Protein AF-A0AA88KH36-F1 (afdb_monomer)

Solvent-accessible surface area (backbone atoms only — not comparable to full-atom values): 36130 Å² total; per-residue (Å²): 135,84,87,88,78,88,85,84,84,84,81,58,85,65,64,62,62,59,65,75,70,77,81,72,86,90,80,79,92,81,91,76,92,78,86,81,77,92,78,89,92,87,78,91,90,79,93,87,91,83,91,85,85,91,73,93,83,84,84,89,78,91,89,86,86,77,93,75,94,78,84,92,80,74,70,71,68,65,66,49,73,76,61,35,62,24,38,38,37,26,37,30,64,93,43,59,95,45,47,68,59,55,52,56,49,49,50,49,47,39,65,72,58,41,61,80,63,42,94,65,64,73,76,29,52,48,76,37,35,83,89,63,59,73,55,72,69,55,50,41,63,52,45,60,82,37,38,26,32,43,36,30,36,63,15,39,78,23,45,86,74,56,60,64,54,61,80,60,65,47,33,35,42,30,46,22,46,98,49,66,45,2,40,58,30,40,52,53,43,41,55,52,35,38,58,58,66,29,49,55,51,80,41,75,52,75,86,57,47,61,64,51,50,53,54,43,26,51,47,22,80,74,50,47,50,67,62,66,67,54,34,33,33,32,38,43,50,63,40,87,83,51,64,83,56,60,83,41,58,45,89,55,74,47,83,60,96,90,30,49,32,39,34,24,74,38,48,66,54,54,23,43,44,38,53,52,65,57,51,52,53,43,29,69,74,43,51,70,67,67,10,46,54,51,42,50,54,52,48,51,63,52,46,60,60,61,78,77,73,76,87,84,78,85,75,82,88,78,92,86,82,85,89,82,90,85,83,84,81,90,85,81,90,85,89,86,80,90,86,84,92,86,87,84,89,82,91,79,90,78,93,72,95,70,89,73,79,79,80,72,90,72,77,76,57,78,58,56,71,69,38,47,37,53,21,28,19,43,32,52,23,52,51,53,48,34,61,74,71,58,45,56,30,34,16,31,20,51,68,78,44,30,75,76,71,64,28,38,59,28,45,30,39,11,45,28,35,21,33,69,66,48,75,47,95,89,66,52,75,45,60,50,29,32,52,26,64,43,32,42,61,53,63,25,48,53,37,41,48,37,39,72,78,68,71,41,60,51,32,58,25,29,69,76,47,72,42,71,39,96,82,48,44,57,14,29,38,32,35,29,20,45,29,34,37,48,38,86,92,51,53,59,48,70,22,37,27,56,94,76,65,44,24,32,14,24,25,49,59,69,65,57,33,81,84,61,90,84,50,38,23,84,61,69,43,76,66,54,34,43,74,68,75,28,60,74,14,39,22,20,40,40,35,57,69,56,68,43,40,31,40,41,30,54,34,37,30,46,46,73,60,88,53,88,92,46,39,51,25,31,40,33,32,38,26,41,60,40,58,65,54,62,75,69,55,70,76,56,70,34,32,43,31,83,44,58,50,64,63,56,49,49,56,41,50,71,62,64,36,50,76,46,76,48,113

Organism: Naegleria lovaniensis (NCBI:txid51637)

Sequence (615 aa):
MKRHTNKIISLTKQQWQQHYRSVMPSWNRKSQFISFGSMAASTLVKESTTLLSHCSEYKNFHSNVKTGVEESSSSSLQNKSFIKLGVLFAWSGMHERMQRKFEEKTEEILNSVVFPNYNIDKQTILSMTKQNKPSVEKLKQIYQDCNVLLVCPLTGGTEELLQDLVSLKKPIVLYGESYHNSIAASLELRQYFRNYMIPSVLVNKTDLIHSKLEEFATRYEQSWKHFLDLRLGLIGEISPWLINEKDFVTKESLQENGGLEVVTPSFRLPFTKISSKELYDTFKDVTVDEAKEVAILVQELQEQKVKSVCCGGRKKDTTHSEDTHCHGSTGTCGSSNSGSCKSSDGDHSCSGETVLSKVSTESLPVVPTDSLIEACKVYIAIQRLLNKYKLDGFTIGCFDLIADIKTTPCLALGLLNGIPQLKLSDGKLLTMKASACEGELNSLLAMILCQKFLNKSPFMANIVDFTPSQNGMEDELLIAHCTAPMIPGLPFELTTHFESGTGVAVRVDMPTVTGLKNVKSGHMNGKTVAALGASSAMATLIKIKNTRDVIIAPVVVYDKETSLLRCRTQLRLRMQRVNDFVDSTFGNHHLLIYDNYYNVKDMFTELGFSITEHM

Radius of gyration: 32.55 Å; Cα contacts (8 Å, |Δi|>4): 1006; chains: 1; bounding box: 125×67×73 Å

Foldseek 3Di:
DDDDDDDDDDDDPVVVVVVVPPPDDDDDDDDDDDDDDDDDDDDDDDDDDDDDDPDPDPPDDDDDDDDDDDDDDPPLVVLQVLAAEAEEEEEEPVVVVCVVVSVVVLCVLCVPFNPVRHDYDPLSYYYDYPVDQDDLVSNLVSCVPGQEYEYFHPAPPCLVSCLSCLSNLHAYEYEAEPPRCRVVSVVVNCVSSLLQLRQYDYDDDSVVPVVVSSVRSVCRVQFSVDVSPAEEEEEADFFPVLVLQVQQWDPPFDDDPHFTFIQGSQNSHTYGYHHLVLLLVLLVVDDLVLLVQVLVVVVVLQCVVPPVPPPPDDDDDDDDDDDDDDDDDDDDDDDDDDDDDDDDDDDDDDDDDDPPPPPDPDDFADADPVLSSLLSSSLVSVVVVCVVSVGQAYEYQFPVNCVSSVATPQVNQQAQLAPQWDATPVGDIDGRGQYHYSSRDQSSVVSVLCCRQVVFRWFKWFFPDFDPDPVQLFGKTKTAAQHGHSHRPWHKDWHAWQPPRTHTGIATPAAAAEDSNPPGQVRDDCVVCVVSVRLQQWKKKWDDSGSFEIEIFIWGFHDFDDDSNGHHHMTMIGHGPNVVVVVPHDDTIIIIIRDDRVSSVVSSVSSPHDYDYRD

pLDDT: mean 73.63, std 26.53, range [21.62, 98.56]

InterPro domains:
  IPR009015 L-fucose isomerase, N-terminal/central domain superfamily [SSF53743] (367-459)

Nearest PDB structures (foldseek):
  3qpz-assembly1_B  TM=3.894E-01  e=1.287E+00  Neisseria meningitidis MC58
  5l78-assembly1_A  TM=4.187E-01  e=3.796E+00  Homo sapiens
  5o1p-assembly1_A-2  TM=3.597E-01  e=3.023E+00  Homo sapiens
  6bng-assembly1_A-2  TM=2.648E-01  e=2.274E+00  Acinetobacter baumannii AB307-0294
  6bng-assembly1_B-2  TM=2.834E-01  e=6.335E+00  Acinetobacter baumannii AB307-0294

Secondary structure (DSSP, 8-state):
------------TTHHHHHTTSS------------------------------S-TT--SS----------SSSGGGTGGGS--EEEEEE--GGGGGGHHHHHHHHHHHIIIIITTT----GGGEEEE-TTTPPPHHHHHHHTTT-SEEEEEE-SSS-HHHHGGGGGG---EEEE--SSTTHHHHHHHHHHHHHHTT--EEEESSGGGHHHHHHHHHHHIIIIIHHHHT--EEEES---TT-TTTGGG----EEEETTEEEEE-TTT--EEEEE-HHHHHHHHHTS-HHHHHHHHHHHHHHHHHHHHTS-----PPP--------------------------------------------PPPPPPPHHHHHHHHHHHHHHHHHHHHHT-SEEEE-HHHHHHHHSS-SHHHHHHHHH-SEEE-TTS-EEE--EEEETT-SHHHHHHHHIIIII----EEEEEEEEE--TTSS--EEEEEES-----TTS-EEEE--TTTS-S-EEEE-------GGG--GGG-SHHHHHHTT-GGGEEEEEEE-SSSEEEEEEEEEEEE---TTS-SEEEEEE-S-HHHHHHH--SSEEEEESS-HHHHHHHHHHTT-EEEE--

Structure (mmCIF, N/CA/C/O backbone):
data_AF-A0AA88KH36-F1
#
_entry.id   AF-A0AA88KH36-F1
#
loop_
_atom_site.group_PDB
_atom_site.id
_atom_site.type_symbol
_atom_site.label_atom_id
_atom_site.label_alt_id
_atom_site.label_comp_id
_atom_site.label_asym_id
_atom_site.label_entity_id
_atom_site.label_seq_id
_atom_site.pdbx_PDB_ins_code
_atom_site.Cartn_x
_atom_site.Cartn_y
_atom_site.Cartn_z
_atom_site.occupancy
_atom_site.B_iso_or_equiv
_atom_site.auth_seq_id
_atom_site.auth_comp_id
_atom_site.auth_asym_id
_atom_site.auth_atom_id
_atom_site.pdbx_PDB_model_num
ATOM 1 N N . MET A 1 1 ? -50.677 -38.633 -7.217 1.00 36.16 1 MET A N 1
ATOM 2 C CA . MET A 1 1 ? -49.882 -39.633 -6.457 1.00 36.16 1 MET A CA 1
ATOM 3 C C . MET A 1 1 ? -48.882 -38.850 -5.609 1.00 36.16 1 MET A C 1
ATOM 5 O O . MET A 1 1 ? -48.179 -38.031 -6.168 1.00 36.16 1 MET A O 1
ATOM 9 N N . LYS A 1 2 ? -49.075 -38.742 -4.289 1.00 28.45 2 LYS A N 1
ATOM 10 C CA . LYS A 1 2 ? -48.511 -39.602 -3.221 1.00 28.45 2 LYS A CA 1
ATOM 11 C C . LYS A 1 2 ? -46.968 -39.589 -3.110 1.00 28.45 2 LYS A C 1
ATOM 13 O O . LYS A 1 2 ? -46.309 -40.326 -3.820 1.00 28.45 2 LYS A O 1
ATOM 18 N N . ARG A 1 3 ? -46.502 -38.872 -2.072 1.00 27.11 3 ARG A N 1
ATOM 19 C CA . ARG A 1 3 ? -45.404 -39.192 -1.127 1.00 27.11 3 ARG A CA 1
ATOM 20 C C . ARG A 1 3 ? -43.993 -39.482 -1.673 1.00 27.11 3 ARG A C 1
ATOM 22 O O . ARG A 1 3 ? -43.744 -40.569 -2.166 1.00 27.11 3 ARG A O 1
ATOM 29 N N . HIS A 1 4 ? -43.035 -38.660 -1.238 1.00 29.95 4 HIS A N 1
ATOM 30 C CA . HIS A 1 4 ? -41.901 -39.172 -0.456 1.00 29.95 4 HIS A CA 1
ATOM 31 C C . HIS A 1 4 ? -41.670 -38.290 0.780 1.00 29.95 4 HIS A C 1
ATOM 33 O O . HIS A 1 4 ? -41.842 -37.076 0.730 1.00 29.95 4 HIS A O 1
ATOM 39 N N . THR A 1 5 ? -41.368 -38.926 1.912 1.00 32.91 5 THR A N 1
ATOM 40 C CA . THR A 1 5 ? -41.332 -38.321 3.253 1.00 32.91 5 THR A CA 1
ATOM 41 C C . THR A 1 5 ? -39.984 -38.535 3.930 1.00 32.91 5 THR A C 1
ATOM 43 O O . THR A 1 5 ? -39.470 -39.648 3.900 1.00 32.91 5 THR A O 1
ATOM 46 N N . ASN A 1 6 ? -39.508 -37.488 4.609 1.00 29.67 6 ASN A N 1
ATOM 47 C CA . ASN A 1 6 ? -38.676 -37.459 5.820 1.00 29.67 6 ASN A CA 1
ATOM 48 C C . ASN A 1 6 ? -37.777 -38.665 6.162 1.00 29.67 6 ASN A C 1
ATOM 50 O O . ASN A 1 6 ? -38.263 -39.731 6.536 1.00 29.67 6 ASN A O 1
ATOM 54 N N . LYS A 1 7 ? -36.481 -38.376 6.342 1.00 26.09 7 LYS A N 1
ATOM 55 C CA . LYS A 1 7 ? -35.693 -38.908 7.468 1.00 26.09 7 LYS A CA 1
ATOM 56 C C . LYS A 1 7 ? -34.747 -37.831 8.012 1.00 26.09 7 LYS A C 1
ATOM 58 O O . LYS A 1 7 ? -33.628 -37.675 7.541 1.00 26.09 7 LYS A O 1
ATOM 63 N N . ILE A 1 8 ? -35.216 -37.097 9.020 1.00 29.16 8 ILE A N 1
ATOM 64 C CA . ILE A 1 8 ? -34.353 -36.303 9.904 1.00 29.16 8 ILE A CA 1
ATOM 65 C C . ILE A 1 8 ? -33.768 -37.275 10.933 1.00 29.16 8 ILE A C 1
ATOM 67 O O . ILE A 1 8 ? -34.522 -37.988 11.594 1.00 29.16 8 ILE A O 1
ATOM 71 N N . ILE A 1 9 ? -32.441 -37.322 11.062 1.00 31.27 9 ILE A N 1
ATOM 72 C CA . ILE A 1 9 ? -31.764 -38.118 12.092 1.00 31.27 9 ILE A CA 1
ATOM 73 C C . ILE A 1 9 ? -31.541 -37.227 13.314 1.00 31.27 9 ILE A C 1
ATOM 75 O O . ILE A 1 9 ? -30.730 -36.305 13.285 1.00 31.27 9 ILE A O 1
ATOM 79 N N . SER A 1 10 ? -32.254 -37.511 14.402 1.00 30.28 10 SER A N 1
ATOM 80 C CA . SER A 1 10 ? -32.019 -36.890 15.706 1.00 30.28 10 SER A CA 1
ATOM 81 C C . SER A 1 10 ? -30.854 -37.583 16.421 1.00 30.28 10 SER A C 1
ATOM 83 O O . SER A 1 10 ? -31.029 -38.673 16.969 1.00 30.28 10 SER A O 1
ATOM 85 N N . LEU A 1 11 ? -29.674 -36.960 16.439 1.00 34.38 11 LEU A N 1
ATOM 86 C CA . LEU A 1 11 ? -28.560 -37.399 17.288 1.00 34.38 11 LEU A CA 1
ATOM 87 C C . LEU A 1 11 ? -28.779 -36.917 18.728 1.00 34.38 11 LEU A C 1
ATOM 89 O O . LEU A 1 11 ? -29.168 -35.771 18.960 1.00 34.38 11 LEU A O 1
ATOM 93 N N . THR A 1 12 ? -28.552 -37.792 19.707 1.00 48.62 12 THR A N 1
ATOM 94 C CA . THR A 1 12 ? -28.843 -37.500 21.118 1.00 48.62 12 THR A CA 1
ATOM 95 C C . THR A 1 12 ? -27.642 -36.893 21.845 1.00 48.62 12 THR A C 1
ATOM 97 O O . THR A 1 12 ? -26.479 -37.113 21.505 1.00 48.62 12 THR A O 1
ATOM 100 N N . LYS A 1 13 ? -27.932 -36.138 22.913 1.00 34.56 13 LYS A N 1
ATOM 101 C CA . LYS A 1 13 ? -26.965 -35.341 23.695 1.00 34.56 13 LYS A CA 1
ATOM 102 C C . LYS A 1 13 ? -25.785 -36.146 24.282 1.00 34.56 13 LYS A C 1
ATOM 104 O O . LYS A 1 13 ? -24.768 -35.554 24.627 1.00 34.56 13 LYS A O 1
ATOM 109 N N . GLN A 1 14 ? -25.904 -37.475 24.379 1.00 35.59 14 GLN A N 1
ATOM 110 C CA . GLN A 1 14 ? -24.844 -38.373 24.860 1.00 35.59 14 GLN A CA 1
ATOM 111 C C . GLN A 1 14 ? -23.771 -38.690 23.804 1.00 35.59 14 GLN A C 1
ATOM 113 O O . GLN A 1 14 ? -22.609 -38.861 24.168 1.00 35.59 14 GLN A O 1
ATOM 118 N N . GLN A 1 15 ? -24.104 -38.713 22.507 1.00 39.94 15 GLN A N 1
ATOM 119 C CA 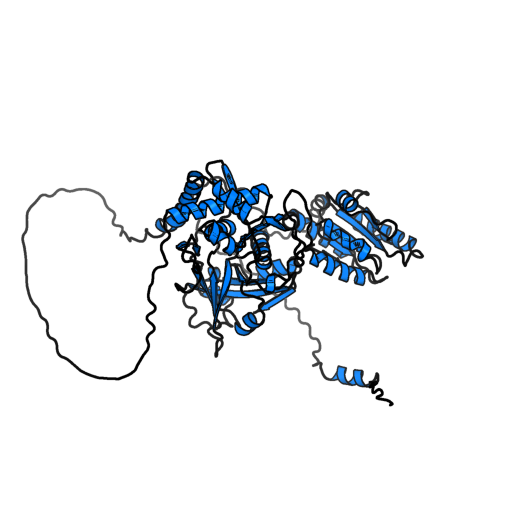. GLN A 1 15 ? -23.136 -39.071 21.455 1.00 39.94 15 GLN A CA 1
ATOM 120 C C . GLN A 1 15 ? -22.053 -37.992 21.269 1.00 39.94 15 GLN A C 1
ATOM 122 O O . GLN A 1 15 ? -20.888 -38.310 21.036 1.00 39.94 15 GLN A O 1
ATOM 127 N N . TRP A 1 16 ? -22.398 -36.719 21.493 1.00 38.84 16 TRP A N 1
ATOM 128 C CA . TRP A 1 16 ? -21.436 -35.608 21.496 1.00 38.84 16 TRP A CA 1
ATOM 129 C C . TRP A 1 16 ? -20.399 -35.688 22.632 1.00 38.84 16 TRP A C 1
ATOM 131 O O . TRP A 1 16 ? -19.262 -35.250 22.459 1.00 38.84 16 TRP A O 1
ATOM 141 N N . GLN A 1 17 ? -20.749 -36.267 23.787 1.00 33.91 17 GLN A N 1
ATOM 142 C CA . GLN A 1 17 ? -19.844 -36.333 24.943 1.00 33.91 17 GLN A CA 1
ATOM 143 C C . GLN A 1 17 ? -18.785 -37.441 24.839 1.00 33.91 17 GLN A C 1
ATOM 145 O O . GLN A 1 17 ? -17.739 -37.330 25.480 1.00 33.91 17 GLN A O 1
ATOM 150 N N . GLN A 1 18 ? -19.014 -38.485 24.034 1.00 33.06 18 GLN A N 1
ATOM 151 C CA . GLN A 1 18 ? -18.002 -39.519 23.782 1.00 33.06 18 GLN A CA 1
ATOM 152 C C . GLN A 1 18 ? -16.931 -39.062 22.784 1.00 33.06 18 GLN A C 1
ATOM 154 O O . GLN A 1 18 ? -15.757 -39.358 22.991 1.00 33.06 18 GLN A O 1
ATOM 159 N N . HIS A 1 19 ? -17.294 -38.292 21.754 1.00 34.34 19 HIS A N 1
ATOM 160 C CA . HIS A 1 19 ? -16.334 -37.849 20.733 1.00 34.34 19 HIS A CA 1
ATOM 161 C C . HIS A 1 19 ? -15.344 -36.790 21.257 1.00 34.34 19 HIS A C 1
ATOM 163 O O . HIS A 1 19 ? -14.179 -36.771 20.871 1.00 34.34 19 HIS A O 1
ATOM 169 N N . TYR A 1 20 ? -15.763 -35.961 22.221 1.00 33.41 20 TYR A N 1
ATOM 170 C CA . TYR A 1 20 ? -14.911 -34.920 22.814 1.00 33.41 20 TYR A CA 1
ATOM 171 C C . TYR A 1 20 ? -13.814 -35.446 23.765 1.00 33.41 20 TYR A C 1
ATOM 173 O O . TYR A 1 20 ? -12.986 -34.669 24.235 1.00 33.41 20 TYR A O 1
ATOM 181 N N . ARG A 1 21 ? -13.800 -36.751 24.086 1.00 31.44 21 ARG A N 1
ATOM 182 C CA . ARG A 1 21 ? -12.828 -37.364 25.015 1.00 31.44 21 ARG A CA 1
ATOM 183 C C . ARG A 1 21 ? -11.673 -38.108 24.335 1.00 31.44 21 ARG A C 1
ATOM 185 O O . ARG A 1 21 ? -10.773 -38.550 25.039 1.00 31.44 21 ARG A O 1
ATOM 192 N N . SER A 1 22 ? -11.670 -38.245 23.007 1.00 30.48 22 SER A N 1
ATOM 193 C CA . SER A 1 22 ? -10.692 -39.075 22.278 1.00 30.48 22 SER A CA 1
ATOM 194 C C . SER A 1 22 ? -9.597 -38.308 21.521 1.00 30.48 22 SER A C 1
ATOM 196 O O . SER A 1 22 ? -8.828 -38.940 20.805 1.00 30.48 22 SER A O 1
ATOM 198 N N . VAL A 1 23 ? -9.514 -36.972 21.635 1.00 31.73 23 VAL A N 1
ATOM 199 C CA . VAL A 1 23 ? -8.646 -36.135 20.766 1.00 31.73 23 VAL A CA 1
ATOM 200 C C . VAL A 1 23 ? -7.810 -35.094 21.543 1.00 31.73 23 VAL A C 1
ATOM 202 O O . VAL A 1 23 ? -7.579 -33.987 21.071 1.00 31.73 23 VAL A O 1
ATOM 205 N N . MET A 1 24 ? -7.354 -35.426 22.755 1.00 25.55 24 MET A N 1
ATOM 206 C CA . MET A 1 24 ? -6.471 -34.565 23.565 1.00 25.55 24 MET A CA 1
ATOM 207 C C . MET A 1 24 ? -5.388 -35.395 24.276 1.00 25.55 24 MET A C 1
ATOM 209 O O . MET A 1 24 ? -5.711 -36.109 25.228 1.00 25.55 24 MET A O 1
ATOM 213 N N . PRO A 1 25 ? -4.105 -35.294 23.882 1.00 27.31 25 PRO A N 1
ATOM 214 C CA . PRO A 1 25 ? -2.994 -35.798 24.682 1.00 27.31 25 PRO A CA 1
ATOM 215 C C . PRO A 1 25 ? -2.823 -34.955 25.951 1.00 27.31 25 PRO A C 1
ATOM 217 O O . PRO A 1 25 ? -2.718 -33.731 25.902 1.00 27.31 25 PRO A O 1
ATOM 220 N N . SER A 1 26 ? -2.761 -35.612 27.105 1.00 27.42 26 SER A N 1
ATOM 221 C CA . SER A 1 26 ? -2.539 -34.962 28.396 1.00 27.42 26 SER A CA 1
ATOM 222 C C . SER A 1 26 ? -1.119 -34.402 28.518 1.00 27.42 26 SER A C 1
ATOM 224 O O . SER A 1 26 ? -0.167 -35.182 28.556 1.00 27.42 26 SER A O 1
ATOM 226 N N . TRP A 1 27 ? -0.969 -33.087 28.694 1.00 24.33 27 TRP A N 1
ATOM 227 C CA . TRP A 1 27 ? 0.270 -32.492 29.210 1.00 24.33 27 TRP A CA 1
ATOM 228 C C . TRP A 1 27 ? -0.006 -31.690 30.478 1.00 24.33 27 TRP A C 1
ATOM 230 O O . TRP A 1 27 ? -0.767 -30.724 30.491 1.00 24.33 27 TRP A O 1
ATOM 240 N N . ASN A 1 28 ? 0.595 -32.155 31.572 1.00 23.48 28 ASN A N 1
ATOM 241 C CA . ASN A 1 28 ? 0.414 -31.613 32.910 1.00 23.48 28 ASN A CA 1
ATOM 242 C C . ASN A 1 28 ? 1.583 -30.680 33.268 1.00 23.48 28 ASN A C 1
ATOM 244 O O . ASN A 1 28 ? 2.678 -30.792 32.717 1.00 23.48 28 ASN A O 1
ATOM 248 N N . ARG A 1 29 ? 1.348 -29.734 34.179 1.00 25.25 29 ARG A N 1
ATOM 249 C CA . ARG A 1 29 ? 2.269 -28.616 34.454 1.00 25.25 29 ARG A CA 1
ATOM 250 C C . ARG A 1 29 ? 3.628 -29.080 34.990 1.00 25.25 29 ARG A C 1
ATOM 252 O O . ARG A 1 29 ? 3.671 -29.856 35.941 1.00 25.25 29 ARG A O 1
ATOM 259 N N . LYS A 1 30 ? 4.705 -28.417 34.554 1.00 23.36 30 LYS A N 1
ATOM 260 C CA . LYS A 1 30 ? 5.794 -27.995 35.452 1.00 23.36 30 LYS A CA 1
ATOM 261 C C . LYS A 1 30 ? 6.393 -26.670 34.988 1.00 23.36 30 LYS A C 1
ATOM 263 O O . LYS A 1 30 ? 6.902 -26.551 33.882 1.00 23.36 30 LYS A O 1
ATOM 268 N N . SER A 1 31 ? 6.301 -25.674 35.859 1.00 24.20 31 SER A N 1
ATOM 269 C CA . SER A 1 31 ? 6.915 -24.359 35.712 1.00 24.20 31 SER A CA 1
ATOM 270 C C . SER A 1 31 ? 8.383 -24.404 36.129 1.00 24.20 31 SER A C 1
ATOM 272 O O . SER A 1 31 ? 8.671 -24.752 37.275 1.00 24.20 31 SER A O 1
ATOM 274 N N . GLN A 1 32 ? 9.289 -23.956 35.262 1.00 23.27 32 GLN A N 1
ATOM 275 C CA . GLN A 1 32 ? 10.585 -23.425 35.681 1.00 23.27 32 GLN A CA 1
ATOM 276 C C . GLN A 1 32 ? 10.837 -22.107 34.952 1.00 23.27 32 GLN A C 1
ATOM 278 O O . GLN A 1 32 ? 11.000 -22.073 33.736 1.00 23.27 32 GLN A O 1
ATOM 283 N N . PHE A 1 33 ? 10.844 -21.019 35.722 1.00 22.66 33 PHE A N 1
ATOM 284 C CA . PHE A 1 33 ? 11.464 -19.770 35.303 1.00 22.66 33 PHE A CA 1
ATOM 285 C C . PHE A 1 33 ? 12.967 -20.014 35.160 1.00 22.66 33 PHE A C 1
ATOM 287 O O . PHE A 1 33 ? 13.591 -20.519 36.092 1.00 22.66 33 PHE A O 1
ATOM 294 N N . ILE A 1 34 ? 13.547 -19.604 34.035 1.00 23.30 34 ILE A N 1
ATOM 295 C CA . ILE A 1 34 ? 14.991 -19.404 33.918 1.00 23.30 34 ILE A CA 1
ATOM 296 C C . ILE A 1 34 ? 15.198 -17.969 33.451 1.00 23.30 34 ILE A C 1
ATOM 298 O O . ILE A 1 34 ? 14.902 -17.617 32.312 1.00 23.30 34 ILE A O 1
ATOM 302 N N . SER A 1 35 ? 15.687 -17.132 34.360 1.00 21.67 35 SER A N 1
ATOM 303 C CA . SER A 1 35 ? 16.223 -15.820 34.026 1.00 21.67 35 SER A CA 1
ATOM 304 C C . SER A 1 35 ? 17.584 -15.990 33.356 1.00 21.67 35 SER A C 1
ATOM 306 O O . SER A 1 35 ? 18.483 -16.575 33.959 1.00 21.67 35 SER A O 1
ATOM 308 N N . PHE A 1 36 ? 17.770 -15.411 32.172 1.00 23.28 36 PHE A N 1
ATOM 309 C CA . PHE A 1 36 ? 19.103 -15.084 31.672 1.00 23.28 36 PHE A CA 1
ATOM 310 C C . PHE A 1 36 ? 19.270 -13.570 31.700 1.00 23.28 36 PHE A C 1
ATOM 312 O O . PHE A 1 36 ? 18.543 -12.835 31.036 1.00 23.28 36 PHE A O 1
ATOM 319 N N . GLY A 1 37 ? 20.179 -13.120 32.566 1.00 22.47 37 GLY A N 1
ATOM 320 C CA . GLY A 1 37 ? 20.450 -11.708 32.794 1.00 22.47 37 GLY A CA 1
ATOM 321 C C . GLY A 1 37 ? 21.259 -11.071 31.667 1.00 22.47 37 GLY A C 1
ATOM 322 O O . GLY A 1 37 ? 21.906 -11.743 30.866 1.00 22.47 37 GLY A O 1
ATOM 323 N N . SER A 1 38 ? 21.247 -9.743 31.653 1.00 24.69 38 SER A N 1
ATOM 324 C CA . SER A 1 38 ? 22.093 -8.917 30.799 1.00 24.69 38 SER A CA 1
ATOM 325 C C . SER A 1 38 ? 23.581 -9.162 31.060 1.00 24.69 38 SER A C 1
ATOM 327 O O . SER A 1 38 ? 24.038 -8.956 32.186 1.00 24.69 38 SER A O 1
ATOM 329 N N . MET A 1 39 ? 24.362 -9.472 30.022 1.00 22.22 39 MET A N 1
ATOM 330 C CA . MET A 1 39 ? 25.808 -9.239 30.042 1.00 22.22 39 MET A CA 1
ATOM 331 C C . MET A 1 39 ? 26.407 -9.132 28.630 1.00 22.22 39 MET A C 1
ATOM 333 O O . MET A 1 39 ? 26.003 -9.851 27.724 1.00 22.22 39 MET A O 1
ATOM 337 N N . ALA A 1 40 ? 27.405 -8.250 28.500 1.00 23.56 40 ALA A N 1
ATOM 338 C CA . ALA A 1 40 ? 28.331 -8.090 27.370 1.00 23.56 40 ALA A CA 1
ATOM 339 C C . ALA A 1 40 ? 27.762 -7.652 25.996 1.00 23.56 40 ALA A C 1
ATOM 341 O O . ALA A 1 40 ? 27.594 -8.450 25.079 1.00 23.56 40 ALA A O 1
ATOM 342 N N . ALA A 1 41 ? 27.646 -6.332 25.809 1.00 21.62 41 ALA A N 1
ATOM 343 C CA . ALA A 1 41 ? 27.712 -5.679 24.494 1.00 21.62 41 ALA A CA 1
ATOM 344 C C . ALA A 1 41 ? 28.405 -4.304 24.619 1.00 21.62 41 ALA A C 1
ATOM 346 O O . ALA A 1 41 ? 27.782 -3.255 24.481 1.00 21.62 41 ALA A O 1
ATOM 347 N N . SER A 1 42 ? 29.700 -4.303 24.961 1.00 23.64 42 SER A N 1
ATOM 348 C CA . SER A 1 42 ? 30.472 -3.077 25.231 1.00 23.64 42 SER A CA 1
ATOM 349 C C . SER A 1 42 ? 31.899 -3.131 24.668 1.00 23.64 42 SER A C 1
ATOM 351 O O . SER A 1 42 ? 32.879 -2.948 25.392 1.00 23.64 42 SER A O 1
ATOM 353 N N . THR A 1 43 ? 32.044 -3.404 23.370 1.00 23.56 43 THR A N 1
ATOM 354 C CA . THR A 1 43 ? 33.290 -3.165 22.614 1.00 23.56 43 THR A CA 1
ATOM 355 C C . THR A 1 43 ? 32.973 -3.035 21.118 1.00 23.56 43 THR A C 1
ATOM 357 O O . THR A 1 43 ? 31.958 -3.560 20.675 1.00 23.56 43 THR A O 1
ATOM 360 N N . LEU A 1 44 ? 33.850 -2.365 20.355 1.00 23.58 44 LEU A N 1
ATOM 361 C CA . LEU A 1 44 ? 33.764 -2.130 18.897 1.00 23.58 44 LEU A CA 1
ATOM 362 C C . LEU A 1 44 ? 32.770 -1.046 18.425 1.00 23.58 44 LEU A C 1
ATOM 364 O O . LEU A 1 44 ? 31.950 -1.260 17.539 1.00 23.58 44 LEU A O 1
ATOM 368 N N . VAL A 1 45 ? 32.954 0.180 18.932 1.00 23.69 45 VAL A N 1
ATOM 369 C CA . VAL A 1 45 ? 32.709 1.405 18.144 1.00 23.69 45 VAL A CA 1
ATOM 370 C C . VAL A 1 45 ? 33.976 2.259 18.167 1.00 23.69 45 VAL A C 1
ATOM 372 O O . VAL A 1 45 ? 34.225 2.980 19.132 1.00 23.69 45 VAL A O 1
ATOM 375 N N . LYS A 1 46 ? 34.791 2.143 17.114 1.00 23.38 46 LYS A N 1
ATOM 376 C CA . LYS A 1 46 ? 35.850 3.078 16.693 1.00 23.38 46 LYS A CA 1
ATOM 377 C C . LYS A 1 46 ? 36.338 2.657 15.300 1.00 23.38 46 LYS A C 1
ATOM 379 O O . LYS A 1 46 ? 36.296 1.475 14.996 1.00 23.38 46 LYS A O 1
ATOM 384 N N . GLU A 1 47 ? 36.800 3.639 14.521 1.00 24.12 47 GLU A N 1
ATOM 385 C CA . GLU A 1 47 ? 37.321 3.538 13.138 1.00 24.12 47 GLU A CA 1
ATOM 386 C C . GLU A 1 47 ? 36.285 3.511 11.995 1.00 24.12 47 GLU A C 1
ATOM 388 O O . GLU A 1 47 ? 35.900 2.465 11.485 1.00 24.12 47 GLU A O 1
ATOM 393 N N . SER A 1 48 ? 35.874 4.709 11.550 1.00 22.83 48 SER A N 1
ATOM 394 C CA . SER A 1 48 ? 35.864 5.132 10.124 1.00 22.83 48 SER A CA 1
ATOM 395 C C . SER A 1 48 ? 35.152 6.487 9.940 1.00 22.83 48 SER A C 1
ATOM 397 O O . SER A 1 48 ? 34.052 6.584 9.406 1.00 22.83 48 SER A O 1
ATOM 399 N N . THR A 1 49 ? 35.791 7.580 10.370 1.00 22.80 49 THR A N 1
ATOM 400 C CA . THR A 1 49 ? 35.344 8.951 10.048 1.00 22.80 49 THR A CA 1
ATOM 401 C C . THR A 1 49 ? 36.477 9.748 9.421 1.00 22.80 49 THR A C 1
ATOM 403 O O . THR A 1 49 ? 37.197 10.471 10.109 1.00 22.80 49 THR A O 1
ATOM 406 N N . THR A 1 50 ? 36.645 9.612 8.108 1.00 24.39 50 THR A N 1
ATOM 407 C CA . THR A 1 50 ? 37.434 10.526 7.267 1.00 24.39 50 THR A CA 1
ATOM 408 C C . THR A 1 50 ? 37.028 10.328 5.805 1.00 24.39 50 THR A C 1
ATOM 410 O O . THR A 1 50 ? 37.020 9.197 5.340 1.00 24.39 50 THR A O 1
ATOM 413 N N . LEU A 1 51 ? 36.742 11.440 5.110 1.00 25.27 51 LEU A N 1
ATOM 414 C CA . LEU A 1 51 ? 36.220 11.589 3.732 1.00 25.27 51 LEU A CA 1
ATOM 415 C C . LEU A 1 51 ? 34.688 11.661 3.596 1.00 25.27 51 LEU A C 1
ATOM 417 O O . LEU A 1 51 ? 34.027 10.665 3.337 1.00 25.27 51 LEU A O 1
ATOM 421 N N . LEU A 1 52 ? 34.164 12.888 3.729 1.00 24.78 52 LEU A N 1
ATOM 422 C CA . LEU A 1 52 ? 33.070 13.485 2.935 1.00 24.78 52 LEU A CA 1
ATOM 423 C C . LEU A 1 52 ? 32.806 14.913 3.459 1.00 24.78 52 LEU A C 1
ATOM 425 O O . LEU A 1 52 ? 31.861 15.178 4.201 1.00 24.78 52 LEU A O 1
ATOM 429 N N . SER A 1 53 ? 33.687 15.851 3.106 1.00 24.66 53 SER A N 1
ATOM 430 C CA . SER A 1 53 ? 33.366 17.283 3.118 1.00 24.66 53 SER A CA 1
ATOM 431 C C . SER A 1 53 ? 32.814 17.668 1.740 1.00 24.66 53 SER A C 1
ATOM 433 O O . SER A 1 53 ? 33.334 17.181 0.740 1.00 24.66 53 SER A O 1
ATOM 435 N N . HIS A 1 54 ? 31.813 18.563 1.710 1.00 27.19 54 HIS A N 1
ATOM 436 C CA . HIS A 1 54 ? 30.942 18.957 0.573 1.00 27.19 54 HIS A CA 1
ATOM 437 C C . HIS A 1 54 ? 29.583 18.233 0.477 1.00 27.19 54 HIS A C 1
ATOM 439 O O . HIS A 1 54 ? 29.302 17.551 -0.498 1.00 27.19 54 HIS A O 1
ATOM 445 N N . CYS A 1 55 ? 28.721 18.450 1.481 1.00 23.77 55 CYS A N 1
ATOM 446 C CA . CYS A 1 55 ? 27.251 18.482 1.346 1.00 23.77 55 CYS A CA 1
ATOM 447 C C . CYS A 1 55 ? 26.635 19.051 2.643 1.00 23.77 55 CYS A C 1
ATOM 449 O O . CYS A 1 55 ? 26.163 18.323 3.516 1.00 23.77 55 CYS A O 1
ATOM 451 N N . SER A 1 56 ? 26.707 20.371 2.823 1.00 26.42 56 SER A N 1
ATOM 452 C CA . SER A 1 56 ? 26.270 21.055 4.045 1.00 26.42 56 SER A CA 1
ATOM 453 C C . SER A 1 56 ? 24.805 21.498 3.989 1.00 26.42 56 SER A C 1
ATOM 455 O O . SER A 1 56 ? 24.545 22.694 3.984 1.00 26.42 56 SER A O 1
ATOM 457 N N . GLU A 1 57 ? 23.854 20.555 3.970 1.00 29.66 57 GLU A N 1
ATOM 458 C CA . GLU A 1 57 ? 22.433 20.880 4.237 1.00 29.66 57 GLU A CA 1
ATOM 459 C C . GLU A 1 57 ? 21.561 19.704 4.742 1.00 29.66 57 GLU A C 1
ATOM 461 O O . GLU A 1 57 ? 20.340 19.747 4.670 1.00 29.66 57 GLU A O 1
ATOM 466 N N . TYR A 1 58 ? 22.167 18.655 5.321 1.00 27.53 58 TYR A N 1
ATOM 467 C CA . TYR A 1 58 ? 21.438 17.524 5.930 1.00 27.53 58 TYR A CA 1
ATOM 468 C C . TYR A 1 58 ? 21.992 17.140 7.314 1.00 27.53 58 TYR A C 1
ATOM 470 O O . TYR A 1 58 ? 22.586 16.081 7.507 1.00 27.53 58 TYR A O 1
ATOM 478 N N . LYS A 1 59 ? 21.786 18.015 8.309 1.00 25.80 59 LYS A N 1
ATOM 479 C CA . LYS A 1 59 ? 21.965 17.709 9.744 1.00 25.80 59 LYS A CA 1
ATOM 480 C C . LYS A 1 59 ? 20.954 18.474 10.601 1.00 25.80 59 LYS A C 1
ATOM 482 O O . LYS A 1 59 ? 21.308 19.487 11.190 1.00 25.80 59 LYS A O 1
ATOM 487 N N . ASN A 1 60 ? 19.708 17.995 10.657 1.00 26.42 60 ASN A N 1
ATOM 488 C CA . ASN A 1 60 ? 18.738 18.368 11.703 1.00 26.42 60 ASN A CA 1
ATOM 489 C C . ASN A 1 60 ? 17.554 17.383 11.831 1.00 26.42 60 ASN A C 1
ATOM 491 O O . ASN A 1 60 ? 16.431 17.770 12.123 1.00 26.42 60 ASN A O 1
ATOM 495 N N . PHE A 1 61 ? 17.815 16.086 11.652 1.00 26.41 61 PHE A N 1
ATOM 496 C CA . PHE A 1 61 ? 16.981 14.992 12.160 1.00 26.41 61 PHE A CA 1
ATOM 497 C C . PHE A 1 61 ? 17.929 13.864 12.606 1.00 26.41 61 PHE A C 1
ATOM 499 O O . PHE A 1 61 ? 18.981 13.681 11.997 1.00 26.41 61 PHE A O 1
ATOM 506 N N . HIS A 1 62 ? 17.565 13.138 13.670 1.00 24.81 62 HIS A N 1
ATOM 507 C CA . HIS A 1 62 ? 18.373 12.125 14.383 1.00 24.81 62 HIS A CA 1
ATOM 508 C C . HIS A 1 62 ? 19.479 12.624 15.334 1.00 24.81 62 HIS A C 1
ATOM 510 O O . HIS A 1 62 ? 20.670 12.415 15.118 1.00 24.81 62 HIS A O 1
ATOM 516 N N . SER A 1 63 ? 19.057 13.084 16.514 1.00 23.64 63 SER A N 1
ATOM 517 C CA . SER A 1 63 ? 19.722 12.694 17.765 1.00 23.64 63 SER A CA 1
ATOM 518 C C . SER A 1 63 ? 18.736 12.756 18.934 1.00 23.64 63 SER A C 1
ATOM 520 O O . SER A 1 63 ? 18.428 13.851 19.389 1.00 23.64 63 SER A O 1
ATOM 522 N N . ASN A 1 64 ? 18.225 11.597 19.377 1.00 23.47 64 ASN A N 1
ATOM 523 C CA . ASN A 1 64 ? 17.811 11.291 20.762 1.00 23.47 64 ASN A CA 1
ATOM 524 C C . ASN A 1 64 ? 17.101 9.925 20.843 1.00 23.47 64 ASN A C 1
ATOM 526 O O . ASN A 1 64 ? 15.890 9.836 21.010 1.00 23.47 64 ASN A O 1
ATOM 530 N N . VAL A 1 65 ? 17.886 8.848 20.789 1.00 27.06 65 VAL A N 1
ATOM 531 C CA . VAL A 1 65 ? 17.539 7.592 21.470 1.00 27.06 65 VAL A CA 1
ATOM 532 C C . VAL A 1 65 ? 18.737 7.241 22.341 1.00 27.06 65 VAL A C 1
ATOM 534 O O . VAL A 1 65 ? 19.690 6.612 21.890 1.00 27.06 65 VAL A O 1
ATOM 537 N N . LYS A 1 66 ? 18.726 7.727 23.586 1.00 24.73 66 LYS A N 1
ATOM 538 C CA . LYS A 1 66 ? 19.626 7.241 24.632 1.00 24.73 66 LYS A CA 1
ATOM 539 C C . LYS A 1 66 ? 18.850 6.282 25.518 1.00 24.73 66 LYS A C 1
ATOM 541 O O . LYS A 1 66 ? 17.817 6.637 26.073 1.00 24.73 66 LYS A O 1
ATOM 546 N N . THR A 1 67 ? 19.383 5.078 25.655 1.00 30.42 67 THR A N 1
ATOM 547 C CA . THR A 1 67 ? 18.973 4.108 26.666 1.00 30.42 67 THR A CA 1
ATOM 548 C C . THR A 1 67 ? 19.267 4.668 28.057 1.00 30.42 67 THR A C 1
ATOM 550 O O . THR A 1 67 ? 20.427 4.933 28.372 1.00 30.42 67 THR A O 1
ATOM 553 N N . GLY A 1 68 ? 18.236 4.823 28.883 1.00 25.20 68 GLY A N 1
ATOM 554 C CA . GLY A 1 68 ? 18.357 5.230 30.280 1.00 25.20 68 GLY A CA 1
ATOM 555 C C . GLY A 1 68 ? 17.178 4.686 31.076 1.00 25.20 68 GLY A C 1
ATOM 556 O O . GLY A 1 68 ? 16.037 5.046 30.806 1.00 25.20 68 GLY A O 1
ATOM 557 N N . VAL A 1 69 ? 17.461 3.787 32.018 1.00 30.47 69 VAL A N 1
ATOM 558 C CA . VAL A 1 69 ? 16.498 3.333 33.025 1.00 30.47 69 VAL A CA 1
ATOM 559 C C . VAL A 1 69 ? 16.681 4.233 34.239 1.00 30.47 69 VAL A C 1
ATOM 561 O O . VAL A 1 69 ? 17.617 4.027 35.003 1.00 30.47 69 VAL A O 1
ATOM 564 N N . GLU A 1 70 ? 15.806 5.223 34.399 1.00 25.34 70 GLU A N 1
ATOM 565 C CA . GLU A 1 70 ? 15.643 5.993 35.638 1.00 25.34 70 GLU A CA 1
ATOM 566 C C . GLU A 1 70 ? 14.148 6.202 35.918 1.00 25.34 70 GLU A C 1
ATOM 568 O O . GLU A 1 70 ? 13.309 6.122 35.016 1.00 25.34 70 GLU A O 1
ATOM 573 N N . GLU A 1 71 ? 13.805 6.356 37.196 1.00 25.83 71 GLU A N 1
ATOM 574 C CA . GLU A 1 71 ? 12.466 6.061 37.703 1.00 25.83 71 GLU A CA 1
ATOM 575 C C . GLU A 1 71 ? 11.412 7.162 37.485 1.00 25.83 71 GLU A C 1
ATOM 577 O O . GLU A 1 71 ? 11.670 8.357 37.361 1.00 25.83 71 GLU A O 1
ATOM 582 N N . SER A 1 72 ? 10.167 6.690 37.478 1.00 38.59 72 SER A N 1
ATOM 583 C CA . SER A 1 72 ? 8.890 7.402 37.414 1.00 38.59 72 SER A CA 1
ATOM 584 C C . SER A 1 72 ? 8.809 8.800 38.051 1.00 38.59 72 SER A C 1
ATOM 586 O O . SER A 1 72 ? 9.029 8.957 39.251 1.00 38.59 72 SER A O 1
ATOM 588 N N . SER A 1 73 ? 8.255 9.764 37.300 1.00 29.70 73 SER A N 1
ATOM 589 C CA . SER A 1 73 ? 6.972 10.432 37.660 1.00 29.70 73 SER A CA 1
ATOM 590 C C . SER A 1 73 ? 6.595 11.620 36.755 1.00 29.70 73 SER A C 1
ATOM 592 O O . SER A 1 73 ? 5.414 11.946 36.657 1.00 29.70 73 SER A O 1
ATOM 594 N N . SER A 1 74 ? 7.548 12.251 36.059 1.00 29.97 74 SER A N 1
ATOM 595 C CA . SER A 1 74 ? 7.342 13.562 35.407 1.00 29.97 74 SER A CA 1
ATOM 596 C C . SER A 1 74 ? 6.944 13.545 33.919 1.00 29.97 74 SER A C 1
ATOM 598 O O . SER A 1 74 ? 6.428 14.547 33.424 1.00 29.97 74 SER A O 1
ATOM 600 N N . SER A 1 75 ? 7.125 12.437 33.191 1.00 32.28 75 SER A N 1
ATOM 601 C CA . SER A 1 75 ? 6.869 12.369 31.735 1.00 32.28 75 SER A CA 1
ATOM 602 C C . SER A 1 75 ? 5.384 12.290 31.342 1.00 32.28 75 SER A C 1
ATOM 604 O O . SER A 1 75 ? 5.003 12.726 30.256 1.00 32.28 75 SER A O 1
ATOM 606 N N . SER A 1 76 ? 4.524 11.782 32.229 1.00 37.56 76 SER A N 1
ATOM 607 C CA . SER A 1 76 ? 3.106 11.495 31.936 1.00 37.56 76 SER A CA 1
ATOM 608 C C . SER A 1 76 ? 2.221 12.735 31.727 1.00 37.56 76 SER A C 1
ATOM 610 O O . SER A 1 76 ? 1.139 12.634 31.149 1.00 37.56 76 SER A O 1
ATOM 612 N N . LEU A 1 77 ? 2.662 13.913 32.182 1.00 36.66 77 LEU A N 1
ATOM 613 C CA . LEU A 1 77 ? 1.898 15.161 32.079 1.00 36.66 77 LEU A CA 1
ATOM 614 C C . LEU A 1 77 ? 2.157 15.926 30.773 1.00 36.66 77 LEU A C 1
ATOM 616 O O . LEU A 1 77 ? 1.253 16.605 30.293 1.00 36.66 77 LEU A O 1
ATOM 620 N N . GLN A 1 78 ? 3.340 15.795 30.161 1.00 37.12 78 GLN A N 1
ATOM 621 C CA . GLN A 1 78 ? 3.634 16.464 28.885 1.00 37.12 78 GLN A CA 1
ATOM 622 C C . GLN A 1 78 ? 2.956 15.760 27.694 1.00 37.12 78 GLN A C 1
ATOM 624 O O . GLN A 1 78 ? 2.379 16.438 26.838 1.00 37.12 78 GLN A O 1
ATOM 629 N N . ASN A 1 79 ? 2.907 14.420 27.686 1.00 48.00 79 ASN A N 1
ATOM 630 C CA . ASN A 1 79 ? 2.241 13.645 26.627 1.00 48.00 79 ASN A CA 1
ATOM 631 C C . ASN A 1 79 ? 0.717 13.854 26.562 1.00 48.00 79 ASN A C 1
ATOM 633 O O . ASN A 1 79 ? 0.127 13.733 25.495 1.00 48.00 79 ASN A O 1
ATOM 637 N N . LYS A 1 80 ? 0.049 14.242 27.655 1.00 54.19 80 LYS A N 1
ATOM 638 C CA . LYS A 1 80 ? -1.410 14.473 27.641 1.00 54.19 80 LYS A CA 1
ATOM 639 C C . LYS A 1 80 ? -1.850 15.664 26.770 1.00 54.19 80 LYS A C 1
ATOM 641 O O . LYS A 1 80 ? -3.032 15.774 26.461 1.00 54.19 80 LYS A O 1
ATOM 646 N N . SER A 1 81 ? -0.926 16.534 26.350 1.00 62.28 81 SER A N 1
ATOM 647 C CA . SER A 1 81 ? -1.239 17.777 25.624 1.00 62.28 81 SER A CA 1
ATOM 648 C C . SER A 1 81 ? -1.517 17.624 24.119 1.00 62.28 81 SER A C 1
ATOM 650 O O . SER A 1 81 ? -2.153 18.506 23.544 1.00 62.28 81 SER A O 1
ATOM 652 N N . PHE A 1 82 ? -1.083 16.534 23.467 1.00 84.12 82 PHE A N 1
ATOM 653 C CA . PHE A 1 82 ? -1.277 16.350 22.015 1.00 84.12 82 PHE A CA 1
ATOM 654 C C . PHE A 1 82 ? -2.543 15.556 21.646 1.00 84.12 82 PHE A C 1
ATOM 656 O O . PHE A 1 82 ? -2.954 15.554 20.483 1.00 84.12 82 PHE A O 1
ATOM 663 N N . ILE A 1 83 ? -3.164 14.866 22.609 1.00 91.56 83 ILE A N 1
ATOM 664 C CA . ILE A 1 83 ? -4.313 13.989 22.358 1.00 91.56 83 ILE A CA 1
ATOM 665 C C . ILE A 1 83 ? -5.581 14.838 22.241 1.00 91.56 83 ILE A C 1
ATOM 667 O O . ILE A 1 83 ? -6.109 15.347 23.229 1.00 91.56 83 ILE A O 1
ATOM 671 N N . LYS A 1 84 ? -6.097 14.957 21.017 1.00 94.56 84 LYS A N 1
ATOM 672 C CA . LYS A 1 84 ? -7.347 15.648 20.698 1.00 94.56 84 LYS A CA 1
ATOM 673 C C . LYS A 1 84 ? -8.455 14.604 20.612 1.00 94.56 84 LYS A C 1
ATOM 675 O O . LYS A 1 84 ? -8.714 14.030 19.553 1.00 94.56 84 LYS A O 1
ATOM 680 N N . LEU A 1 85 ? -9.054 14.314 21.761 1.00 96.62 85 LEU A N 1
ATOM 681 C CA . LEU A 1 85 ? -10.010 13.224 21.922 1.00 96.62 85 LEU A CA 1
ATOM 682 C C . LEU A 1 85 ? -11.422 13.621 21.463 1.00 96.62 85 LEU A C 1
ATOM 684 O O . LEU A 1 85 ? -11.950 14.662 21.854 1.00 96.62 85 LEU A O 1
ATOM 688 N N . GLY A 1 86 ? -12.050 12.752 20.673 1.00 97.88 86 GLY A N 1
ATOM 689 C CA . GLY A 1 86 ? -13.504 12.696 20.532 1.00 97.88 86 GLY A CA 1
ATOM 690 C C . GLY A 1 86 ? -14.067 11.510 21.312 1.00 97.88 86 GLY A C 1
ATOM 691 O O . GLY A 1 86 ? -13.442 10.450 21.339 1.00 97.88 86 GLY A O 1
ATOM 692 N N . VAL A 1 87 ? -15.232 11.664 21.942 1.00 98.25 87 VAL A N 1
ATOM 693 C CA . VAL A 1 87 ? -15.892 10.579 22.686 1.00 98.25 87 VAL A CA 1
ATOM 694 C C . VAL A 1 87 ? -17.312 10.376 22.170 1.00 98.25 87 VAL A C 1
ATOM 696 O O . VAL A 1 87 ? -18.090 11.326 22.073 1.00 98.25 87 VAL A O 1
ATOM 699 N N . LEU A 1 88 ? -17.654 9.127 21.863 1.00 97.81 88 LEU A N 1
ATOM 700 C CA . LEU A 1 88 ? -19.003 8.703 21.508 1.00 97.81 88 LEU A CA 1
ATOM 701 C C . LEU A 1 88 ? -19.497 7.602 22.436 1.00 97.81 88 LEU A C 1
ATOM 703 O O . LEU A 1 88 ? -18.833 6.585 22.613 1.00 97.81 88 LEU A O 1
ATOM 707 N N . PHE A 1 89 ? -20.723 7.758 22.911 1.00 97.44 89 PHE A N 1
ATOM 708 C CA . PHE A 1 89 ? -21.521 6.700 23.516 1.00 97.44 89 PHE A CA 1
ATOM 709 C C . PHE A 1 89 ? -22.683 6.382 22.581 1.00 97.44 89 PHE A C 1
ATOM 711 O O . PHE A 1 89 ? -23.235 7.289 21.959 1.00 97.44 89 PHE A O 1
ATOM 718 N N . ALA A 1 90 ? -23.072 5.114 22.464 1.00 95.88 90 ALA A N 1
ATOM 719 C CA . ALA A 1 90 ? -24.281 4.754 21.731 1.00 95.88 90 ALA A CA 1
ATOM 720 C C . ALA A 1 90 ? -25.035 3.605 22.389 1.00 95.88 90 ALA A C 1
ATOM 722 O O . ALA A 1 90 ? -24.422 2.699 22.951 1.00 95.88 90 ALA A O 1
ATOM 723 N N . TRP A 1 91 ? -26.361 3.619 22.279 1.00 94.38 91 TRP A N 1
ATOM 724 C CA . TRP A 1 91 ? -27.225 2.515 22.696 1.00 94.38 91 TRP A CA 1
ATOM 725 C C . TRP A 1 91 ? -28.463 2.414 21.803 1.00 94.38 91 TRP A C 1
ATOM 727 O O . TRP A 1 91 ? -28.928 3.389 21.209 1.00 94.38 91 TRP A O 1
ATOM 737 N N . SER A 1 92 ? -29.001 1.201 21.692 1.00 87.56 92 SER A N 1
ATOM 738 C CA . SER A 1 92 ? -30.198 0.933 20.900 1.00 87.56 92 SER A CA 1
ATOM 739 C C . SER A 1 92 ? -31.461 1.455 21.592 1.00 87.56 92 SER A C 1
ATOM 741 O O . SER A 1 92 ? -31.691 1.206 22.778 1.00 87.56 92 SER A O 1
ATOM 743 N N . GLY A 1 93 ? -32.348 2.086 20.813 1.00 72.00 93 GLY A N 1
ATOM 744 C CA . GLY A 1 93 ? -33.688 2.493 21.259 1.00 72.00 93 GLY A CA 1
ATOM 745 C C . GLY A 1 93 ? -34.570 1.321 21.721 1.00 72.00 93 GLY A C 1
ATOM 746 O O . GLY A 1 93 ? -35.515 1.519 22.476 1.00 72.00 93 GLY A O 1
ATOM 747 N N . MET A 1 94 ? -34.214 0.071 21.391 1.00 64.38 94 MET A N 1
ATOM 748 C CA . MET A 1 94 ? -34.867 -1.121 21.960 1.00 64.38 94 MET A CA 1
ATOM 749 C C . MET A 1 94 ? -34.722 -1.222 23.492 1.00 64.38 94 MET A C 1
ATOM 751 O O . MET A 1 94 ? -35.406 -2.024 24.131 1.00 64.38 94 MET A O 1
ATOM 755 N N . HIS A 1 95 ? -33.858 -0.399 24.094 1.00 64.38 95 HIS A N 1
ATOM 756 C CA . HIS A 1 95 ? -33.659 -0.289 25.532 1.00 64.38 95 HIS A CA 1
ATOM 757 C C . HIS A 1 95 ? -34.094 1.067 26.125 1.00 64.38 95 HIS A C 1
ATOM 759 O O . HIS A 1 95 ? -33.583 1.444 27.176 1.00 64.38 95 HIS A O 1
ATOM 765 N N . GLU A 1 96 ? -35.079 1.767 25.542 1.00 64.25 96 GLU A N 1
ATOM 766 C CA . GLU A 1 96 ? -35.662 3.018 26.088 1.00 64.25 96 GLU A CA 1
ATOM 767 C C . GLU A 1 96 ? -35.979 2.956 27.599 1.00 64.25 96 GLU A C 1
ATOM 769 O O . GLU A 1 96 ? -35.714 3.901 28.338 1.00 64.25 96 GLU A O 1
ATOM 774 N N . ARG A 1 97 ? -36.449 1.808 28.114 1.00 70.12 97 ARG A N 1
ATOM 775 C CA . ARG A 1 97 ? -36.708 1.597 29.559 1.00 70.12 97 ARG A CA 1
ATOM 776 C C . ARG A 1 97 ? -35.458 1.649 30.454 1.00 70.12 97 ARG A C 1
ATOM 778 O O . ARG A 1 97 ? -35.586 1.646 31.675 1.00 70.12 97 ARG A O 1
ATOM 785 N N . MET A 1 98 ? -34.264 1.631 29.868 1.00 80.19 98 MET A N 1
ATOM 786 C CA . MET A 1 98 ? -32.966 1.690 30.545 1.00 80.19 98 MET A CA 1
ATOM 787 C C . MET A 1 98 ? -32.140 2.916 30.133 1.00 80.19 98 MET A C 1
ATOM 789 O O . MET A 1 98 ? -30.994 3.006 30.556 1.00 80.19 98 MET A O 1
ATOM 793 N N . GLN A 1 99 ? -32.717 3.866 29.382 1.00 84.19 99 GLN A N 1
ATOM 794 C CA . GLN A 1 99 ? -32.103 5.140 28.972 1.00 84.19 99 GLN A CA 1
ATOM 795 C C . GLN A 1 99 ? -31.239 5.757 30.088 1.00 84.19 99 GLN A C 1
ATOM 797 O O . GLN A 1 99 ? -30.026 5.891 29.942 1.00 84.19 99 GLN A O 1
ATOM 802 N N . ARG A 1 100 ? -31.852 5.981 31.257 1.00 87.31 100 ARG A N 1
ATOM 803 C CA . ARG A 1 100 ? -31.202 6.537 32.450 1.00 87.31 100 ARG A CA 1
ATOM 804 C C . ARG A 1 100 ? -29.965 5.755 32.916 1.00 87.31 100 ARG A C 1
ATOM 806 O O . ARG A 1 100 ? -29.012 6.363 33.378 1.00 87.31 100 ARG A O 1
ATOM 813 N N . LYS A 1 101 ? -29.945 4.423 32.784 1.00 89.44 101 LYS A N 1
ATOM 814 C CA . LYS A 1 101 ? -28.775 3.610 33.164 1.00 89.44 101 LYS A CA 1
ATOM 815 C C . LYS A 1 101 ? -27.600 3.817 32.211 1.00 89.44 101 LYS A C 1
ATOM 817 O O . LYS A 1 101 ? -26.457 3.750 32.645 1.00 89.44 101 LYS A O 1
ATOM 822 N N . PHE A 1 102 ? -27.865 4.046 30.925 1.00 91.19 102 PHE A N 1
ATOM 823 C CA . PHE A 1 102 ? -26.818 4.342 29.944 1.00 91.19 102 PHE A CA 1
ATOM 824 C C . PHE A 1 102 ? -26.305 5.779 30.071 1.00 91.19 102 PHE A C 1
ATOM 826 O O . PHE A 1 102 ? -25.118 6.015 29.864 1.00 91.19 102 PHE A O 1
ATOM 833 N N . GLU A 1 103 ? -27.160 6.710 30.494 1.00 91.38 103 GLU A N 1
ATOM 834 C CA . GLU A 1 103 ? -26.772 8.070 30.889 1.00 91.38 103 GLU A CA 1
ATOM 835 C C . GLU A 1 103 ? -25.886 8.043 32.151 1.00 91.38 103 GLU A C 1
ATOM 837 O O . GLU A 1 103 ? -24.751 8.512 32.103 1.00 91.38 103 GLU A O 1
ATOM 842 N N . GLU A 1 104 ? -26.319 7.373 33.228 1.00 93.00 104 GLU A N 1
ATOM 843 C CA . GLU A 1 104 ? -25.521 7.152 34.451 1.00 93.00 104 GLU A CA 1
ATOM 844 C C . GLU A 1 104 ? -24.170 6.467 34.136 1.00 93.00 104 GLU A C 1
ATOM 846 O O . GLU A 1 104 ? -23.125 6.862 34.655 1.00 93.00 104 GLU A O 1
ATOM 851 N N . LYS A 1 105 ? -24.155 5.484 33.223 1.00 92.38 105 LYS A N 1
ATOM 852 C CA . LYS A 1 105 ? -22.926 4.802 32.783 1.00 92.38 105 LYS A CA 1
ATOM 853 C C . LYS A 1 105 ? -22.012 5.681 31.921 1.00 92.38 105 LYS A C 1
ATOM 855 O O . LYS A 1 105 ? -20.788 5.558 31.984 1.00 92.38 105 LYS A O 1
ATOM 860 N N . THR A 1 106 ? -22.591 6.577 31.128 1.00 95.12 106 THR A N 1
ATOM 861 C CA . THR A 1 106 ? -21.849 7.582 30.357 1.00 95.12 106 THR A CA 1
ATOM 862 C C . THR A 1 106 ? -21.128 8.541 31.305 1.00 95.12 106 THR A C 1
ATOM 864 O O . THR A 1 106 ? -19.928 8.768 31.151 1.00 95.12 106 THR A O 1
ATOM 867 N N . GLU A 1 107 ? -21.815 9.028 32.342 1.00 95.75 107 GLU A N 1
ATOM 868 C CA . GLU A 1 107 ? -21.208 9.851 33.395 1.00 95.75 107 GLU A CA 1
ATOM 869 C C . GLU A 1 107 ? -20.120 9.097 34.176 1.00 95.75 107 GLU A C 1
ATOM 871 O O . GLU A 1 107 ? -19.061 9.667 34.442 1.00 95.75 107 GLU A O 1
ATOM 876 N N . GLU A 1 108 ? -20.326 7.815 34.502 1.00 94.75 108 GLU A N 1
ATOM 877 C CA . GLU A 1 108 ? -19.318 6.962 35.153 1.00 94.75 108 GLU A CA 1
ATOM 878 C C . GLU A 1 108 ? -18.011 6.918 34.342 1.00 94.75 108 GLU A C 1
ATOM 880 O O . GLU A 1 108 ? -16.935 7.195 34.880 1.00 94.75 108 GLU A O 1
ATOM 885 N N . ILE A 1 109 ? -18.087 6.622 33.039 1.00 94.88 109 ILE A N 1
ATOM 886 C CA . ILE A 1 109 ? -16.915 6.523 32.153 1.00 94.88 109 ILE A CA 1
ATOM 887 C C . ILE A 1 109 ? -16.252 7.895 31.968 1.00 94.88 109 ILE A C 1
ATOM 889 O O . ILE A 1 109 ? -15.023 8.004 32.024 1.00 94.88 109 ILE A O 1
ATOM 893 N N . LEU A 1 110 ? -17.040 8.959 31.789 1.00 96.69 110 LEU A N 1
ATOM 894 C CA . LEU A 1 110 ? -16.513 10.315 31.643 1.00 96.69 110 LEU A CA 1
ATOM 895 C C . LEU A 1 110 ? -15.753 10.775 32.896 1.00 96.69 110 LEU A C 1
ATOM 897 O O . LEU A 1 110 ? -14.631 11.267 32.780 1.00 96.69 110 LEU A O 1
ATOM 901 N N . ASN A 1 111 ? -16.323 10.568 34.085 1.00 95.81 111 ASN A N 1
ATOM 902 C CA . ASN A 1 111 ? -15.738 11.015 35.349 1.00 95.81 111 ASN A CA 1
ATOM 903 C C . ASN A 1 111 ? -14.572 10.139 35.836 1.00 95.81 111 ASN A C 1
ATOM 905 O O . ASN A 1 111 ? -13.692 10.650 36.524 1.00 95.81 111 ASN A O 1
ATOM 909 N N . SER A 1 112 ? -14.541 8.844 35.498 1.00 92.62 112 SER A N 1
ATOM 910 C CA . SER A 1 112 ? -13.475 7.925 35.937 1.00 92.62 112 SER A CA 1
ATOM 911 C C . SER A 1 112 ? -12.318 7.787 34.943 1.00 92.62 112 SER A C 1
ATOM 913 O O . SER A 1 112 ? -11.173 7.625 35.365 1.00 92.62 112 SER A O 1
ATOM 915 N N . VAL A 1 113 ? -12.585 7.868 33.633 1.00 92.62 113 VAL A N 1
ATOM 916 C CA . VAL A 1 113 ? -11.581 7.638 32.580 1.00 92.62 113 VAL A CA 1
ATOM 917 C C . VAL A 1 113 ? -11.213 8.923 31.849 1.00 92.62 113 VAL A C 1
ATOM 919 O O . VAL A 1 113 ? -10.025 9.190 31.661 1.00 92.62 113 VAL A O 1
ATOM 922 N N . VAL A 1 114 ? -12.203 9.713 31.419 1.00 93.81 114 VAL A N 1
ATOM 923 C CA . VAL A 1 114 ? -11.975 10.803 30.455 1.00 93.81 114 VAL A CA 1
ATOM 924 C C . VAL A 1 114 ? -11.496 12.086 31.135 1.00 93.81 114 VAL A C 1
ATOM 926 O O . VAL A 1 114 ? -10.342 12.472 30.955 1.00 93.81 114 VAL A O 1
ATOM 929 N N . PHE A 1 115 ? -12.338 12.738 31.938 1.00 94.50 115 PHE A N 1
ATOM 930 C CA . PHE A 1 115 ? -12.025 14.038 32.546 1.00 94.50 115 PHE A CA 1
ATOM 931 C C . PHE A 1 115 ? -10.780 14.046 33.459 1.00 94.50 115 PHE A C 1
ATOM 933 O O . PHE A 1 115 ? -10.061 15.044 33.434 1.00 94.50 115 PHE A O 1
ATOM 940 N N . PRO A 1 116 ? -10.434 12.973 34.208 1.00 92.50 116 PRO A N 1
ATOM 941 C CA . PRO A 1 116 ? -9.182 12.938 34.976 1.00 92.50 116 PRO A CA 1
ATOM 942 C C . PRO A 1 116 ? -7.910 12.902 34.113 1.00 92.50 116 PRO A C 1
ATOM 944 O O . PRO A 1 116 ? -6.813 13.148 34.615 1.00 92.50 116 PRO A O 1
ATOM 947 N N . ASN A 1 117 ? -8.025 12.545 32.828 1.00 88.69 117 ASN A N 1
ATOM 948 C CA . ASN A 1 117 ? -6.878 12.286 31.956 1.00 88.69 117 ASN A CA 1
ATOM 949 C C . ASN A 1 117 ? -6.763 13.221 30.752 1.00 88.69 117 ASN A C 1
ATOM 951 O O . ASN A 1 117 ? -5.651 13.369 30.244 1.00 88.69 117 ASN A O 1
ATOM 955 N N . TYR A 1 118 ? -7.85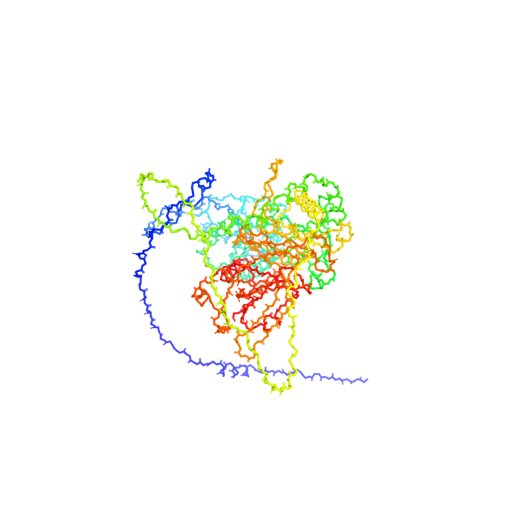8 13.848 30.317 1.00 91.00 118 TYR A N 1
ATOM 956 C CA . TYR A 1 118 ? -7.919 14.634 29.087 1.00 91.00 118 TYR A CA 1
ATOM 957 C C . TYR A 1 118 ? -8.678 15.947 29.292 1.00 91.00 118 TYR A C 1
ATOM 959 O O . TYR A 1 118 ? -9.803 15.956 29.792 1.00 91.00 118 TYR A O 1
ATOM 967 N N . ASN A 1 119 ? -8.089 17.052 28.830 1.00 86.50 119 ASN A N 1
ATOM 968 C CA . ASN A 1 119 ? -8.791 18.326 28.702 1.00 86.50 119 ASN A CA 1
ATOM 969 C C . ASN A 1 119 ? -9.571 18.330 27.377 1.00 86.50 119 ASN A C 1
ATOM 971 O O . ASN A 1 119 ? -8.987 18.541 26.315 1.00 86.50 119 ASN A O 1
ATOM 975 N N . ILE A 1 120 ? -10.866 18.027 27.442 1.00 89.88 120 ILE A N 1
ATOM 976 C CA . ILE A 1 120 ? -11.739 17.791 26.285 1.00 89.88 120 ILE A CA 1
ATOM 977 C C . ILE A 1 120 ? -12.836 18.863 26.193 1.00 89.88 120 ILE A C 1
ATOM 979 O O . ILE A 1 120 ? -13.437 19.230 27.204 1.00 89.88 120 ILE A O 1
ATOM 983 N N . ASP A 1 121 ? -13.122 19.355 24.983 1.00 89.06 121 ASP A N 1
ATOM 984 C CA . ASP A 1 121 ? -14.299 20.201 24.748 1.00 89.06 121 ASP A CA 1
ATOM 985 C C . ASP A 1 121 ? -15.567 19.342 24.868 1.00 89.06 121 ASP A C 1
ATOM 987 O O . ASP A 1 121 ? -15.684 18.284 24.252 1.00 89.06 121 ASP A O 1
ATOM 991 N N . LYS A 1 122 ? -16.558 19.816 25.628 1.00 90.56 122 LYS A N 1
ATOM 992 C CA . LYS A 1 122 ? -17.867 19.160 25.742 1.00 90.56 122 LYS A CA 1
ATOM 993 C C . LYS A 1 122 ? -18.550 18.966 24.385 1.00 90.56 122 LYS A C 1
ATOM 995 O O . LYS A 1 122 ? -19.348 18.046 24.255 1.00 90.56 122 LYS A O 1
ATOM 1000 N N . GLN A 1 123 ? -18.230 19.783 23.380 1.00 92.62 123 GLN A N 1
ATOM 1001 C CA . GLN A 1 123 ? -18.746 19.628 22.018 1.00 92.62 123 GLN A CA 1
ATOM 1002 C C . GLN A 1 123 ? -18.281 18.338 21.326 1.00 92.62 123 GLN A C 1
ATOM 1004 O O . GLN A 1 123 ? -19.010 17.842 20.472 1.00 92.62 123 GLN A O 1
ATOM 1009 N N . THR A 1 124 ? -17.124 17.766 21.695 1.00 95.12 124 THR A N 1
ATOM 1010 C CA . THR A 1 124 ? -16.628 16.494 21.129 1.00 95.12 124 THR A CA 1
ATOM 1011 C C . THR A 1 124 ? -17.113 15.261 21.901 1.00 95.12 124 THR A C 1
ATOM 1013 O O . THR A 1 124 ? -16.694 14.140 21.605 1.00 95.12 124 THR A O 1
ATOM 1016 N N . ILE A 1 125 ? -18.024 15.434 22.865 1.00 97.31 125 ILE A N 1
ATOM 1017 C CA . ILE A 1 125 ? -18.677 14.349 23.604 1.00 97.31 125 ILE A CA 1
ATOM 1018 C C . ILE A 1 125 ? -20.111 14.206 23.093 1.00 97.31 125 ILE A C 1
ATOM 1020 O O . ILE A 1 125 ? -20.917 15.127 23.209 1.00 97.31 125 ILE A O 1
ATOM 1024 N N . LEU A 1 126 ? -20.448 13.034 22.553 1.00 96.38 126 LEU A N 1
ATOM 1025 C CA . LEU A 1 126 ? -21.760 12.762 21.969 1.00 96.38 126 LEU A CA 1
ATOM 1026 C C . LEU A 1 126 ? -22.364 11.466 22.520 1.00 96.38 126 LEU A C 1
ATOM 1028 O O . LEU A 1 126 ? -21.668 10.473 22.716 1.00 96.38 126 LEU A O 1
ATOM 1032 N N . SER A 1 127 ? -23.682 11.466 22.723 1.00 94.62 127 SER A N 1
ATOM 1033 C CA . SER A 1 127 ? -24.478 10.267 23.012 1.00 94.62 127 SER A CA 1
ATOM 1034 C C . SER A 1 127 ? -25.487 10.033 21.891 1.00 94.62 127 SER A C 1
ATOM 1036 O O . SER A 1 127 ? -26.294 10.916 21.597 1.00 94.62 127 SER A O 1
ATOM 1038 N N . MET A 1 128 ? -25.433 8.862 21.256 1.00 91.75 128 MET A N 1
ATOM 1039 C CA . MET A 1 128 ? -26.190 8.522 20.052 1.00 91.75 128 MET A CA 1
ATOM 1040 C C . MET A 1 128 ? -27.207 7.400 20.278 1.00 91.75 128 MET A C 1
ATOM 1042 O O . MET A 1 128 ? -26.909 6.318 20.777 1.00 91.75 128 MET A O 1
ATOM 1046 N N . THR A 1 129 ? -28.410 7.650 19.791 1.00 91.56 129 THR A N 1
ATOM 1047 C CA . THR A 1 129 ? -29.550 6.738 19.699 1.00 91.56 129 THR A CA 1
ATOM 1048 C C . THR A 1 129 ? -30.134 6.851 18.289 1.00 91.56 129 THR A C 1
ATOM 1050 O O . THR A 1 129 ? -29.724 7.706 17.498 1.00 91.56 129 THR A O 1
ATOM 1053 N N . LYS A 1 130 ? -31.136 6.032 17.954 1.00 87.38 130 LYS A N 1
ATOM 1054 C CA . LYS A 1 130 ? -31.821 6.139 16.654 1.00 87.38 130 LYS A CA 1
ATOM 1055 C C . LYS A 1 130 ? -32.587 7.463 16.494 1.00 87.38 130 LYS A C 1
ATOM 1057 O O . LYS A 1 130 ? -32.795 7.906 15.372 1.00 87.38 130 LYS A O 1
ATOM 1062 N N . GLN A 1 131 ? -32.973 8.096 17.601 1.00 86.62 131 GLN A N 1
ATOM 1063 C CA . GLN A 1 131 ? -33.766 9.323 17.643 1.00 86.62 131 GLN A CA 1
ATOM 1064 C C . GLN A 1 131 ? -32.924 10.602 17.477 1.00 86.62 131 GLN A C 1
ATOM 1066 O O . GLN A 1 131 ? -33.455 11.610 17.021 1.00 86.62 131 GLN A O 1
ATOM 1071 N N . ASN A 1 132 ? -31.636 10.585 17.848 1.00 90.31 132 ASN A N 1
ATOM 1072 C CA . ASN A 1 132 ? -30.774 11.780 17.869 1.00 90.31 132 ASN A CA 1
ATOM 1073 C C . ASN A 1 132 ? -29.465 11.650 17.058 1.00 90.31 132 ASN A C 1
ATOM 1075 O O . ASN A 1 132 ? -28.588 12.505 17.188 1.00 90.31 132 ASN A O 1
ATOM 1079 N N . LYS A 1 133 ? -29.321 10.601 16.234 1.00 91.44 133 LYS A N 1
ATOM 1080 C CA . LYS A 1 133 ? -28.173 10.390 15.335 1.00 91.44 133 LYS A CA 1
ATOM 1081 C C . LYS A 1 133 ? -27.932 11.633 14.449 1.00 91.44 133 LYS A C 1
ATOM 1083 O O . LYS A 1 133 ? -28.807 11.957 13.645 1.00 91.44 133 LYS A O 1
ATOM 1088 N N . PRO A 1 134 ? -26.779 12.328 14.556 1.00 93.31 134 PRO A N 1
ATOM 1089 C CA . PRO A 1 134 ? -26.472 13.464 13.685 1.00 93.31 134 PRO A CA 1
ATOM 1090 C C . PRO A 1 134 ? -26.201 13.027 12.240 1.00 93.31 134 PRO A C 1
ATOM 1092 O O . PRO A 1 134 ? -25.901 11.861 11.984 1.00 93.31 134 PRO A O 1
ATOM 1095 N N . SER A 1 135 ? -26.234 13.978 11.301 1.00 95.12 135 SER A N 1
ATOM 1096 C CA . SER A 1 135 ? -25.760 13.726 9.935 1.00 95.12 135 SER A CA 1
ATOM 1097 C C . SER A 1 135 ? -24.239 13.527 9.892 1.00 95.12 135 SER A C 1
ATOM 1099 O O . SER A 1 135 ? -23.507 13.968 10.786 1.00 95.12 135 SER A O 1
ATOM 1101 N N . VAL A 1 136 ? -23.754 12.906 8.815 1.00 92.56 136 VAL A N 1
ATOM 1102 C CA . VAL A 1 136 ? -22.322 12.685 8.558 1.00 92.56 136 VAL A CA 1
ATOM 1103 C C . VAL A 1 136 ? -21.537 14.001 8.568 1.00 92.56 136 VAL A C 1
ATOM 1105 O O . VAL A 1 136 ? -20.456 14.079 9.147 1.00 92.56 136 VAL A O 1
ATOM 1108 N N . GLU A 1 137 ? -22.095 15.063 7.994 1.00 95.25 137 GLU A N 1
ATOM 1109 C CA . GLU A 1 137 ? -21.495 16.402 7.942 1.00 95.25 137 GLU A CA 1
ATOM 1110 C C . GLU A 1 137 ? -21.361 16.980 9.350 1.00 95.25 137 GLU A C 1
ATOM 1112 O O . GLU A 1 137 ? -20.337 17.579 9.681 1.00 95.25 137 GLU A O 1
ATOM 1117 N N . LYS A 1 138 ? -22.365 16.759 10.210 1.00 96.25 138 LYS A N 1
ATOM 1118 C CA . LYS A 1 138 ? -22.314 17.225 11.594 1.00 96.25 138 LYS A CA 1
ATOM 1119 C C . LYS A 1 138 ? -21.294 16.442 12.421 1.00 96.25 138 LYS A C 1
ATOM 1121 O O . LYS A 1 138 ? -20.573 17.058 13.201 1.00 96.25 138 LYS A O 1
ATOM 1126 N N . LEU A 1 139 ? -21.173 15.128 12.217 1.00 96.06 139 LEU A N 1
ATOM 1127 C CA . LEU A 1 139 ? -20.104 14.328 12.827 1.00 96.06 139 LEU A CA 1
ATOM 1128 C C . LEU A 1 139 ? -18.718 14.808 12.356 1.00 96.06 139 LEU A C 1
ATOM 1130 O O . LEU A 1 139 ? -17.833 15.008 13.185 1.00 96.06 139 LEU A O 1
ATOM 1134 N N . LYS A 1 140 ? -18.539 15.077 11.053 1.00 95.25 140 LYS A N 1
ATOM 1135 C CA . LYS A 1 140 ? -17.290 15.629 10.497 1.00 95.25 140 LYS A CA 1
ATOM 1136 C C . LYS A 1 140 ? -16.916 16.973 11.123 1.00 95.25 140 LYS A C 1
ATOM 1138 O O . LYS A 1 140 ? -15.750 17.160 11.443 1.00 95.25 140 LYS A O 1
ATOM 1143 N N . GLN A 1 141 ? -17.883 17.868 11.343 1.00 96.06 141 GLN A N 1
ATOM 1144 C CA . GLN A 1 141 ? -17.661 19.138 12.048 1.00 96.06 141 GLN A CA 1
ATOM 1145 C C . GLN A 1 141 ? -17.252 18.929 13.513 1.00 96.06 141 GLN A C 1
ATOM 1147 O O . GLN A 1 141 ? -16.296 19.543 13.968 1.00 96.06 141 GLN A O 1
ATOM 1152 N N . ILE A 1 142 ? -17.962 18.064 14.250 1.00 96.62 142 ILE A N 1
ATOM 1153 C CA . ILE A 1 142 ? -17.690 17.806 15.675 1.00 96.62 142 ILE A CA 1
ATOM 1154 C C . ILE A 1 142 ? -16.282 17.224 15.875 1.00 96.62 142 ILE A C 1
ATOM 1156 O O . ILE A 1 142 ? -15.569 17.629 16.787 1.00 96.62 142 ILE A O 1
ATOM 1160 N N . TYR A 1 143 ? -15.875 16.285 15.019 1.00 96.75 143 TYR A N 1
ATOM 1161 C CA . TYR A 1 143 ? -14.630 15.528 15.171 1.00 96.75 143 TYR A CA 1
ATOM 1162 C C . TYR A 1 143 ? -13.494 16.003 14.251 1.00 96.75 143 TYR A C 1
ATOM 1164 O O . TYR A 1 143 ? -12.493 15.297 14.102 1.00 96.75 143 TYR A O 1
ATOM 1172 N N . GLN A 1 144 ? -13.623 17.189 13.642 1.00 93.94 144 GLN A N 1
ATOM 1173 C CA . GLN A 1 144 ? -12.668 17.728 12.666 1.00 93.94 144 GLN A CA 1
ATOM 1174 C C . GLN A 1 144 ? -11.238 17.761 13.225 1.00 93.94 144 GLN A C 1
ATOM 1176 O O . GLN A 1 144 ? -10.322 17.172 12.637 1.00 93.94 144 GLN A O 1
ATOM 1181 N N . ASP A 1 145 ? -11.074 18.388 14.391 1.00 92.94 145 ASP A N 1
ATOM 1182 C CA . ASP A 1 145 ? -9.783 18.582 15.055 1.00 92.94 145 ASP A CA 1
ATOM 1183 C C . ASP A 1 145 ? -9.309 17.373 15.871 1.00 92.94 145 ASP A C 1
ATOM 1185 O O . ASP A 1 145 ? -8.161 17.353 16.313 1.00 92.94 145 ASP A O 1
ATOM 1189 N N . CYS A 1 146 ? -10.145 16.349 16.062 1.00 95.44 146 CYS A N 1
ATOM 1190 C CA . CYS A 1 146 ? -9.760 15.155 16.810 1.00 95.44 146 CYS A CA 1
ATOM 1191 C C . CYS A 1 146 ? -8.692 14.335 16.065 1.00 95.44 146 CYS A C 1
ATOM 1193 O O . CYS A 1 146 ? -8.696 14.259 14.833 1.00 95.44 146 CYS A O 1
ATOM 1195 N N . ASN A 1 147 ? -7.801 13.673 16.805 1.00 95.81 147 ASN A N 1
ATOM 1196 C CA . ASN A 1 147 ? -6.820 12.721 16.262 1.00 95.81 147 ASN A CA 1
ATOM 1197 C C . ASN A 1 147 ? -7.044 11.272 16.717 1.00 95.81 147 ASN A 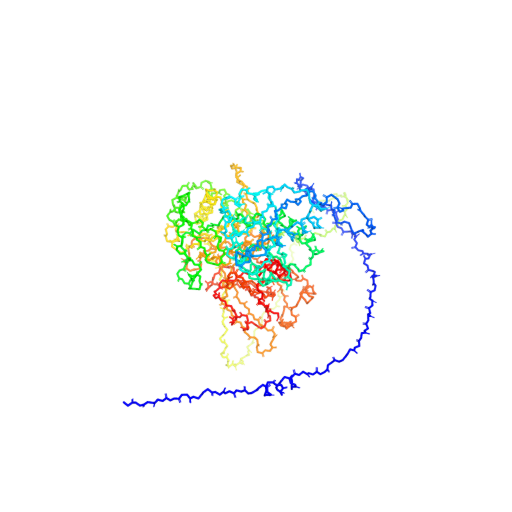C 1
ATOM 1199 O O . ASN A 1 147 ? -6.447 10.358 16.154 1.00 95.81 147 ASN A O 1
ATOM 1203 N N . VAL A 1 148 ? -7.959 11.042 17.662 1.00 97.44 148 VAL A N 1
ATOM 1204 C CA . VAL A 1 148 ? -8.427 9.708 18.055 1.00 97.44 148 VAL A CA 1
ATOM 1205 C C . VAL A 1 148 ? -9.858 9.781 18.596 1.00 97.44 148 VAL A C 1
ATOM 1207 O O . VAL A 1 148 ? -10.258 10.793 19.178 1.00 97.44 148 VAL A O 1
ATOM 1210 N N . LEU A 1 149 ? -10.631 8.709 18.405 1.00 98.38 149 LEU A N 1
ATOM 1211 C CA . LEU A 1 149 ? -11.981 8.563 18.951 1.00 98.38 149 LEU A CA 1
ATOM 1212 C C . LEU A 1 149 ? -12.034 7.436 19.991 1.00 98.38 149 LEU A C 1
ATOM 1214 O O . LEU A 1 149 ? -11.601 6.317 19.714 1.00 98.38 149 LEU A O 1
ATOM 1218 N N . LEU A 1 150 ? -12.622 7.712 21.155 1.00 98.50 150 LEU A N 1
ATOM 1219 C CA . LEU A 1 150 ? -13.121 6.697 22.082 1.00 98.50 150 LEU A CA 1
ATOM 1220 C C . LEU A 1 150 ? -14.590 6.424 21.747 1.00 98.50 150 LEU A C 1
ATOM 1222 O O . LEU A 1 150 ? -15.412 7.337 21.800 1.00 98.50 150 LEU A O 1
ATOM 1226 N N . VAL A 1 151 ? -14.923 5.183 21.398 1.00 98.56 151 VAL A N 1
ATOM 1227 C CA . VAL A 1 151 ? -16.280 4.788 20.999 1.00 98.56 151 VAL A CA 1
ATOM 1228 C C . VAL A 1 151 ? -16.789 3.688 21.926 1.00 98.56 151 VAL A C 1
ATOM 1230 O O . VAL A 1 151 ? -16.194 2.618 22.030 1.00 98.56 151 VAL A O 1
ATOM 1233 N N . CYS A 1 152 ? -17.907 3.956 22.588 1.00 98.00 152 CYS A N 1
ATOM 1234 C CA . CYS A 1 152 ? -18.515 3.125 23.620 1.00 98.00 152 CYS A CA 1
ATOM 1235 C C . CYS A 1 152 ? -19.905 2.645 23.152 1.00 98.00 152 CYS A C 1
ATOM 1237 O O . CYS A 1 152 ? -20.914 3.280 23.480 1.00 98.00 152 CYS A O 1
ATOM 1239 N N . PRO A 1 153 ? -20.003 1.556 22.364 1.00 96.88 153 PRO A N 1
ATOM 1240 C CA . PRO A 1 153 ? -21.281 0.910 22.069 1.00 96.88 153 PRO A CA 1
ATOM 1241 C C . PRO A 1 153 ? -21.790 0.212 23.337 1.00 96.88 153 PRO A C 1
ATOM 1243 O O . PRO A 1 153 ? -21.378 -0.901 23.655 1.00 96.88 153 PRO A O 1
ATOM 1246 N N . LEU A 1 154 ? -22.668 0.864 24.096 1.00 95.56 154 LEU A N 1
ATOM 1247 C CA . LEU A 1 154 ? -23.154 0.376 25.392 1.00 95.56 154 LEU A CA 1
ATOM 1248 C C . LEU A 1 154 ? -24.131 -0.807 25.257 1.00 95.56 154 LEU A C 1
ATOM 1250 O O . LEU A 1 154 ? -24.394 -1.498 26.241 1.00 95.56 154 LEU A O 1
ATOM 1254 N N . THR A 1 155 ? -24.657 -1.069 24.054 1.00 94.50 155 THR A N 1
ATOM 1255 C CA . THR A 1 155 ? -25.549 -2.205 23.768 1.00 94.50 155 THR A CA 1
ATOM 1256 C C . THR A 1 155 ? -25.278 -2.819 22.394 1.00 94.50 155 THR A C 1
ATOM 1258 O O . THR A 1 155 ? -24.681 -2.187 21.532 1.00 94.50 155 THR A O 1
ATOM 1261 N N . GLY A 1 156 ? -25.804 -4.021 22.149 1.00 93.06 156 GLY A N 1
ATOM 1262 C CA . GLY A 1 156 ? -26.054 -4.516 20.789 1.00 93.06 156 GLY A CA 1
ATOM 1263 C C . GLY A 1 156 ? -27.056 -3.634 20.033 1.00 93.06 156 GLY A C 1
ATOM 1264 O O . GLY A 1 156 ? -27.848 -2.918 20.658 1.00 93.06 156 GLY A O 1
ATOM 1265 N N . GLY A 1 157 ? -27.049 -3.684 18.699 1.00 90.56 157 GLY A N 1
ATOM 1266 C CA . GLY A 1 157 ? -27.938 -2.863 17.866 1.00 90.56 157 GLY A CA 1
ATOM 1267 C C . GLY A 1 157 ? -27.473 -1.409 17.706 1.00 90.56 157 GLY A C 1
ATOM 1268 O O . GLY A 1 157 ? -28.278 -0.545 17.363 1.00 90.56 157 GLY A O 1
ATOM 1269 N N . THR A 1 158 ? -26.203 -1.119 17.999 1.00 94.12 158 THR A N 1
ATOM 1270 C CA . THR A 1 158 ? -25.560 0.194 17.798 1.00 94.12 158 THR A CA 1
ATOM 1271 C C . THR A 1 158 ? -24.733 0.264 16.515 1.00 94.12 158 THR A C 1
ATOM 1273 O O . THR A 1 158 ? -24.183 1.315 16.197 1.00 94.12 158 THR A O 1
ATOM 1276 N N . GLU A 1 159 ? -24.620 -0.841 15.782 1.00 95.06 159 GLU A N 1
ATOM 1277 C CA . GLU A 1 159 ? -23.781 -0.992 14.596 1.00 95.06 159 GLU A CA 1
ATOM 1278 C C . GLU A 1 159 ? -24.204 0.013 13.506 1.00 95.06 159 GLU A C 1
ATOM 1280 O O . GLU A 1 159 ? -23.394 0.828 13.072 1.00 95.06 159 GLU A O 1
ATOM 1285 N N . GLU A 1 160 ? -25.503 0.071 13.181 1.00 91.62 160 GLU A N 1
ATOM 1286 C CA . GLU A 1 160 ? -26.108 1.037 12.238 1.00 91.62 160 GLU A CA 1
ATOM 1287 C C . GLU A 1 160 ? -25.939 2.508 12.690 1.00 91.62 160 GLU A C 1
ATOM 1289 O O . GLU A 1 160 ? -25.896 3.432 11.871 1.00 91.62 160 GLU A O 1
ATOM 1294 N N . LEU A 1 161 ? -25.832 2.758 14.001 1.00 92.69 161 LEU A N 1
ATOM 1295 C CA . LEU A 1 161 ? -25.640 4.108 14.544 1.00 92.69 161 LEU A CA 1
ATOM 1296 C C . LEU A 1 161 ? -24.193 4.583 14.373 1.00 92.69 161 LEU A C 1
ATOM 1298 O O . LEU A 1 161 ? -23.973 5.750 14.054 1.00 92.69 161 LEU A O 1
ATOM 1302 N N . LEU A 1 162 ? -23.230 3.681 14.578 1.00 96.31 162 LEU A N 1
ATOM 1303 C CA . LEU A 1 162 ? -21.800 3.984 14.658 1.00 96.31 162 LEU A CA 1
ATOM 1304 C C . LEU A 1 162 ? -21.024 3.702 13.361 1.00 96.31 162 LEU A C 1
ATOM 1306 O O . LEU A 1 162 ? -19.903 4.186 13.223 1.00 96.31 162 LEU A O 1
ATOM 1310 N N . GLN A 1 163 ? -21.594 2.973 12.396 1.00 93.00 163 GLN A N 1
ATOM 1311 C CA . GLN A 1 163 ? -20.928 2.659 11.124 1.00 93.00 163 GLN A CA 1
ATOM 1312 C C . GLN A 1 163 ? -20.458 3.910 10.355 1.00 93.00 163 GLN A C 1
ATOM 1314 O O . GLN A 1 163 ? -19.412 3.882 9.711 1.00 93.00 163 GLN A O 1
ATOM 1319 N N . ASP A 1 164 ? -21.174 5.032 10.474 1.00 92.69 164 ASP A N 1
ATOM 1320 C CA . ASP A 1 164 ? -20.882 6.273 9.743 1.00 92.69 164 ASP A CA 1
ATOM 1321 C C . ASP A 1 164 ? -19.569 6.943 10.188 1.00 92.69 164 ASP A C 1
ATOM 1323 O O . ASP A 1 164 ? -19.034 7.792 9.469 1.00 92.69 164 ASP A O 1
ATOM 1327 N N . LEU A 1 165 ? -18.994 6.534 11.329 1.00 95.25 165 LEU A N 1
ATOM 1328 C CA . LEU A 1 165 ? -17.707 7.036 11.822 1.00 95.25 165 LEU A CA 1
ATOM 1329 C C . LEU A 1 165 ? -16.537 6.748 10.864 1.00 95.25 165 LEU A C 1
ATOM 1331 O O . LEU A 1 165 ? -15.529 7.451 10.922 1.00 95.25 165 LEU A O 1
ATOM 1335 N N . VAL A 1 166 ? -16.676 5.801 9.923 1.00 91.06 166 VAL A N 1
ATOM 1336 C CA . VAL A 1 166 ? -15.685 5.594 8.844 1.00 91.06 166 VAL A CA 1
ATOM 1337 C C . VAL A 1 166 ? -15.447 6.857 8.015 1.00 91.06 166 VAL A C 1
ATOM 1339 O O . VAL A 1 166 ? -14.327 7.115 7.580 1.00 91.06 166 VAL A O 1
ATOM 1342 N N . SER A 1 167 ? -16.476 7.694 7.859 1.00 89.50 167 SER A N 1
ATOM 1343 C CA . SER A 1 167 ? -16.403 8.952 7.109 1.00 89.50 167 SER A CA 1
ATOM 1344 C C . SER A 1 167 ? -15.528 10.024 7.771 1.00 89.50 167 SER A C 1
ATOM 1346 O O . SER A 1 167 ? -15.173 11.004 7.114 1.00 89.50 167 SER A O 1
ATOM 1348 N N . LEU A 1 168 ? -15.182 9.849 9.054 1.00 92.62 168 LEU A N 1
ATOM 1349 C CA . LEU A 1 168 ? -14.354 10.777 9.825 1.00 92.62 168 LEU A CA 1
ATOM 1350 C C . LEU A 1 168 ? -12.857 10.564 9.604 1.00 92.62 168 LEU A C 1
ATOM 1352 O O . LEU A 1 168 ? -12.075 11.454 9.932 1.00 92.62 168 LEU A O 1
ATOM 1356 N N . LYS A 1 169 ? -12.458 9.392 9.083 1.00 91.50 169 LYS A N 1
ATOM 1357 C CA . LYS A 1 169 ? -11.051 9.032 8.848 1.00 91.50 169 LYS A CA 1
ATOM 1358 C C . LYS A 1 169 ? -10.157 9.193 10.092 1.00 91.50 169 LYS A C 1
ATOM 1360 O O . LYS A 1 169 ? -8.993 9.566 9.989 1.00 91.50 169 LYS A O 1
ATOM 1365 N N . LYS A 1 170 ? -10.693 8.909 11.285 1.00 94.25 170 LYS A N 1
ATOM 1366 C CA . LYS A 1 170 ? -9.965 8.941 12.570 1.00 94.25 170 LYS A CA 1
ATOM 1367 C C . LYS A 1 170 ? -9.806 7.525 13.125 1.00 94.25 170 LYS A C 1
ATOM 1369 O O . LYS A 1 170 ? -10.739 6.739 12.974 1.00 94.25 170 LYS A O 1
ATOM 1374 N N . PRO A 1 171 ? -8.693 7.185 13.794 1.00 95.62 171 PRO A N 1
ATOM 1375 C CA . PRO A 1 171 ? -8.527 5.886 14.432 1.00 95.62 171 PRO A CA 1
ATOM 1376 C C . PRO A 1 171 ? -9.422 5.769 15.674 1.00 95.62 171 PRO A C 1
ATOM 1378 O O . PRO A 1 171 ? -9.724 6.764 16.340 1.00 95.62 171 PRO A O 1
ATOM 1381 N N . ILE A 1 172 ? -9.848 4.544 15.983 1.00 97.81 172 ILE A N 1
ATOM 1382 C CA . ILE A 1 172 ? -10.929 4.276 16.939 1.00 97.81 172 ILE A CA 1
ATOM 1383 C C . ILE A 1 172 ? -10.489 3.281 18.020 1.00 97.81 172 ILE A C 1
ATOM 1385 O O . ILE A 1 172 ? -10.163 2.126 17.738 1.00 97.81 172 ILE A O 1
ATOM 1389 N N . VAL A 1 173 ? -10.571 3.698 19.280 1.00 98.31 173 VAL A N 1
ATOM 1390 C CA . VAL A 1 173 ? -10.522 2.803 20.440 1.00 98.31 173 VAL A CA 1
ATOM 1391 C C . VAL A 1 173 ? -11.959 2.478 20.840 1.00 98.31 173 VAL A C 1
ATOM 1393 O O . VAL A 1 173 ? -12.696 3.343 21.307 1.00 98.31 173 VAL A O 1
ATOM 1396 N N . LEU A 1 174 ? -12.370 1.228 20.632 1.00 98.44 174 LEU A N 1
ATOM 1397 C CA . LEU A 1 174 ? -13.662 0.706 21.066 1.00 98.44 174 LEU A CA 1
ATOM 1398 C C . LEU A 1 174 ? -13.561 0.212 22.510 1.00 98.44 174 LEU A C 1
ATOM 1400 O O . LEU A 1 174 ? -12.741 -0.662 22.800 1.00 98.44 174 LEU A O 1
ATOM 1404 N N . TYR A 1 175 ? -14.414 0.726 23.393 1.00 98.19 175 TYR A N 1
ATOM 1405 C CA . TYR A 1 175 ? -14.604 0.183 24.736 1.00 98.19 175 TYR A CA 1
ATOM 1406 C C . TYR A 1 175 ? -15.900 -0.629 24.790 1.00 98.19 175 TYR A C 1
ATOM 1408 O O . TYR A 1 175 ? -16.990 -0.079 24.632 1.00 98.19 175 TYR A O 1
ATOM 1416 N N . GLY A 1 176 ? -15.764 -1.941 24.996 1.00 96.38 176 GLY A N 1
ATOM 1417 C CA . GLY A 1 176 ? -16.884 -2.880 25.048 1.00 96.38 176 GLY A CA 1
ATOM 1418 C C . GLY A 1 176 ? -16.989 -3.577 26.402 1.00 96.38 176 GLY A C 1
ATOM 1419 O O . GLY A 1 176 ? -16.023 -4.180 26.872 1.00 96.38 176 GLY A O 1
ATOM 1420 N N . GLU A 1 177 ? -18.174 -3.563 27.006 1.00 92.88 177 GLU A N 1
ATOM 1421 C CA . GLU A 1 177 ? -18.456 -4.230 28.280 1.00 92.88 177 GLU A CA 1
ATOM 1422 C C . GLU A 1 177 ? -19.063 -5.635 28.119 1.00 92.88 177 GLU A C 1
ATOM 1424 O O . GLU A 1 177 ? -19.599 -6.023 27.078 1.00 92.88 177 GLU A O 1
ATOM 1429 N N . SER A 1 178 ? -19.005 -6.419 29.201 1.00 93.44 178 SER A N 1
ATOM 1430 C CA . SER A 1 178 ? -19.511 -7.804 29.241 1.00 93.44 178 SER A CA 1
ATOM 1431 C C . SER A 1 178 ? -21.043 -7.921 29.236 1.00 93.44 178 SER A C 1
ATOM 1433 O O . SER A 1 178 ? -21.568 -9.031 29.163 1.00 93.44 178 SER A O 1
ATOM 1435 N N . TYR A 1 179 ? -21.766 -6.803 29.324 1.00 91.12 179 TYR A N 1
ATOM 1436 C CA . TYR A 1 179 ? -23.224 -6.760 29.433 1.00 91.12 179 TYR A CA 1
ATOM 1437 C C . TYR A 1 179 ? -23.877 -6.158 28.183 1.00 91.12 179 TYR A C 1
ATOM 1439 O O . TYR A 1 179 ? -23.216 -5.568 27.330 1.00 91.12 179 TYR A O 1
ATOM 1447 N N . HIS A 1 180 ? -25.195 -6.347 28.062 1.00 92.56 180 HIS A N 1
ATOM 1448 C CA . HIS A 1 180 ? -26.046 -5.753 27.018 1.00 92.56 180 HIS A CA 1
ATOM 1449 C C . HIS A 1 180 ? -25.591 -5.981 25.560 1.00 92.56 180 HIS A C 1
ATOM 1451 O O . HIS A 1 180 ? -26.033 -5.267 24.666 1.00 92.56 180 HIS A O 1
ATOM 1457 N N . ASN A 1 181 ? -24.758 -6.996 25.300 1.00 94.31 181 ASN A N 1
ATOM 1458 C CA . ASN A 1 181 ? -24.114 -7.284 24.008 1.00 94.31 181 ASN A CA 1
ATOM 1459 C C . ASN A 1 181 ? -23.126 -6.198 23.512 1.00 94.31 181 ASN A C 1
ATOM 1461 O O . ASN A 1 181 ? -22.803 -6.162 22.327 1.00 94.31 181 ASN A O 1
ATOM 1465 N N . SER A 1 182 ? -22.586 -5.366 24.410 1.00 95.88 182 SER A N 1
ATOM 1466 C CA . SER A 1 182 ? -21.619 -4.298 24.093 1.00 95.88 182 SER A CA 1
ATOM 1467 C C . SER A 1 182 ? -20.327 -4.810 23.423 1.00 95.88 182 SER A C 1
ATOM 1469 O O . SER A 1 182 ? -19.920 -4.290 22.380 1.00 95.88 182 SER A O 1
ATOM 1471 N N . ILE A 1 183 ? -19.718 -5.893 23.935 1.00 97.12 183 ILE A N 1
ATOM 1472 C CA . ILE A 1 183 ? -18.575 -6.559 23.272 1.00 97.12 183 ILE A CA 1
ATOM 1473 C C . ILE A 1 183 ? -18.951 -7.137 21.897 1.00 97.12 183 ILE A C 1
ATOM 1475 O O . ILE A 1 183 ? -18.121 -7.109 20.991 1.00 97.12 183 ILE A O 1
ATOM 1479 N N . ALA A 1 184 ? -20.176 -7.638 21.708 1.00 96.56 184 ALA A N 1
ATOM 1480 C CA . ALA A 1 184 ? -20.594 -8.197 20.420 1.00 96.56 184 ALA A CA 1
ATOM 1481 C C . ALA A 1 184 ? -20.682 -7.099 19.345 1.00 96.56 184 ALA A C 1
ATOM 1483 O O . ALA A 1 184 ? -20.029 -7.217 18.310 1.00 96.56 184 ALA A O 1
ATOM 1484 N N . ALA A 1 185 ? -21.360 -5.984 19.647 1.00 96.88 185 ALA A N 1
ATOM 1485 C CA . ALA A 1 185 ? -21.389 -4.809 18.772 1.00 96.88 185 ALA A CA 1
ATOM 1486 C C . ALA A 1 185 ? -19.986 -4.260 18.493 1.00 96.88 185 ALA A C 1
ATOM 1488 O O . ALA A 1 185 ? -19.654 -3.915 17.361 1.00 96.88 185 ALA A O 1
ATOM 1489 N N . SER A 1 186 ? -19.130 -4.222 19.516 1.00 97.81 186 SER A N 1
ATOM 1490 C CA . SER A 1 186 ? -17.731 -3.813 19.376 1.00 97.81 186 SER A CA 1
ATOM 1491 C C . SER A 1 186 ? -16.924 -4.695 18.418 1.00 97.81 186 SER A C 1
ATOM 1493 O O . SER A 1 186 ? -16.040 -4.192 17.727 1.00 97.81 186 SER A O 1
ATOM 1495 N N . LEU A 1 187 ? -17.180 -6.005 18.372 1.00 96.44 187 LEU A N 1
ATOM 1496 C CA . LEU A 1 187 ? -16.472 -6.917 17.469 1.00 96.44 187 LEU A CA 1
ATOM 1497 C C . LEU A 1 187 ? -16.872 -6.685 16.008 1.00 96.44 187 LEU A C 1
ATOM 1499 O O . LEU A 1 187 ? -15.977 -6.559 15.167 1.00 96.44 187 LEU A O 1
ATOM 1503 N N . GLU A 1 188 ? -18.174 -6.557 15.739 1.00 96.81 188 GLU A N 1
ATOM 1504 C CA . GLU A 1 188 ? -18.710 -6.228 14.412 1.00 96.81 188 GLU A CA 1
ATOM 1505 C C . GLU A 1 188 ? -18.218 -4.853 13.943 1.00 96.81 188 GLU A C 1
ATOM 1507 O O . GLU A 1 188 ? -17.615 -4.733 12.876 1.00 96.81 188 GLU A O 1
ATOM 1512 N N . LEU A 1 189 ? -18.359 -3.820 14.783 1.00 96.69 189 LEU A N 1
ATOM 1513 C CA . LEU A 1 189 ? -17.892 -2.463 14.484 1.00 96.69 189 LEU A CA 1
ATOM 1514 C C . LEU A 1 189 ? -16.386 -2.406 14.224 1.00 96.69 189 LEU A C 1
ATOM 1516 O O . LEU A 1 189 ? -15.961 -1.754 13.277 1.00 96.69 189 LEU A O 1
ATOM 1520 N N . ARG A 1 190 ? -15.560 -3.116 15.003 1.00 94.38 190 ARG A N 1
ATOM 1521 C CA . ARG A 1 190 ? -14.109 -3.175 14.763 1.00 94.38 190 ARG A CA 1
ATOM 1522 C C . ARG A 1 190 ? -13.786 -3.806 13.409 1.00 94.38 190 ARG A C 1
ATOM 1524 O O . ARG A 1 190 ? -12.903 -3.312 12.710 1.00 94.38 190 ARG A O 1
ATOM 1531 N N . GLN A 1 191 ? -14.466 -4.890 13.030 1.00 89.81 191 GLN A N 1
ATOM 1532 C CA . GLN A 1 191 ? -14.246 -5.507 11.720 1.00 89.81 191 GLN A CA 1
ATOM 1533 C C . GLN A 1 191 ? -14.722 -4.588 10.589 1.00 89.81 191 GLN A C 1
ATOM 1535 O O . GLN A 1 191 ? -14.008 -4.431 9.598 1.00 89.81 191 GLN A O 1
ATOM 1540 N N . TYR A 1 192 ? -15.872 -3.933 10.767 1.00 90.38 192 TYR A N 1
ATOM 1541 C CA . TYR A 1 192 ? -16.416 -2.957 9.831 1.00 90.38 192 TYR A CA 1
ATOM 1542 C C . TYR A 1 192 ? -15.483 -1.755 9.643 1.00 90.38 192 TYR A C 1
ATOM 1544 O O . TYR A 1 192 ? -15.095 -1.467 8.519 1.00 90.38 192 TYR A O 1
ATOM 1552 N N . PHE A 1 193 ? -15.036 -1.094 10.715 1.00 90.25 193 PHE A N 1
ATOM 1553 C CA . PHE A 1 193 ? -14.126 0.055 10.633 1.00 90.25 193 PHE A CA 1
ATOM 1554 C C . PHE A 1 193 ? -12.832 -0.291 9.898 1.00 90.25 193 PHE A C 1
ATOM 1556 O O . PHE A 1 193 ? -12.427 0.422 8.978 1.00 90.25 193 PHE A O 1
ATOM 1563 N N . ARG A 1 194 ? -12.227 -1.440 10.218 1.00 85.50 194 ARG A N 1
ATOM 1564 C CA . ARG A 1 194 ? -11.038 -1.906 9.500 1.00 85.50 194 ARG A CA 1
ATOM 1565 C C . ARG A 1 194 ? -11.317 -2.180 8.012 1.00 85.50 194 ARG A C 1
ATOM 1567 O O . ARG A 1 194 ? -10.392 -2.062 7.219 1.00 85.50 194 ARG A O 1
ATOM 1574 N N . ASN A 1 195 ? -12.542 -2.527 7.582 1.00 80.94 195 ASN A N 1
ATOM 1575 C CA . ASN A 1 195 ? -12.862 -2.722 6.148 1.00 80.94 195 ASN A CA 1
ATOM 1576 C C . ASN A 1 195 ? -12.753 -1.414 5.340 1.00 80.94 195 ASN A C 1
ATOM 1578 O O . ASN A 1 195 ? -12.615 -1.462 4.126 1.00 80.94 195 ASN A O 1
ATOM 1582 N N . TYR A 1 196 ? -12.783 -0.263 6.014 1.00 81.69 196 TYR A N 1
ATOM 1583 C CA . TYR A 1 196 ? -12.562 1.070 5.446 1.00 81.69 196 TYR A CA 1
ATOM 1584 C C . TYR A 1 196 ? -11.143 1.581 5.755 1.00 81.69 196 TYR A C 1
ATOM 1586 O O . TYR A 1 196 ? -10.907 2.785 5.808 1.00 81.69 196 TYR A O 1
ATOM 1594 N N . MET A 1 197 ? -10.206 0.668 6.043 1.00 82.06 197 MET A N 1
ATOM 1595 C CA . MET A 1 197 ? -8.834 0.960 6.475 1.00 82.06 197 MET A CA 1
ATOM 1596 C C . MET A 1 197 ? -8.718 1.825 7.743 1.00 82.06 197 MET A C 1
ATOM 1598 O O . MET A 1 197 ? -7.636 2.324 8.045 1.00 82.06 197 MET A O 1
ATOM 1602 N N . ILE A 1 198 ? -9.794 1.971 8.529 1.00 88.94 198 ILE A N 1
ATOM 1603 C CA . ILE A 1 198 ? -9.778 2.752 9.769 1.00 88.94 198 ILE A CA 1
ATOM 1604 C C . ILE A 1 198 ? -9.104 1.935 10.883 1.00 88.94 198 ILE A C 1
ATOM 1606 O O . ILE A 1 198 ? -9.649 0.897 11.294 1.00 88.94 198 ILE A O 1
ATOM 1610 N N . PRO A 1 199 ? -7.954 2.387 11.423 1.00 90.62 199 PRO A N 1
ATOM 1611 C CA . PRO A 1 199 ? -7.262 1.671 12.485 1.00 90.62 199 PRO A CA 1
ATOM 1612 C C . PRO A 1 199 ? -8.151 1.611 13.724 1.00 90.62 199 PRO A C 1
ATOM 1614 O O . PRO A 1 199 ? -8.555 2.642 14.264 1.00 90.62 199 PRO A O 1
ATOM 1617 N N . SER A 1 200 ? -8.489 0.403 14.175 1.00 93.81 200 SER A N 1
ATOM 1618 C CA . SER A 1 200 ? -9.364 0.227 15.336 1.00 93.81 200 SER A CA 1
ATOM 1619 C C . SER A 1 200 ? -8.981 -0.955 16.220 1.00 93.81 200 SER A C 1
ATOM 1621 O O . SER A 1 200 ? -8.578 -2.025 15.746 1.00 93.81 200 SER A O 1
ATOM 1623 N N . VAL A 1 201 ? -9.122 -0.764 17.531 1.00 95.12 201 VAL A N 1
ATOM 1624 C CA . VAL A 1 201 ? -8.817 -1.745 18.582 1.00 95.12 201 VAL A CA 1
ATOM 1625 C C . VAL A 1 201 ? -9.991 -1.846 19.551 1.00 95.12 201 VAL A C 1
ATOM 1627 O O . VAL A 1 201 ? -10.677 -0.860 19.784 1.00 95.12 201 VAL A O 1
ATOM 1630 N N . LEU A 1 202 ? -10.225 -3.039 20.100 1.00 97.00 202 LEU A N 1
ATOM 1631 C CA . LEU A 1 202 ? -11.219 -3.277 21.147 1.00 97.00 202 LEU A CA 1
ATOM 1632 C C . LEU A 1 202 ? -10.502 -3.499 22.481 1.00 97.00 202 LEU A C 1
ATOM 1634 O O . LEU A 1 202 ? -9.626 -4.358 22.569 1.00 97.00 202 LEU A O 1
ATOM 1638 N N . VAL A 1 203 ? -10.906 -2.753 23.506 1.00 97.00 203 VAL A N 1
ATOM 1639 C CA . VAL A 1 203 ? -10.527 -2.958 24.908 1.00 97.00 203 VAL A CA 1
ATOM 1640 C C . VAL A 1 203 ? -11.768 -3.262 25.749 1.00 97.00 203 VAL A C 1
ATOM 1642 O O . VAL A 1 203 ? -12.829 -2.676 25.553 1.00 97.00 203 VAL A O 1
ATOM 1645 N N . ASN A 1 204 ? -11.642 -4.194 26.695 1.00 94.88 204 ASN A N 1
ATOM 1646 C CA . ASN A 1 204 ? -12.733 -4.633 27.578 1.00 94.88 204 ASN A CA 1
ATOM 1647 C C . ASN A 1 204 ? -12.533 -4.227 29.049 1.00 94.88 204 ASN A C 1
ATOM 1649 O O . ASN A 1 204 ? -13.231 -4.719 29.935 1.00 94.88 204 ASN A O 1
ATOM 1653 N N . LYS A 1 205 ? -11.559 -3.353 29.314 1.00 94.12 205 LYS A N 1
ATOM 1654 C CA . LYS A 1 205 ? -11.266 -2.782 30.629 1.00 94.12 205 LYS A CA 1
ATOM 1655 C C . LYS A 1 205 ? -10.863 -1.317 30.485 1.00 94.12 205 LYS A C 1
ATOM 1657 O O . LYS A 1 205 ? -10.268 -0.939 29.475 1.00 94.12 205 LYS A O 1
ATOM 1662 N N . THR A 1 206 ? -11.186 -0.511 31.489 1.00 92.69 206 THR A N 1
ATOM 1663 C CA . THR A 1 206 ? -10.980 0.944 31.481 1.00 92.69 206 THR A CA 1
ATOM 1664 C C . THR A 1 206 ? -9.517 1.358 31.653 1.00 92.69 206 THR A C 1
ATOM 1666 O O . THR A 1 206 ? -9.094 2.344 31.055 1.00 92.69 206 THR A O 1
ATOM 1669 N N . ASP A 1 207 ? -8.719 0.576 32.383 1.00 92.56 207 ASP A N 1
ATOM 1670 C CA . ASP A 1 207 ? -7.272 0.771 32.571 1.00 92.56 207 ASP A CA 1
ATOM 1671 C C . ASP A 1 207 ? -6.474 0.693 31.255 1.00 92.56 207 ASP A C 1
ATOM 1673 O O . ASP A 1 207 ? -5.448 1.353 31.106 1.00 92.56 207 ASP A O 1
ATOM 1677 N N . LEU A 1 208 ? -6.978 -0.052 30.267 1.00 94.56 208 LEU A N 1
ATOM 1678 C CA . LEU A 1 208 ? -6.372 -0.178 28.937 1.00 94.56 208 LEU A CA 1
ATOM 1679 C C . LEU A 1 208 ? -6.743 0.956 27.964 1.00 94.56 208 LEU A C 1
ATOM 1681 O O . LEU A 1 208 ? -6.146 1.048 26.892 1.00 94.56 208 LEU A O 1
ATOM 1685 N N . ILE A 1 209 ? -7.718 1.813 28.295 1.00 95.75 2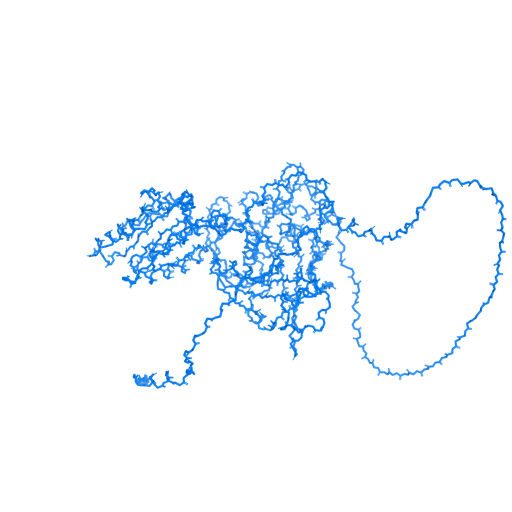09 ILE A N 1
ATOM 1686 C CA . ILE A 1 209 ? -8.180 2.877 27.386 1.00 95.75 209 ILE A CA 1
ATOM 1687 C C . ILE A 1 209 ? -7.079 3.923 27.168 1.00 95.75 209 ILE A C 1
ATOM 1689 O O . ILE A 1 209 ? -6.812 4.296 26.026 1.00 95.75 209 ILE A O 1
ATOM 1693 N N . HIS A 1 210 ? -6.416 4.375 28.240 1.00 94.19 210 HIS A N 1
ATOM 1694 C CA . HIS A 1 210 ? -5.465 5.491 28.167 1.00 94.19 210 HIS A CA 1
ATOM 1695 C C . HIS A 1 210 ? -4.284 5.197 27.233 1.00 94.19 210 HIS A C 1
ATOM 1697 O O . HIS A 1 210 ? -4.018 5.971 26.312 1.00 94.19 210 HIS A O 1
ATOM 1703 N N . SER A 1 211 ? -3.637 4.040 27.412 1.00 94.50 211 SER A N 1
ATOM 1704 C CA . SER A 1 211 ? -2.483 3.628 26.606 1.00 94.50 211 SER A CA 1
ATOM 1705 C C . SER A 1 211 ? -2.844 3.393 25.138 1.00 94.50 211 SER A C 1
ATOM 1707 O O . SER A 1 211 ? -2.052 3.721 24.257 1.00 94.50 211 SER A O 1
ATOM 1709 N N . LYS A 1 212 ? -4.052 2.891 24.842 1.00 95.81 212 LYS A N 1
ATOM 1710 C CA . LYS A 1 212 ? -4.518 2.731 23.457 1.00 95.81 212 LYS A CA 1
ATOM 1711 C C . LYS A 1 212 ? -4.898 4.043 22.785 1.00 95.81 212 LYS A C 1
ATOM 1713 O O . LYS A 1 212 ? -4.622 4.188 21.597 1.00 95.81 212 LYS A O 1
ATOM 1718 N N . LEU A 1 213 ? -5.458 5.009 23.514 1.00 96.44 213 LEU A N 1
ATOM 1719 C CA . LEU A 1 213 ? -5.699 6.351 22.977 1.00 96.44 213 LEU A CA 1
ATOM 1720 C C . LEU A 1 213 ? -4.383 7.086 22.680 1.00 96.44 213 LEU A C 1
ATOM 1722 O O . LEU A 1 213 ? -4.266 7.693 21.619 1.00 96.44 213 LEU A O 1
ATOM 1726 N N . GLU A 1 214 ? -3.388 6.993 23.568 1.00 94.69 214 GLU A N 1
ATOM 1727 C CA . GLU A 1 214 ? -2.053 7.574 23.355 1.00 94.69 214 GLU A CA 1
ATOM 1728 C C . GLU A 1 214 ? -1.339 6.939 22.153 1.00 94.69 214 GLU A C 1
ATOM 1730 O O . GLU A 1 214 ? -0.878 7.655 21.261 1.00 94.69 214 GLU A O 1
ATOM 1735 N N . GLU A 1 215 ? -1.319 5.604 22.069 1.00 93.62 215 GLU A N 1
ATOM 1736 C CA . GLU A 1 215 ? -0.758 4.864 20.932 1.00 93.62 215 GLU A CA 1
ATOM 1737 C C . GLU A 1 215 ? -1.409 5.290 19.604 1.00 93.62 215 GLU A C 1
ATOM 1739 O O . GLU A 1 215 ? -0.716 5.583 18.628 1.00 93.62 215 GLU A O 1
ATOM 1744 N N . PHE A 1 216 ? -2.743 5.350 19.559 1.00 94.75 216 PHE A N 1
ATOM 1745 C CA . PHE A 1 216 ? -3.483 5.596 18.320 1.00 94.75 216 PHE A CA 1
ATOM 1746 C C . PHE A 1 216 ? -3.414 7.062 17.876 1.00 94.75 216 PHE A C 1
ATOM 1748 O O . PHE A 1 216 ? -3.236 7.317 16.684 1.00 94.75 216 PHE A O 1
ATOM 1755 N N . ALA A 1 217 ? -3.474 8.020 18.807 1.00 95.50 217 ALA A N 1
ATOM 1756 C CA . ALA A 1 217 ? -3.263 9.436 18.502 1.00 95.50 217 ALA A CA 1
ATOM 1757 C C . ALA A 1 217 ? -1.833 9.699 17.993 1.00 95.50 217 ALA A C 1
ATOM 1759 O O . ALA A 1 217 ? -1.648 10.436 17.024 1.00 95.50 217 ALA A O 1
ATOM 1760 N N . THR A 1 218 ? -0.827 9.051 18.596 1.00 93.44 218 THR A N 1
ATOM 1761 C CA . THR A 1 218 ? 0.581 9.166 18.175 1.00 93.44 218 THR A CA 1
ATOM 1762 C C . THR A 1 218 ? 0.766 8.661 16.745 1.00 93.44 218 THR A C 1
ATOM 1764 O O . THR A 1 218 ? 1.261 9.388 15.882 1.00 93.44 218 THR A O 1
ATOM 1767 N N . ARG A 1 219 ? 0.302 7.434 16.463 1.00 90.12 219 ARG A N 1
ATOM 1768 C CA . ARG A 1 219 ? 0.373 6.819 15.127 1.00 90.12 219 ARG A CA 1
ATOM 1769 C C . ARG A 1 219 ? -0.392 7.624 14.069 1.00 90.12 219 ARG A C 1
ATOM 1771 O O . ARG A 1 219 ? 0.050 7.679 12.919 1.00 90.12 219 ARG A O 1
ATOM 1778 N N . TYR A 1 220 ? -1.496 8.277 14.446 1.00 93.06 220 TYR A N 1
ATOM 1779 C CA . TYR A 1 220 ? -2.258 9.148 13.551 1.00 93.06 220 TYR A CA 1
ATOM 1780 C C . TYR A 1 220 ? -1.456 10.348 13.066 1.00 93.06 220 TYR A C 1
ATOM 1782 O O . TYR A 1 220 ? -1.292 10.503 11.857 1.00 93.06 220 TYR A O 1
ATOM 1790 N N . GLU A 1 221 ? -0.935 11.166 13.983 1.00 91.88 221 GLU A N 1
ATOM 1791 C CA . GLU A 1 221 ? -0.185 12.373 13.612 1.00 91.88 221 GLU A CA 1
ATOM 1792 C C . GLU A 1 221 ? 1.145 12.032 12.918 1.00 91.88 221 GLU A C 1
ATOM 1794 O O . GLU A 1 221 ? 1.595 12.793 12.065 1.00 91.88 221 GLU A O 1
ATOM 1799 N N . GLN A 1 222 ? 1.749 10.877 13.229 1.00 87.94 222 GLN A N 1
ATOM 1800 C CA . GLN A 1 222 ? 2.989 10.414 12.595 1.00 87.94 222 GLN A CA 1
ATOM 1801 C C . GLN A 1 222 ? 2.800 9.826 11.188 1.00 87.94 222 GLN A C 1
ATOM 1803 O O . GLN A 1 222 ? 3.678 9.997 10.347 1.00 87.94 222 GLN A O 1
ATOM 1808 N N . SER A 1 223 ? 1.710 9.090 10.928 1.00 83.38 223 SER A N 1
ATOM 1809 C CA . SER A 1 223 ? 1.588 8.292 9.693 1.00 83.38 223 SER A CA 1
ATOM 1810 C C . SER A 1 223 ? 0.163 8.142 9.151 1.00 83.38 223 SER A C 1
ATOM 1812 O O . SER A 1 223 ? -0.065 8.389 7.963 1.00 83.38 223 SER A O 1
ATOM 1814 N N . TRP A 1 224 ? -0.818 7.761 9.981 1.00 89.06 224 TRP A N 1
ATOM 1815 C CA . TRP A 1 224 ? -2.135 7.374 9.457 1.00 89.06 224 TRP A CA 1
ATOM 1816 C C . TRP A 1 224 ? -2.934 8.546 8.887 1.00 89.06 224 TRP A C 1
ATOM 1818 O O . TRP A 1 224 ? -3.649 8.347 7.914 1.00 89.06 224 TRP A O 1
ATOM 1828 N N . LYS A 1 225 ? -2.789 9.765 9.417 1.00 89.12 225 LYS A N 1
ATOM 1829 C CA . LYS A 1 225 ? -3.506 10.961 8.941 1.00 89.12 225 LYS A CA 1
ATOM 1830 C C . LYS A 1 225 ? -3.335 11.181 7.436 1.00 89.12 225 LYS A C 1
ATOM 1832 O O . LYS A 1 225 ? -4.308 11.214 6.694 1.00 89.12 225 LYS A O 1
ATOM 1837 N N . HIS A 1 226 ? -2.087 11.238 6.969 1.00 85.12 226 HIS A N 1
ATOM 1838 C CA . HIS A 1 226 ? -1.797 11.417 5.546 1.00 85.12 226 HIS A CA 1
ATOM 1839 C C . HIS A 1 226 ? -2.141 10.172 4.707 1.00 85.12 226 HIS A C 1
ATOM 1841 O O . HIS A 1 226 ? -2.493 10.316 3.541 1.00 85.12 226 HIS A O 1
ATOM 1847 N N . PHE A 1 227 ? -2.081 8.962 5.275 1.00 86.12 227 PHE A N 1
ATOM 1848 C CA . PHE A 1 227 ? -2.523 7.737 4.594 1.00 86.12 227 PHE A CA 1
ATOM 1849 C C . PHE A 1 227 ? -4.050 7.676 4.390 1.00 86.12 227 PHE A C 1
ATOM 1851 O O . PHE A 1 227 ? -4.515 7.249 3.337 1.00 86.12 227 PHE A O 1
ATOM 1858 N N . LEU A 1 228 ? -4.842 8.121 5.366 1.00 85.81 228 LEU A N 1
ATOM 1859 C CA . LEU A 1 228 ? -6.303 8.092 5.274 1.00 85.81 228 LEU A CA 1
ATOM 1860 C C . LEU A 1 228 ? -6.843 9.185 4.338 1.00 85.81 228 LEU A C 1
ATOM 1862 O O . LEU A 1 228 ? -7.893 9.000 3.721 1.00 85.81 228 LEU A O 1
ATOM 1866 N N . ASP A 1 229 ? -6.116 10.291 4.171 1.00 85.88 229 ASP A N 1
ATOM 1867 C CA . ASP A 1 229 ? -6.474 11.409 3.285 1.00 85.88 229 ASP A CA 1
ATOM 1868 C C . ASP A 1 229 ? -5.920 11.309 1.852 1.00 85.88 229 ASP A C 1
ATOM 1870 O O . ASP A 1 229 ? -6.027 12.269 1.087 1.00 85.88 229 ASP A O 1
ATOM 1874 N N . LEU A 1 230 ? -5.381 10.150 1.454 1.00 86.19 230 LEU A N 1
ATOM 1875 C CA . LEU A 1 230 ? -4.830 9.965 0.111 1.00 86.19 230 LEU A CA 1
ATOM 1876 C C . LEU A 1 230 ? -5.855 10.164 -1.001 1.00 86.19 230 LEU A C 1
ATOM 1878 O O . LEU A 1 230 ? -6.993 9.695 -0.935 1.00 86.19 230 LEU A O 1
ATOM 1882 N N . ARG A 1 231 ? -5.383 10.795 -2.076 1.00 87.38 231 ARG A N 1
ATOM 1883 C CA . ARG A 1 231 ? -6.122 10.978 -3.325 1.00 87.38 231 ARG A CA 1
ATOM 1884 C C . ARG A 1 231 ? -5.482 10.113 -4.402 1.00 87.38 231 ARG A C 1
ATOM 1886 O O . ARG A 1 231 ? -4.329 10.342 -4.763 1.00 87.38 231 ARG A O 1
ATOM 1893 N N . LEU A 1 232 ? -6.196 9.105 -4.895 1.00 89.69 232 LEU A N 1
ATOM 1894 C CA . LEU A 1 232 ? -5.645 8.135 -5.847 1.00 89.69 232 LEU A CA 1
ATOM 1895 C C . LEU A 1 232 ? -6.195 8.355 -7.257 1.00 89.69 232 LEU A C 1
ATOM 1897 O O . LEU A 1 232 ? -7.289 8.891 -7.422 1.00 89.69 232 LEU A O 1
ATOM 1901 N N . GLY A 1 233 ? -5.425 7.981 -8.279 1.00 90.81 233 GLY A N 1
ATOM 1902 C CA . GLY A 1 233 ? -5.813 8.112 -9.686 1.00 90.81 233 GLY A CA 1
ATOM 1903 C C . GLY A 1 233 ? -5.888 6.779 -10.426 1.00 90.81 233 GLY A C 1
ATOM 1904 O O . GLY A 1 233 ? -5.061 5.897 -10.207 1.00 90.81 233 GLY A O 1
ATOM 1905 N N . LEU A 1 234 ? -6.838 6.663 -11.352 1.00 90.88 234 LEU A N 1
ATOM 1906 C CA . LEU A 1 234 ? -6.831 5.650 -12.410 1.00 90.88 234 LEU A CA 1
ATOM 1907 C C . LEU A 1 234 ? -6.726 6.387 -13.747 1.00 90.88 234 LEU A C 1
ATOM 1909 O O . LEU A 1 234 ? -7.644 7.119 -14.111 1.00 90.88 234 LEU A O 1
ATOM 1913 N N . ILE A 1 235 ? -5.607 6.223 -14.453 1.00 91.44 235 ILE A N 1
ATOM 1914 C CA . ILE A 1 235 ? -5.386 6.817 -15.776 1.00 91.44 235 ILE A CA 1
ATOM 1915 C C . ILE A 1 235 ? -5.694 5.762 -16.842 1.00 91.44 235 ILE A C 1
ATOM 1917 O O . ILE A 1 235 ? -5.030 4.730 -16.903 1.00 91.44 235 ILE A O 1
ATOM 1921 N N . GLY A 1 236 ? -6.690 6.023 -17.687 1.00 88.44 236 GLY A N 1
ATOM 1922 C CA . GLY A 1 236 ? -7.214 5.055 -18.651 1.00 88.44 236 GLY A CA 1
ATOM 1923 C C . GLY A 1 236 ? -8.182 4.056 -18.011 1.00 88.44 236 GLY A C 1
ATOM 1924 O O . GLY A 1 236 ? -9.046 4.435 -17.218 1.00 88.44 236 GLY A O 1
ATOM 1925 N N . GLU A 1 237 ? -8.051 2.783 -18.380 1.00 85.50 237 GLU A N 1
ATOM 1926 C CA . GLU A 1 237 ? -8.896 1.673 -17.921 1.00 85.50 237 GLU A CA 1
ATOM 1927 C C . GLU A 1 237 ? -8.058 0.550 -17.285 1.00 85.50 237 GLU A C 1
ATOM 1929 O O . GLU A 1 237 ? -6.837 0.506 -17.433 1.00 85.50 237 GLU A O 1
ATOM 1934 N N . ILE A 1 238 ? -8.715 -0.386 -16.592 1.00 86.88 238 ILE A N 1
ATOM 1935 C CA . ILE A 1 238 ? -8.067 -1.629 -16.144 1.00 86.88 238 ILE A CA 1
ATOM 1936 C C . ILE A 1 238 ? -7.863 -2.548 -17.349 1.00 86.88 238 ILE A C 1
ATOM 1938 O O . ILE A 1 238 ? -8.804 -2.814 -18.102 1.00 86.88 238 ILE A O 1
ATOM 1942 N N . SER A 1 239 ? -6.646 -3.068 -17.505 1.00 86.75 239 SER A N 1
ATOM 1943 C CA . SER A 1 239 ? -6.278 -3.899 -18.652 1.00 86.75 239 SER A CA 1
ATOM 1944 C C . SER A 1 239 ? -7.158 -5.154 -18.770 1.00 86.75 239 SER A C 1
ATOM 1946 O O . SER A 1 239 ? -7.442 -5.821 -17.769 1.00 86.75 239 SER A O 1
ATOM 1948 N N . PRO A 1 240 ? -7.604 -5.533 -19.983 1.00 82.88 240 PRO A N 1
ATOM 1949 C CA . PRO A 1 240 ? -8.678 -6.508 -20.145 1.00 82.88 240 PRO A CA 1
ATOM 1950 C C . PRO A 1 240 ? -8.327 -7.945 -19.720 1.00 82.88 240 PRO A C 1
ATOM 1952 O O . PRO A 1 240 ? -9.258 -8.714 -19.473 1.00 82.88 240 PRO A O 1
ATOM 1955 N N . TRP A 1 241 ? -7.047 -8.305 -19.589 1.00 83.62 241 TRP A N 1
ATOM 1956 C CA . TRP A 1 241 ? -6.583 -9.607 -19.076 1.00 83.62 241 TRP A CA 1
ATOM 1957 C C . TRP A 1 241 ? -6.454 -9.679 -17.549 1.00 83.62 241 TRP A C 1
ATOM 1959 O O . TRP A 1 241 ? -6.325 -10.782 -17.021 1.00 83.62 241 TRP A O 1
ATOM 1969 N N . LEU A 1 242 ? -6.549 -8.560 -16.819 1.00 84.56 242 LEU A N 1
ATOM 1970 C CA . LEU A 1 242 ? -6.603 -8.557 -15.352 1.00 84.56 242 LEU A CA 1
ATOM 1971 C C . LEU A 1 242 ? -7.995 -8.995 -14.870 1.00 84.56 242 LEU A C 1
ATOM 1973 O O . LEU A 1 242 ? -8.751 -8.233 -14.270 1.00 84.56 242 LEU A O 1
ATOM 1977 N N . ILE A 1 243 ? -8.365 -10.239 -15.184 1.00 80.06 243 ILE A N 1
ATOM 1978 C CA . ILE A 1 243 ? -9.708 -10.790 -14.963 1.00 80.06 243 ILE A CA 1
ATOM 1979 C C . ILE A 1 243 ? -10.123 -10.751 -13.488 1.00 80.06 243 ILE A C 1
ATOM 1981 O O . ILE A 1 243 ? -11.273 -10.438 -13.205 1.00 80.06 243 ILE A O 1
ATOM 1985 N N . ASN A 1 244 ? -9.174 -10.957 -12.570 1.00 75.31 244 ASN A N 1
ATOM 1986 C CA . ASN A 1 244 ? -9.409 -10.934 -11.124 1.00 75.31 244 ASN A CA 1
ATOM 1987 C C . ASN A 1 244 ? -9.549 -9.509 -10.552 1.00 75.31 244 ASN A C 1
ATOM 1989 O O . ASN A 1 244 ? -10.027 -9.356 -9.437 1.00 75.31 244 ASN A O 1
ATOM 1993 N N . GLU A 1 245 ? -9.135 -8.466 -11.283 1.00 68.25 245 GLU A N 1
ATOM 1994 C CA . GLU A 1 245 ? -9.201 -7.076 -10.800 1.00 68.25 245 GLU A CA 1
ATOM 1995 C C . GLU A 1 245 ? -10.534 -6.394 -11.128 1.00 68.25 245 GLU A C 1
ATOM 1997 O O . GLU A 1 245 ? -10.924 -5.424 -10.478 1.00 68.25 245 GLU A O 1
ATOM 2002 N N . LYS A 1 246 ? -11.270 -6.899 -12.126 1.00 60.59 246 LYS A N 1
ATOM 2003 C CA . LYS A 1 246 ? -12.530 -6.289 -12.584 1.00 60.59 246 LYS A CA 1
ATOM 2004 C C . LYS A 1 246 ? -13.649 -6.371 -11.546 1.00 60.59 246 LYS A C 1
ATOM 2006 O O . LYS A 1 246 ? -14.492 -5.478 -11.505 1.00 60.59 246 LYS A O 1
ATOM 2011 N N . ASP A 1 247 ? -13.611 -7.377 -10.676 1.00 55.16 247 ASP A N 1
ATOM 2012 C CA . ASP A 1 247 ? -14.544 -7.524 -9.553 1.00 55.16 247 ASP A CA 1
ATOM 2013 C C . ASP A 1 247 ? -14.315 -6.463 -8.453 1.00 55.16 247 ASP A C 1
ATOM 2015 O O . ASP A 1 247 ? -15.154 -6.279 -7.570 1.00 55.16 247 ASP A O 1
ATOM 2019 N N . PHE A 1 248 ? -13.212 -5.704 -8.528 1.00 55.97 248 PHE A N 1
ATOM 2020 C CA . PHE A 1 248 ? -12.848 -4.640 -7.590 1.00 55.97 248 PHE A CA 1
ATOM 2021 C C . PHE A 1 248 ? -13.148 -3.216 -8.101 1.00 55.97 248 PHE A C 1
ATOM 2023 O O . PHE A 1 248 ? -12.610 -2.240 -7.568 1.00 55.97 248 PHE A O 1
ATOM 2030 N N . VAL A 1 249 ? -14.069 -3.057 -9.062 1.00 54.94 249 VAL A N 1
ATOM 2031 C CA . VAL A 1 249 ? -14.582 -1.742 -9.497 1.00 54.94 249 VAL A CA 1
ATOM 2032 C C . VAL A 1 249 ? -16.111 -1.686 -9.445 1.00 54.94 249 VAL A C 1
ATOM 2034 O O . VAL A 1 249 ? -16.808 -2.202 -10.319 1.00 54.94 249 VAL A O 1
ATOM 2037 N N . THR A 1 250 ? -16.653 -0.979 -8.453 1.00 50.22 250 THR A N 1
ATOM 2038 C CA . THR A 1 250 ? -18.077 -0.618 -8.405 1.00 50.22 250 THR A CA 1
ATOM 2039 C C . THR A 1 250 ? -18.342 0.593 -9.294 1.00 50.22 250 THR A C 1
ATOM 2041 O O . THR A 1 250 ? -17.626 1.588 -9.232 1.00 50.22 250 THR A O 1
ATOM 2044 N N . LYS A 1 251 ? -19.423 0.557 -10.085 1.00 46.50 251 LYS A N 1
ATOM 2045 C CA . LYS A 1 251 ? -19.886 1.693 -10.913 1.00 46.50 251 LYS A CA 1
ATOM 2046 C C . LYS A 1 251 ? -20.580 2.804 -10.101 1.00 46.50 251 LYS A C 1
ATOM 2048 O O . LYS A 1 251 ? -21.468 3.488 -10.611 1.00 46.50 251 LYS A O 1
ATOM 2053 N N . GLU A 1 252 ? -20.198 2.988 -8.842 1.00 45.19 252 GLU A N 1
ATOM 2054 C CA . GLU A 1 252 ? -20.714 4.066 -7.996 1.00 45.19 252 GLU A CA 1
ATOM 2055 C C . GLU A 1 252 ? -20.064 5.374 -8.446 1.00 45.19 252 GLU A C 1
ATOM 2057 O O . GLU A 1 252 ? -18.895 5.630 -8.185 1.00 45.19 252 GLU A O 1
ATOM 2062 N N . SER A 1 253 ? -20.826 6.145 -9.225 1.00 42.59 253 SER A N 1
ATOM 2063 C CA . SER A 1 253 ? -20.354 7.339 -9.924 1.00 42.59 253 SER A CA 1
ATOM 2064 C C . SER A 1 253 ? -20.701 8.582 -9.112 1.00 42.59 253 SER A C 1
ATOM 2066 O O . SER A 1 253 ? -21.817 9.092 -9.222 1.00 42.59 253 SER A O 1
ATOM 2068 N N . LEU A 1 254 ? -19.756 9.086 -8.318 1.00 41.56 254 LEU A N 1
ATOM 2069 C CA . LEU A 1 254 ? -19.872 10.414 -7.717 1.00 41.56 254 LEU A CA 1
ATOM 2070 C C . LEU A 1 254 ? -19.174 11.436 -8.626 1.00 41.56 254 LEU A C 1
ATOM 2072 O O . LEU A 1 254 ? -18.020 11.266 -9.023 1.00 41.56 254 LEU A O 1
ATOM 2076 N N . GLN A 1 255 ? -19.910 12.480 -9.012 1.00 39.38 255 GLN A N 1
ATOM 2077 C CA . GLN A 1 255 ? -19.378 13.609 -9.774 1.00 39.38 255 GLN A CA 1
ATOM 2078 C C . GLN A 1 255 ? -18.999 14.735 -8.812 1.00 39.38 255 GLN A C 1
ATOM 2080 O O . GLN A 1 255 ? -19.841 15.553 -8.452 1.00 39.38 255 GLN A O 1
ATOM 2085 N N . GLU A 1 256 ? -17.718 14.826 -8.463 1.00 38.81 256 GLU A N 1
ATOM 2086 C CA . GLU A 1 256 ? -17.146 16.033 -7.866 1.00 38.81 256 GLU A CA 1
ATOM 2087 C C . GLU A 1 256 ? -15.908 16.483 -8.654 1.00 38.81 256 GLU A C 1
ATOM 2089 O O . GLU A 1 256 ? -15.069 15.684 -9.065 1.00 38.81 256 GLU A O 1
ATOM 2094 N N . ASN A 1 257 ? -15.777 17.797 -8.860 1.00 41.00 257 ASN A N 1
ATOM 2095 C CA . ASN A 1 257 ? -14.597 18.443 -9.454 1.00 41.00 257 ASN A CA 1
ATOM 2096 C C . ASN A 1 257 ? -14.195 17.980 -10.877 1.00 41.00 257 ASN A C 1
ATOM 2098 O O . ASN A 1 257 ? -13.047 18.151 -11.282 1.00 41.00 257 ASN A O 1
ATOM 2102 N N . GLY A 1 258 ? -15.136 17.447 -11.664 1.00 46.94 258 GLY A N 1
ATOM 2103 C CA . GLY A 1 258 ? -14.950 17.185 -13.101 1.00 46.94 258 GLY A CA 1
ATOM 2104 C C . GLY A 1 258 ? -14.249 15.871 -13.464 1.00 46.94 258 GLY A C 1
ATOM 2105 O O . GLY A 1 258 ? -14.108 15.584 -14.650 1.00 46.94 258 GLY A O 1
ATOM 2106 N N . GLY A 1 259 ? -13.862 15.057 -12.479 1.00 49.28 259 GLY A N 1
ATOM 2107 C CA . GLY A 1 259 ? -13.548 13.640 -12.677 1.00 49.28 259 GLY A CA 1
ATOM 2108 C C . GLY A 1 259 ? -14.748 12.764 -12.307 1.00 49.28 259 GLY A C 1
ATOM 2109 O O . GLY A 1 259 ? -15.593 13.177 -11.512 1.00 49.28 259 GLY A O 1
ATOM 2110 N N . LEU A 1 260 ? -14.823 11.543 -12.849 1.00 55.19 260 LEU A N 1
ATOM 2111 C CA . LEU A 1 260 ? -15.629 10.505 -12.201 1.00 55.19 260 LEU A CA 1
ATOM 2112 C C . LEU A 1 260 ? -14.829 9.956 -11.024 1.00 55.19 260 LEU A C 1
ATOM 2114 O O . LEU A 1 260 ? -13.729 9.430 -11.215 1.00 55.19 260 LEU A O 1
ATOM 2118 N N . GLU A 1 261 ? -15.388 10.056 -9.824 1.00 55.53 261 GLU A N 1
ATOM 2119 C CA . GLU A 1 261 ? -14.882 9.319 -8.677 1.00 55.53 261 GLU A CA 1
ATOM 2120 C C . GLU A 1 261 ? -15.316 7.856 -8.818 1.00 55.53 261 GLU A C 1
ATOM 2122 O O . GLU A 1 261 ? -16.504 7.551 -8.923 1.00 55.53 261 GLU A O 1
ATOM 2127 N N . VAL A 1 262 ? -14.338 6.955 -8.885 1.00 57.56 262 VAL A N 1
ATOM 2128 C CA . VAL A 1 262 ? -14.536 5.507 -8.896 1.00 57.56 262 VAL A CA 1
ATOM 2129 C C . VAL A 1 262 ? -14.261 4.994 -7.492 1.00 57.56 262 VAL A C 1
ATOM 2131 O O . VAL A 1 262 ? -13.130 5.049 -7.004 1.00 57.56 262 VAL A O 1
ATOM 2134 N N . VAL A 1 263 ? -15.294 4.468 -6.842 1.00 53.56 263 VAL A N 1
ATOM 2135 C CA . VAL A 1 263 ? -15.142 3.761 -5.570 1.00 53.56 263 VAL A CA 1
ATOM 2136 C C . VAL A 1 263 ? -14.812 2.301 -5.868 1.00 53.56 263 VAL A C 1
ATOM 2138 O O . VAL A 1 263 ? -15.566 1.603 -6.548 1.00 53.56 263 VAL A O 1
ATOM 2141 N N . THR A 1 264 ? -13.684 1.822 -5.348 1.00 55.75 264 THR A N 1
ATOM 2142 C CA . THR A 1 264 ? -13.328 0.396 -5.393 1.00 55.75 264 THR A CA 1
ATOM 2143 C C . THR A 1 264 ? -13.977 -0.321 -4.199 1.00 55.75 264 THR A C 1
ATOM 2145 O O . THR A 1 264 ? -13.847 0.171 -3.072 1.00 55.75 264 THR A O 1
ATOM 2148 N N . PRO A 1 265 ? -14.639 -1.486 -4.364 1.00 48.94 265 PRO A N 1
ATOM 2149 C CA . PRO A 1 265 ? -15.157 -2.269 -3.242 1.00 48.94 265 PRO A CA 1
ATOM 2150 C C . PRO A 1 265 ? -14.046 -2.695 -2.283 1.00 48.94 265 PRO A C 1
ATOM 2152 O O . PRO A 1 265 ? -14.301 -2.849 -1.090 1.00 48.94 265 PRO A O 1
ATOM 2155 N N . SER A 1 266 ? -12.820 -2.861 -2.799 1.00 50.75 266 SER A N 1
ATOM 2156 C CA . SER A 1 266 ? -11.679 -3.358 -2.031 1.00 50.75 266 SER A CA 1
ATOM 2157 C C . SER A 1 266 ? -11.250 -2.438 -0.899 1.00 50.75 266 SER A C 1
ATOM 2159 O O . SER A 1 266 ? -10.885 -2.918 0.168 1.00 50.75 266 SER A O 1
ATOM 2161 N N . PHE A 1 267 ? -11.281 -1.123 -1.112 1.00 58.06 267 PHE A N 1
ATOM 2162 C CA . PHE A 1 267 ? -10.709 -0.180 -0.144 1.00 58.06 267 PHE A CA 1
ATOM 2163 C C . PHE A 1 267 ? -11.657 0.953 0.221 1.00 58.06 267 PHE A C 1
ATOM 2165 O O . PHE A 1 267 ? -11.421 1.648 1.207 1.00 58.06 267 PHE A O 1
ATOM 2172 N N . ARG A 1 268 ? -12.701 1.179 -0.594 1.00 65.62 268 ARG A N 1
ATOM 2173 C CA . ARG A 1 268 ? -13.569 2.367 -0.554 1.00 65.62 268 ARG A CA 1
ATOM 2174 C C . ARG A 1 268 ? -12.786 3.689 -0.511 1.00 65.62 268 ARG A C 1
ATOM 2176 O O . ARG A 1 268 ? -13.323 4.728 -0.134 1.00 65.62 268 ARG A O 1
ATOM 2183 N N . LEU A 1 269 ? -11.520 3.646 -0.935 1.00 68.62 269 LEU A N 1
ATOM 2184 C CA . LEU A 1 269 ? -10.718 4.816 -1.237 1.00 68.62 269 LEU A CA 1
ATOM 2185 C C . LEU A 1 269 ? -11.197 5.371 -2.583 1.00 68.62 269 LEU A C 1
ATOM 2187 O O . LEU A 1 269 ? -11.377 4.588 -3.523 1.00 68.62 269 LEU A O 1
ATOM 2191 N N . PRO A 1 270 ? -11.414 6.690 -2.684 1.00 71.50 270 PRO A N 1
ATOM 2192 C CA . PRO A 1 270 ? -11.846 7.312 -3.921 1.00 71.50 270 PRO A CA 1
ATOM 2193 C C . PRO A 1 270 ? -10.705 7.367 -4.940 1.00 71.50 270 PRO A C 1
ATOM 2195 O O . PRO A 1 270 ? -9.610 7.858 -4.646 1.00 71.50 270 PRO A O 1
ATOM 2198 N N . PHE A 1 271 ? -10.985 6.910 -6.159 1.00 79.56 271 PHE A N 1
ATOM 2199 C CA . PHE A 1 271 ? -10.099 7.072 -7.305 1.00 79.56 271 PHE A CA 1
ATOM 2200 C C . PHE A 1 271 ? -10.639 8.146 -8.242 1.00 79.56 271 PHE A C 1
ATOM 2202 O O . PHE A 1 271 ? -11.745 8.032 -8.759 1.00 79.56 271 PHE A O 1
ATOM 2209 N N . THR A 1 272 ? -9.837 9.166 -8.529 1.00 86.88 272 THR A N 1
ATOM 2210 C CA . THR A 1 272 ? -10.110 10.088 -9.633 1.00 86.88 272 THR A CA 1
ATOM 2211 C C . THR A 1 272 ? -9.823 9.365 -10.945 1.00 86.88 272 THR A C 1
ATOM 2213 O O . THR A 1 272 ? -8.666 9.055 -11.241 1.00 86.88 272 THR A O 1
ATOM 2216 N N . LYS A 1 273 ? -10.859 9.085 -11.740 1.00 86.88 273 LYS A N 1
ATOM 2217 C CA . LYS A 1 273 ? -10.679 8.522 -13.078 1.00 86.88 273 LYS A CA 1
ATOM 2218 C C . LYS A 1 273 ? -10.300 9.616 -14.073 1.00 86.88 273 LYS A C 1
ATOM 2220 O O . LYS A 1 273 ? -11.020 10.600 -14.231 1.00 86.88 273 LYS A O 1
ATOM 2225 N N . ILE A 1 274 ? -9.183 9.407 -14.761 1.00 89.12 274 ILE A N 1
ATOM 2226 C CA . ILE A 1 274 ? -8.598 10.301 -15.761 1.00 89.12 274 ILE A CA 1
ATOM 2227 C C . ILE A 1 274 ? -8.599 9.557 -17.096 1.00 89.12 274 ILE A C 1
ATOM 2229 O O . ILE A 1 274 ? -8.123 8.427 -17.184 1.00 89.12 274 ILE A O 1
ATOM 2233 N N . SER A 1 275 ? -9.145 10.165 -18.147 1.00 88.62 275 SER A N 1
ATOM 2234 C CA . SER A 1 275 ? -9.262 9.488 -19.446 1.00 88.62 275 SER A CA 1
ATOM 2235 C C . SER A 1 275 ? -7.916 9.370 -20.172 1.00 88.62 275 SER A C 1
ATOM 2237 O O . SER A 1 275 ? -7.065 10.256 -20.067 1.00 88.62 275 SER A O 1
ATOM 2239 N N . SER A 1 276 ? -7.753 8.326 -20.993 1.00 87.50 276 SER A N 1
ATOM 2240 C CA . SER A 1 276 ? -6.589 8.184 -21.884 1.00 87.50 276 SER A CA 1
ATOM 2241 C C . SER A 1 276 ? -6.419 9.395 -22.809 1.00 87.50 276 SER A C 1
ATOM 2243 O O . SER A 1 276 ? -5.300 9.858 -23.025 1.00 87.50 276 SER A O 1
ATOM 2245 N N . LYS A 1 277 ? -7.538 9.976 -23.274 1.00 88.88 277 LYS A N 1
ATOM 2246 C CA . LYS A 1 277 ? -7.553 11.214 -24.065 1.00 88.88 277 LYS A CA 1
ATOM 2247 C C . LYS A 1 277 ? -6.934 12.389 -23.304 1.00 88.88 277 LYS A C 1
ATOM 2249 O O . LYS A 1 277 ? -6.165 13.139 -23.885 1.00 88.88 277 LYS A O 1
ATOM 2254 N N . GLU A 1 278 ? -7.242 12.553 -22.021 1.00 91.94 278 GLU A N 1
ATOM 2255 C CA . GLU A 1 278 ? -6.712 13.670 -21.233 1.00 91.94 278 GLU A CA 1
ATOM 2256 C C . GLU A 1 278 ? -5.196 13.552 -21.019 1.00 91.94 278 GLU A C 1
ATOM 2258 O O . GLU A 1 278 ? -4.485 14.553 -21.120 1.00 91.94 278 GLU A O 1
ATOM 2263 N N . LEU A 1 279 ? -4.679 12.337 -20.797 1.00 92.12 279 LEU A N 1
ATOM 2264 C CA . LEU A 1 279 ? -3.232 12.102 -20.797 1.00 92.12 279 LEU A CA 1
ATOM 2265 C C . LEU A 1 279 ? -2.619 12.412 -22.168 1.00 92.12 279 LEU A C 1
ATOM 2267 O O . LEU A 1 279 ? -1.584 13.069 -22.223 1.00 92.12 279 LEU A O 1
ATOM 2271 N N . TYR A 1 280 ? -3.260 11.990 -23.259 1.00 92.06 280 TYR A N 1
ATOM 2272 C CA . TYR A 1 280 ? -2.802 12.241 -24.626 1.00 92.06 280 TYR A CA 1
ATOM 2273 C C . TYR A 1 280 ? -2.771 13.736 -24.994 1.00 92.06 280 TYR A C 1
ATOM 2275 O O . TYR A 1 280 ? -1.789 14.206 -25.569 1.00 92.06 280 TYR A O 1
ATOM 2283 N N . ASP A 1 281 ? -3.805 14.495 -24.623 1.00 93.06 281 ASP A N 1
ATOM 2284 C CA . ASP A 1 281 ? -3.845 15.951 -24.796 1.00 93.06 281 ASP A CA 1
ATOM 2285 C C . ASP A 1 281 ? -2.732 16.611 -23.955 1.00 93.06 281 ASP A C 1
ATOM 2287 O O . ASP A 1 281 ? -1.909 17.354 -24.484 1.00 93.06 281 ASP A O 1
ATOM 2291 N N . THR A 1 282 ? -2.616 16.245 -22.670 1.00 93.50 282 THR A N 1
ATOM 2292 C CA . THR A 1 282 ? -1.576 16.782 -21.769 1.00 93.50 282 THR A CA 1
ATOM 2293 C C . THR A 1 282 ? -0.159 16.466 -22.265 1.00 93.50 282 THR A C 1
ATOM 2295 O O . THR A 1 282 ? 0.742 17.282 -22.088 1.00 93.50 282 THR A O 1
ATOM 2298 N N . PHE A 1 283 ? 0.040 15.299 -22.888 1.00 93.56 283 PHE A N 1
ATOM 2299 C CA . PHE A 1 283 ? 1.286 14.854 -23.521 1.00 93.56 283 PHE A CA 1
ATOM 2300 C C . PHE A 1 283 ? 1.650 15.687 -24.755 1.00 93.56 283 PHE A C 1
ATOM 2302 O O . PHE A 1 283 ? 2.816 16.049 -24.911 1.00 93.56 283 PHE A O 1
ATOM 2309 N N . LYS A 1 284 ? 0.671 16.053 -25.594 1.00 94.12 284 LYS A N 1
ATOM 2310 C CA . LYS A 1 284 ? 0.885 16.973 -26.726 1.00 94.12 284 LYS A CA 1
ATOM 2311 C C . LYS A 1 284 ? 1.308 18.367 -26.280 1.00 94.12 284 LYS A C 1
ATOM 2313 O O . LYS A 1 284 ? 2.113 18.995 -26.961 1.00 94.12 284 LYS A O 1
ATOM 2318 N N . ASP A 1 285 ? 0.805 18.812 -25.133 1.00 94.50 285 ASP A N 1
ATOM 2319 C CA . ASP A 1 285 ? 1.149 20.103 -24.538 1.00 94.50 285 ASP A CA 1
ATOM 2320 C C . ASP A 1 285 ? 2.531 20.107 -23.847 1.00 94.50 285 ASP A C 1
ATOM 2322 O O . ASP A 1 285 ? 2.932 21.136 -23.292 1.00 94.50 285 ASP A O 1
ATOM 2326 N N . VAL A 1 286 ? 3.264 18.983 -23.802 1.00 92.69 286 VAL A N 1
ATOM 2327 C CA . VAL A 1 286 ? 4.646 18.957 -23.290 1.00 92.69 286 VAL A CA 1
ATOM 2328 C C . VAL A 1 286 ? 5.624 19.301 -24.407 1.00 92.69 286 VAL A C 1
ATOM 2330 O O . VAL A 1 286 ? 5.707 18.620 -25.433 1.00 92.69 286 VAL A O 1
ATOM 2333 N N . THR A 1 287 ? 6.414 20.347 -24.185 1.00 93.50 287 THR A N 1
ATOM 2334 C CA . THR A 1 287 ? 7.426 20.778 -25.149 1.00 93.50 287 THR A CA 1
ATOM 2335 C C . THR A 1 287 ? 8.612 19.812 -25.194 1.00 93.50 287 THR A C 1
ATOM 2337 O O . THR A 1 287 ? 8.923 19.102 -24.236 1.00 93.50 287 THR A O 1
ATOM 2340 N N . VAL A 1 288 ? 9.319 19.796 -26.326 1.00 93.44 288 VAL A N 1
ATOM 2341 C CA . VAL A 1 288 ? 10.550 19.003 -26.473 1.00 93.44 288 VAL A CA 1
ATOM 2342 C C . VAL A 1 288 ? 11.634 19.464 -25.491 1.00 93.44 288 VAL A C 1
ATOM 2344 O O . VAL A 1 288 ? 12.395 18.632 -25.010 1.00 93.44 288 VAL A O 1
ATOM 2347 N N . ASP A 1 289 ? 11.697 20.755 -25.157 1.00 90.81 289 ASP A N 1
ATOM 2348 C CA . ASP A 1 289 ? 12.741 21.287 -24.276 1.00 90.81 289 ASP A CA 1
ATOM 2349 C C . ASP A 1 289 ? 12.509 20.935 -22.797 1.00 90.81 289 ASP A C 1
ATOM 2351 O O . ASP A 1 289 ? 13.462 20.543 -22.126 1.00 90.81 289 ASP A O 1
ATOM 2355 N N . GLU A 1 290 ? 11.257 20.921 -22.315 1.00 89.19 290 GLU A N 1
ATOM 2356 C CA . GLU A 1 290 ? 10.928 20.333 -21.002 1.00 89.19 290 GLU A CA 1
ATOM 2357 C C . GLU A 1 290 ? 11.331 18.846 -20.939 1.00 89.19 290 GLU A C 1
ATOM 2359 O O . GLU A 1 290 ? 11.889 18.378 -19.947 1.00 89.19 290 GLU A O 1
ATOM 2364 N N . ALA A 1 291 ? 11.078 18.090 -22.013 1.00 91.75 291 ALA A N 1
ATOM 2365 C CA . ALA A 1 291 ? 11.415 16.669 -22.079 1.00 91.75 291 ALA A CA 1
ATOM 2366 C C . ALA A 1 291 ? 12.930 16.402 -22.159 1.00 91.75 291 ALA A C 1
ATOM 2368 O O . ALA A 1 291 ? 13.397 15.421 -21.578 1.00 91.75 291 ALA A O 1
ATOM 2369 N N . LYS A 1 292 ? 13.706 17.275 -22.822 1.00 92.19 292 LYS A N 1
ATOM 2370 C CA . LYS A 1 292 ? 15.179 17.205 -22.846 1.00 92.19 292 LYS A CA 1
ATOM 2371 C C . LYS A 1 292 ? 15.781 17.313 -21.451 1.00 92.19 292 LYS A C 1
ATOM 2373 O O . LYS A 1 292 ? 16.734 16.599 -21.169 1.00 92.19 292 LYS A O 1
ATOM 2378 N N . GLU A 1 293 ? 15.238 18.166 -20.584 1.00 87.56 293 GLU A N 1
ATOM 2379 C CA . GLU A 1 293 ? 15.754 18.321 -19.220 1.00 87.56 293 GLU A CA 1
ATOM 2380 C C . GLU A 1 293 ? 15.659 17.001 -18.437 1.00 87.56 293 GLU A C 1
ATOM 2382 O O . GLU A 1 293 ? 16.646 16.522 -17.880 1.00 87.56 293 GLU A O 1
ATOM 2387 N N . VAL A 1 294 ? 14.493 16.348 -18.483 1.00 89.25 294 VAL A N 1
ATOM 2388 C CA . VAL A 1 294 ? 14.298 15.028 -17.863 1.00 89.25 294 VAL A CA 1
ATOM 2389 C C . VAL A 1 294 ? 15.181 13.968 -18.530 1.00 89.25 294 VAL A C 1
ATOM 2391 O O . VAL A 1 294 ? 15.729 13.116 -17.835 1.00 89.25 294 VAL A O 1
ATOM 2394 N N . ALA A 1 295 ? 15.361 14.017 -19.853 1.00 91.94 295 ALA A N 1
ATOM 2395 C CA . ALA A 1 295 ? 16.231 13.085 -20.571 1.00 91.94 295 ALA A CA 1
ATOM 2396 C C . ALA A 1 295 ? 17.706 13.214 -20.150 1.00 91.94 295 ALA A C 1
ATOM 2398 O O . ALA A 1 295 ? 18.358 12.190 -19.951 1.00 91.94 295 ALA A O 1
ATOM 2399 N N . ILE A 1 296 ? 18.207 14.440 -19.948 1.00 89.50 296 ILE A N 1
ATOM 2400 C CA . ILE A 1 296 ? 19.556 14.701 -19.420 1.00 89.50 296 ILE A CA 1
ATOM 2401 C C . ILE A 1 296 ? 19.684 14.121 -18.011 1.00 89.50 296 ILE A C 1
ATOM 2403 O O . ILE A 1 296 ? 20.613 13.364 -17.757 1.00 89.50 296 ILE A O 1
ATOM 2407 N N . LEU A 1 297 ? 18.721 14.372 -17.118 1.00 86.38 297 LEU A N 1
ATOM 2408 C CA . LEU A 1 297 ? 18.735 13.818 -15.757 1.00 86.38 297 LEU A CA 1
ATOM 2409 C C . LEU A 1 297 ? 18.727 12.275 -15.756 1.00 86.38 297 LEU A C 1
ATOM 2411 O O . LEU A 1 297 ? 19.430 11.646 -14.967 1.00 86.38 297 LEU A O 1
ATOM 2415 N N . VAL A 1 298 ? 17.977 11.642 -16.666 1.00 89.81 298 VAL A N 1
ATOM 2416 C CA . VAL A 1 298 ? 17.994 10.180 -16.854 1.00 89.81 298 VAL A CA 1
ATOM 2417 C C . VAL A 1 298 ? 19.357 9.695 -17.359 1.00 89.81 298 VAL A C 1
ATOM 2419 O O . VAL A 1 298 ? 19.859 8.687 -16.863 1.00 89.81 298 VAL A O 1
ATOM 2422 N N . GLN A 1 299 ? 19.979 10.408 -18.301 1.00 89.56 299 GLN A N 1
ATOM 2423 C CA . GLN A 1 299 ? 21.322 10.095 -18.799 1.00 89.56 299 GLN A CA 1
ATOM 2424 C C . GLN A 1 299 ? 22.383 10.260 -17.703 1.00 89.56 299 GLN A C 1
ATOM 2426 O O . GLN A 1 299 ? 23.181 9.352 -17.505 1.00 89.56 299 GLN A O 1
ATOM 2431 N N . GLU A 1 300 ? 22.343 11.334 -16.913 1.00 86.38 300 GLU A N 1
ATOM 2432 C CA . GLU A 1 300 ? 23.237 11.553 -15.769 1.00 86.38 300 GLU A CA 1
ATOM 2433 C C . GLU A 1 300 ? 23.116 10.438 -14.720 1.00 86.38 300 GLU A C 1
ATOM 2435 O O . GLU A 1 300 ? 24.128 9.931 -14.233 1.00 86.38 300 GLU A O 1
ATOM 2440 N N . LEU A 1 301 ? 21.893 10.002 -14.395 1.00 85.12 301 LEU A N 1
ATOM 2441 C CA . LEU A 1 301 ? 21.661 8.856 -13.507 1.00 85.12 301 LEU A CA 1
ATOM 2442 C C . LEU A 1 301 ? 22.229 7.554 -14.096 1.00 85.12 301 LEU A C 1
ATOM 2444 O O . LEU A 1 301 ? 22.781 6.736 -13.360 1.00 85.12 301 LEU A O 1
ATOM 2448 N N . GLN A 1 302 ? 22.145 7.374 -15.417 1.00 85.31 302 GLN A N 1
ATOM 2449 C CA . GLN A 1 302 ? 22.749 6.240 -16.116 1.00 85.31 302 GLN A CA 1
ATOM 2450 C C . GLN A 1 302 ? 24.289 6.348 -16.177 1.00 85.31 302 GLN A C 1
ATOM 2452 O O . GLN A 1 302 ? 24.972 5.325 -16.154 1.00 85.31 302 GLN A O 1
ATOM 2457 N N . GLU A 1 303 ? 24.851 7.561 -16.191 1.00 79.69 303 GLU A N 1
ATOM 2458 C CA . GLU A 1 303 ? 26.292 7.857 -16.217 1.00 79.69 303 GLU A CA 1
ATOM 2459 C C . GLU A 1 303 ? 26.969 7.8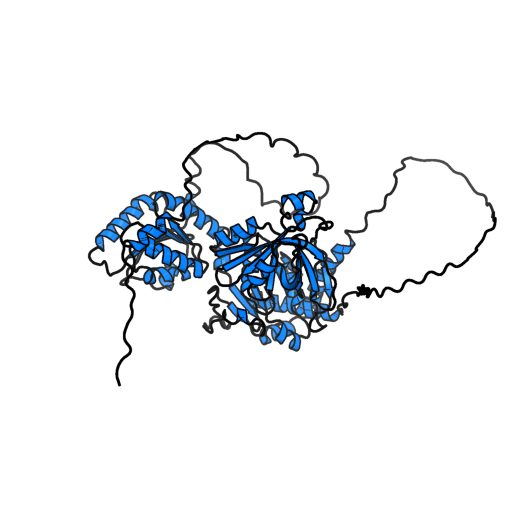55 -14.838 1.00 79.69 303 GLU A C 1
ATOM 2461 O O . GLU A 1 303 ? 28.184 7.659 -14.753 1.00 79.69 303 GLU A O 1
ATOM 2466 N N . GLN A 1 304 ? 26.224 7.972 -13.734 1.00 66.19 304 GLN A N 1
ATOM 2467 C CA . GLN A 1 304 ? 26.765 7.734 -12.383 1.00 66.19 304 GLN A CA 1
ATOM 2468 C C . GLN A 1 304 ? 27.336 6.301 -12.230 1.00 66.19 304 GLN A C 1
ATOM 2470 O O . GLN A 1 304 ? 28.222 6.068 -11.404 1.00 66.19 304 GLN A O 1
ATOM 2475 N N . LYS A 1 305 ? 26.932 5.376 -13.117 1.00 51.72 305 LYS A N 1
ATOM 2476 C CA . LYS A 1 305 ? 27.539 4.053 -13.384 1.00 51.72 305 LYS A CA 1
ATOM 2477 C C . LYS A 1 305 ? 29.019 4.116 -13.806 1.00 51.72 305 LYS A C 1
ATOM 2479 O O . LYS A 1 305 ? 29.770 3.188 -13.530 1.00 51.72 305 LYS A O 1
ATOM 2484 N N . VAL A 1 306 ? 29.445 5.177 -14.498 1.00 35.81 306 VAL A N 1
ATOM 2485 C CA . VAL A 1 306 ? 30.740 5.251 -15.205 1.00 35.81 306 VAL A CA 1
ATOM 2486 C C . VAL A 1 306 ? 31.877 5.726 -14.294 1.00 35.81 306 VAL A C 1
ATOM 2488 O O . VAL A 1 306 ? 32.993 5.220 -14.384 1.00 35.81 306 VAL A O 1
ATOM 2491 N N . LYS A 1 307 ? 31.618 6.666 -13.374 1.00 29.77 307 LYS A N 1
ATOM 2492 C CA . LYS A 1 307 ? 32.667 7.222 -12.489 1.00 29.77 307 LYS A CA 1
ATOM 2493 C C . LYS A 1 307 ? 33.040 6.321 -11.303 1.00 29.77 307 LYS A C 1
ATOM 2495 O O . LYS A 1 307 ? 34.094 6.526 -10.708 1.00 29.77 307 LYS A O 1
ATOM 2500 N N . SER A 1 308 ? 32.220 5.327 -10.960 1.00 31.36 308 SER A N 1
ATOM 2501 C CA . SER A 1 308 ? 32.430 4.448 -9.797 1.00 31.36 308 SER A CA 1
ATOM 2502 C C . SER A 1 308 ? 33.247 3.179 -10.088 1.00 31.36 308 SER A C 1
ATOM 2504 O O . SER A 1 308 ? 33.648 2.495 -9.149 1.00 31.36 308 SER A O 1
ATOM 2506 N N . VAL A 1 309 ? 33.564 2.879 -11.357 1.00 34.91 309 VAL A N 1
ATOM 2507 C CA . VAL A 1 309 ? 34.257 1.637 -11.767 1.00 34.91 309 VAL A CA 1
ATOM 2508 C C . VAL A 1 309 ? 35.545 1.933 -12.552 1.00 34.91 309 VAL A C 1
ATOM 2510 O O . VAL A 1 309 ? 35.751 1.408 -13.642 1.00 34.91 309 VAL A O 1
ATOM 2513 N N . CYS A 1 310 ? 36.436 2.793 -12.031 1.00 30.14 310 CYS A N 1
ATOM 2514 C CA . CYS A 1 310 ? 37.718 3.054 -12.715 1.00 30.14 310 CYS A CA 1
ATOM 2515 C C . CYS A 1 310 ? 38.923 3.490 -11.843 1.00 30.14 310 CYS A C 1
ATOM 2517 O O . CYS A 1 310 ? 39.818 4.170 -12.338 1.00 30.14 310 CYS A O 1
ATOM 2519 N N . CYS A 1 311 ? 39.011 3.061 -10.574 1.00 29.42 311 CYS A N 1
ATOM 2520 C CA . CYS A 1 311 ? 40.180 3.311 -9.703 1.00 29.42 311 CYS A CA 1
ATOM 2521 C C . CYS A 1 311 ? 40.748 2.020 -9.076 1.00 29.42 311 CYS A C 1
ATOM 2523 O O . CYS A 1 311 ? 40.809 1.873 -7.860 1.00 29.42 311 CYS A O 1
ATOM 2525 N N . GLY A 1 312 ? 41.170 1.074 -9.925 1.00 30.09 312 GLY A N 1
ATOM 2526 C CA . GLY A 1 312 ? 41.779 -0.212 -9.532 1.00 30.09 312 GLY A CA 1
ATOM 2527 C C . GLY A 1 312 ? 43.237 -0.405 -9.978 1.00 30.09 312 GLY A C 1
ATOM 2528 O O . GLY A 1 312 ? 43.736 -1.529 -9.989 1.00 30.09 312 GLY A O 1
ATOM 2529 N N . GLY A 1 313 ? 43.927 0.662 -10.392 1.00 27.06 313 GLY A N 1
ATOM 2530 C CA . GLY A 1 313 ? 45.314 0.598 -10.859 1.00 27.06 313 GLY A CA 1
ATOM 2531 C C . GLY A 1 313 ? 46.322 0.705 -9.714 1.00 27.06 313 GLY A C 1
ATOM 2532 O O . GLY A 1 313 ? 46.579 1.804 -9.228 1.00 27.06 313 GLY A O 1
ATOM 2533 N N . ARG A 1 314 ? 46.941 -0.415 -9.314 1.00 26.42 314 ARG A N 1
ATOM 2534 C CA . ARG A 1 314 ? 48.082 -0.417 -8.377 1.00 26.42 314 ARG A CA 1
ATOM 2535 C C . ARG A 1 314 ? 49.233 0.432 -8.933 1.00 26.42 314 ARG A C 1
ATOM 2537 O O . ARG A 1 314 ? 49.951 -0.024 -9.821 1.00 26.42 314 ARG A O 1
ATOM 2544 N N . LYS A 1 315 ? 49.483 1.607 -8.352 1.00 25.08 315 LYS A N 1
ATOM 2545 C CA . LYS A 1 315 ? 50.820 2.218 -8.377 1.00 25.08 315 LYS A CA 1
ATOM 2546 C C . LYS A 1 315 ? 51.610 1.678 -7.187 1.00 25.08 315 LYS A C 1
ATOM 2548 O O . LYS A 1 315 ? 51.110 1.687 -6.069 1.00 25.08 315 LYS A O 1
ATOM 2553 N N . LYS A 1 316 ? 52.814 1.163 -7.446 1.00 27.05 316 LYS A N 1
ATOM 2554 C CA . LYS A 1 316 ? 53.805 0.900 -6.396 1.00 27.05 316 LYS A CA 1
ATOM 2555 C C . LYS A 1 316 ? 54.407 2.231 -5.963 1.00 27.05 316 LYS A C 1
ATOM 2557 O O . LYS A 1 316 ? 54.810 3.010 -6.825 1.00 27.05 316 LYS A O 1
ATOM 2562 N N . ASP A 1 317 ? 54.524 2.433 -4.659 1.00 24.95 317 ASP A N 1
ATOM 2563 C CA . ASP A 1 317 ? 55.359 3.487 -4.097 1.00 24.95 317 ASP A CA 1
ATOM 2564 C C . ASP A 1 317 ? 56.843 3.184 -4.326 1.00 24.95 317 ASP A C 1
ATOM 2566 O O . ASP A 1 317 ? 57.301 2.067 -4.074 1.00 24.95 317 ASP A O 1
ATOM 2570 N N . THR A 1 318 ? 57.599 4.209 -4.715 1.00 25.30 318 THR A N 1
ATOM 2571 C CA . THR A 1 318 ? 59.016 4.358 -4.358 1.00 25.30 318 THR A CA 1
ATOM 2572 C C . THR A 1 318 ? 59.313 5.840 -4.176 1.00 25.30 318 THR A C 1
ATOM 2574 O O . THR A 1 318 ? 59.243 6.617 -5.127 1.00 25.30 318 THR A O 1
ATOM 2577 N N . THR A 1 319 ? 59.646 6.224 -2.949 1.00 25.06 319 THR A N 1
ATOM 2578 C CA . THR A 1 319 ? 60.198 7.533 -2.595 1.00 25.06 319 THR A CA 1
ATOM 2579 C C . THR A 1 319 ? 61.671 7.617 -2.998 1.00 25.06 319 THR A C 1
ATOM 2581 O O . THR A 1 319 ? 62.411 6.677 -2.725 1.00 25.06 319 THR A O 1
ATOM 2584 N N . HIS A 1 320 ? 62.108 8.729 -3.600 1.00 26.66 320 HIS A N 1
ATOM 2585 C CA . HIS A 1 320 ? 63.182 9.610 -3.096 1.00 26.66 320 HIS A CA 1
ATOM 2586 C C . HIS A 1 320 ? 63.641 10.650 -4.135 1.00 26.66 320 HIS A C 1
ATOM 2588 O O . HIS A 1 320 ? 63.225 10.640 -5.291 1.00 26.66 320 HIS A O 1
ATOM 2594 N N . SER A 1 321 ? 64.418 11.608 -3.638 1.00 22.59 321 SER A N 1
ATOM 2595 C CA . SER A 1 321 ? 64.786 12.899 -4.212 1.00 22.59 321 SER A CA 1
ATOM 2596 C C . SER A 1 321 ? 66.120 12.908 -4.969 1.00 22.59 321 SER A C 1
ATOM 2598 O O . SER A 1 321 ? 67.060 12.248 -4.543 1.00 22.59 321 SER A O 1
ATOM 2600 N N . GLU A 1 322 ? 66.173 13.791 -5.971 1.00 24.39 322 GLU A N 1
ATOM 2601 C CA . GLU A 1 322 ? 67.321 14.612 -6.417 1.00 24.39 322 GLU A CA 1
ATOM 2602 C C . GLU A 1 322 ? 68.586 13.975 -7.048 1.00 24.39 322 GLU A C 1
ATOM 2604 O O . GLU A 1 322 ? 69.043 12.889 -6.716 1.00 24.39 322 GLU A O 1
ATOM 2609 N N . ASP A 1 323 ? 69.125 14.756 -7.995 1.00 24.11 323 ASP A N 1
ATOM 2610 C CA . ASP A 1 323 ? 70.479 14.798 -8.565 1.00 24.11 323 ASP A CA 1
ATOM 2611 C C . ASP A 1 323 ? 71.135 13.542 -9.177 1.00 24.11 323 ASP A C 1
ATOM 2613 O O . ASP A 1 323 ? 71.748 12.716 -8.506 1.00 24.11 323 ASP A O 1
ATOM 2617 N N . THR A 1 324 ? 71.226 13.508 -10.518 1.00 25.03 324 THR A N 1
ATOM 2618 C CA . THR A 1 324 ? 72.455 13.913 -11.261 1.00 25.03 324 THR A CA 1
ATOM 2619 C C . THR A 1 324 ? 72.334 13.705 -12.786 1.00 25.03 324 THR A C 1
ATOM 2621 O O . THR A 1 324 ? 71.511 12.938 -13.281 1.00 25.03 324 THR A O 1
ATOM 2624 N N . HIS A 1 325 ? 73.160 14.420 -13.563 1.00 24.70 325 HIS A N 1
ATOM 2625 C CA . HIS A 1 325 ? 73.292 14.264 -15.021 1.00 24.70 325 HIS A CA 1
ATOM 2626 C C . HIS A 1 325 ? 73.885 12.908 -15.452 1.00 24.70 325 HIS A C 1
ATOM 2628 O O . HIS A 1 325 ? 74.865 12.456 -14.865 1.00 24.70 325 HIS A O 1
ATOM 2634 N N . CYS A 1 326 ? 73.478 12.411 -16.631 1.00 23.39 326 CYS A N 1
ATOM 2635 C CA . CYS A 1 326 ? 74.459 11.982 -17.640 1.00 23.39 326 CYS A CA 1
ATOM 2636 C C . CYS A 1 326 ? 73.914 11.978 -19.081 1.00 23.39 326 CYS A C 1
ATOM 2638 O O . CYS A 1 326 ? 72.712 11.876 -19.316 1.00 23.39 326 CYS A O 1
ATOM 2640 N N . HIS A 1 327 ? 74.823 12.116 -20.050 1.00 25.20 327 HIS A N 1
ATOM 2641 C CA . HIS A 1 327 ? 74.538 12.144 -21.488 1.00 25.20 327 HIS A CA 1
ATOM 2642 C C . HIS A 1 327 ? 74.632 10.757 -22.150 1.00 25.20 327 HIS A C 1
ATOM 2644 O O . HIS A 1 327 ? 75.588 10.028 -21.913 1.00 25.20 327 HIS A O 1
ATOM 2650 N N . GLY A 1 328 ? 73.780 10.531 -23.156 1.00 23.94 328 GLY A N 1
ATOM 2651 C CA . GLY A 1 328 ? 74.245 10.112 -24.488 1.00 23.94 328 GLY A CA 1
ATOM 2652 C C . GLY A 1 328 ? 74.429 8.617 -24.813 1.00 23.94 328 GLY A C 1
ATOM 2653 O O . GLY A 1 328 ? 74.340 7.730 -23.974 1.00 23.94 328 GLY A O 1
ATOM 2654 N N . SER A 1 329 ? 74.728 8.390 -26.101 1.00 25.20 329 SER A N 1
ATOM 2655 C CA . SER A 1 329 ? 75.104 7.129 -26.783 1.00 25.20 329 SER A CA 1
ATOM 2656 C C . SER A 1 329 ? 74.071 5.989 -26.921 1.00 25.20 329 SER A C 1
ATOM 2658 O O . SER A 1 329 ? 73.946 5.101 -26.089 1.00 25.20 329 SER A O 1
ATOM 2660 N N . THR A 1 330 ? 73.420 5.974 -28.090 1.00 28.66 330 THR A N 1
ATOM 2661 C CA . THR A 1 330 ? 73.471 4.888 -29.104 1.00 28.66 330 THR A CA 1
ATOM 2662 C C . THR A 1 330 ? 73.888 3.465 -28.679 1.00 28.66 330 THR A C 1
ATOM 2664 O O . THR A 1 330 ? 75.031 3.249 -28.281 1.00 28.66 330 THR A O 1
ATOM 2667 N N . GLY A 1 331 ? 73.052 2.465 -28.990 1.00 25.66 331 GLY A N 1
ATOM 2668 C CA . GLY A 1 331 ? 73.425 1.041 -28.985 1.00 25.66 331 GLY A CA 1
ATOM 2669 C C . GLY A 1 331 ? 72.442 0.174 -29.787 1.00 25.66 331 GLY A C 1
ATOM 2670 O O . GLY A 1 331 ? 71.231 0.353 -29.684 1.00 25.66 331 GLY A O 1
ATOM 2671 N N . THR A 1 332 ? 72.956 -0.723 -30.630 1.00 25.23 332 THR A N 1
ATOM 2672 C CA . THR A 1 332 ? 72.207 -1.477 -31.655 1.00 25.23 332 THR A CA 1
ATOM 2673 C C . THR A 1 332 ? 71.851 -2.921 -31.273 1.00 25.23 332 THR A C 1
ATOM 2675 O O . THR A 1 332 ? 72.577 -3.576 -30.541 1.00 25.23 332 THR A O 1
ATOM 2678 N N . CYS A 1 333 ? 70.749 -3.399 -31.871 1.00 24.80 333 CYS A N 1
ATOM 2679 C CA . CYS A 1 333 ? 70.455 -4.750 -32.396 1.00 24.80 333 CYS A CA 1
ATOM 2680 C C . CYS A 1 333 ? 71.132 -6.008 -31.790 1.00 24.80 333 CYS A C 1
ATOM 2682 O O . CYS A 1 333 ? 72.353 -6.134 -31.779 1.00 24.80 333 CYS A O 1
ATOM 2684 N N . GLY A 1 334 ? 70.323 -7.034 -31.485 1.00 24.91 334 GLY A N 1
ATOM 2685 C CA . GLY A 1 334 ? 70.794 -8.382 -31.138 1.00 24.91 334 GLY A CA 1
ATOM 2686 C C . GLY A 1 334 ? 69.730 -9.468 -31.341 1.00 24.91 334 GLY A C 1
ATOM 2687 O O . GLY A 1 334 ? 69.031 -9.848 -30.408 1.00 24.91 334 GLY A O 1
ATOM 2688 N N . SER A 1 335 ? 69.595 -9.968 -32.570 1.00 29.31 335 SER A N 1
ATOM 2689 C CA . SER A 1 335 ? 68.697 -11.073 -32.944 1.00 29.31 335 SER A CA 1
ATOM 2690 C C . SER A 1 335 ? 69.248 -12.458 -32.575 1.00 29.31 335 SER A C 1
ATOM 2692 O O . SER A 1 335 ? 70.433 -12.709 -32.787 1.00 29.31 335 SER A O 1
ATOM 2694 N N . SER A 1 336 ? 68.390 -13.410 -32.191 1.00 27.16 336 SER A N 1
ATOM 2695 C CA . SER A 1 336 ? 68.641 -14.852 -32.397 1.00 27.16 336 SER A CA 1
ATOM 2696 C C . SER A 1 336 ? 67.329 -15.654 -32.485 1.00 27.16 336 SER A C 1
ATOM 2698 O O . SER A 1 336 ? 66.252 -15.116 -32.243 1.00 27.16 336 SER A O 1
ATOM 2700 N N . ASN A 1 337 ? 67.416 -16.891 -32.984 1.00 26.27 337 ASN A N 1
ATOM 2701 C CA . ASN A 1 337 ? 66.408 -17.526 -33.847 1.00 26.27 337 ASN A CA 1
ATOM 2702 C C . ASN A 1 337 ? 65.936 -18.905 -33.319 1.00 26.27 337 ASN A C 1
ATOM 2704 O O . ASN A 1 337 ? 66.593 -19.471 -32.449 1.00 26.27 337 ASN A O 1
ATOM 2708 N N . SER A 1 338 ? 64.917 -19.502 -33.969 1.00 25.94 338 SER A N 1
ATOM 2709 C CA . SER A 1 338 ? 64.425 -20.906 -33.822 1.00 25.94 338 SER A CA 1
ATOM 2710 C C . SER A 1 338 ? 63.751 -21.281 -32.480 1.00 25.94 338 SER A C 1
ATOM 2712 O O . SER A 1 338 ? 64.064 -20.699 -31.454 1.00 25.94 338 SER A O 1
ATOM 2714 N N . GLY A 1 339 ? 62.814 -22.236 -32.366 1.00 24.75 339 GLY A N 1
ATOM 2715 C CA . GLY A 1 339 ? 62.112 -23.138 -33.305 1.00 24.75 339 GLY A CA 1
ATOM 2716 C C . GLY A 1 339 ? 61.325 -24.199 -32.486 1.00 24.75 339 GLY A C 1
ATOM 2717 O O . GLY A 1 339 ? 61.572 -24.325 -31.294 1.00 24.75 339 GLY A O 1
ATOM 2718 N N . SER A 1 340 ? 60.384 -25.013 -32.987 1.00 24.77 340 SER A N 1
ATOM 2719 C CA . SER A 1 340 ? 59.737 -25.159 -34.309 1.00 24.77 340 SER A CA 1
ATOM 2720 C C . SER A 1 340 ? 58.408 -25.955 -34.153 1.00 24.77 340 SER A C 1
ATOM 2722 O O . SER A 1 340 ? 58.162 -26.507 -33.083 1.00 24.77 340 SER A O 1
ATOM 2724 N N . CYS A 1 341 ? 57.542 -26.031 -35.177 1.00 23.83 341 CYS A N 1
ATOM 2725 C CA . CYS A 1 341 ? 56.241 -26.735 -35.104 1.00 23.83 341 CYS A CA 1
ATOM 2726 C C . CYS A 1 341 ? 56.330 -28.229 -35.481 1.00 23.83 341 CYS A C 1
ATOM 2728 O O . CYS A 1 341 ? 57.001 -28.558 -36.458 1.00 23.83 341 CYS A O 1
ATOM 2730 N N . LYS A 1 342 ? 55.552 -29.102 -34.815 1.00 24.69 342 LYS A N 1
ATOM 2731 C CA . LYS A 1 342 ? 55.120 -30.414 -35.347 1.00 24.69 342 LYS A CA 1
ATOM 2732 C C . LYS A 1 342 ? 53.719 -30.804 -34.860 1.00 24.69 342 LYS A C 1
ATOM 2734 O O . LYS A 1 342 ? 53.368 -30.555 -33.712 1.00 24.69 342 LYS A O 1
ATOM 2739 N N . SER A 1 343 ? 52.970 -31.442 -35.753 1.00 26.52 343 SER A N 1
ATOM 2740 C CA . SER A 1 343 ? 51.636 -32.022 -35.570 1.00 26.52 343 SER A CA 1
ATOM 2741 C C . SER A 1 343 ? 51.683 -33.552 -35.659 1.00 26.52 343 SER A C 1
ATOM 2743 O O . SER A 1 343 ? 52.562 -34.094 -36.332 1.00 26.52 343 SER A O 1
ATOM 2745 N N . SER A 1 344 ? 50.710 -34.235 -35.051 1.00 26.36 344 SER A N 1
ATOM 2746 C CA . SER A 1 344 ? 50.276 -35.590 -35.435 1.00 26.36 344 SER A CA 1
ATOM 2747 C C . SER A 1 344 ? 48.948 -35.949 -34.761 1.00 26.36 344 SER A C 1
ATOM 2749 O O . SER A 1 344 ? 48.729 -35.587 -33.606 1.00 26.36 344 SER A O 1
ATOM 2751 N N . ASP A 1 345 ? 48.097 -36.656 -35.497 1.00 26.00 345 ASP A N 1
ATOM 2752 C CA . ASP A 1 345 ? 46.677 -36.889 -35.212 1.00 26.00 345 ASP A CA 1
ATOM 2753 C C . ASP A 1 345 ? 46.386 -38.033 -34.219 1.00 26.00 345 ASP A C 1
ATOM 2755 O O . ASP A 1 345 ? 47.265 -38.815 -33.854 1.00 26.00 345 ASP A O 1
ATOM 2759 N N . GLY A 1 346 ? 45.115 -38.152 -33.817 1.00 24.75 346 GLY A N 1
ATOM 2760 C CA . GLY A 1 346 ? 44.606 -39.239 -32.977 1.00 24.75 346 GLY A CA 1
ATOM 2761 C C . GLY A 1 346 ? 43.075 -39.263 -32.912 1.00 24.75 346 GLY A C 1
ATOM 2762 O O . GLY A 1 346 ? 42.485 -38.679 -32.008 1.00 24.75 346 GLY A O 1
ATOM 2763 N N . ASP A 1 347 ? 42.443 -39.937 -33.875 1.00 23.61 347 ASP A N 1
ATOM 2764 C CA . ASP A 1 347 ? 40.990 -40.151 -33.943 1.00 23.61 347 ASP A CA 1
ATOM 2765 C C . ASP A 1 347 ? 40.457 -40.970 -32.760 1.00 23.61 347 ASP A C 1
ATOM 2767 O O . ASP A 1 347 ? 40.917 -42.091 -32.542 1.00 23.61 347 ASP A O 1
ATOM 2771 N N . HIS A 1 348 ? 39.386 -40.503 -32.109 1.00 27.39 348 HIS A N 1
ATOM 2772 C CA . HIS A 1 348 ? 38.429 -41.371 -31.410 1.00 27.39 348 HIS A CA 1
ATOM 2773 C C . HIS A 1 348 ? 37.006 -40.802 -31.491 1.00 27.39 348 HIS A C 1
ATOM 2775 O O . HIS A 1 348 ? 36.659 -39.807 -30.856 1.00 27.39 348 HIS A O 1
ATOM 2781 N N . SER A 1 349 ? 36.159 -41.480 -32.265 1.00 26.02 349 SER A N 1
ATOM 2782 C CA . SER A 1 349 ? 34.730 -41.203 -32.372 1.00 26.02 349 SER A CA 1
ATOM 2783 C C . SER A 1 349 ? 33.974 -41.679 -31.130 1.00 26.02 349 SER A C 1
ATOM 2785 O O . SER A 1 349 ? 34.028 -42.864 -30.800 1.00 26.02 349 SER A O 1
ATOM 2787 N N . CYS A 1 350 ? 33.169 -40.811 -30.517 1.00 24.70 350 CYS A N 1
ATOM 2788 C CA . CYS A 1 350 ? 32.069 -41.248 -29.661 1.00 24.70 350 CYS A CA 1
ATOM 2789 C C . CYS A 1 350 ? 30.829 -40.393 -29.937 1.00 24.70 350 CYS A C 1
ATOM 2791 O O . CYS A 1 350 ? 30.815 -39.186 -29.702 1.00 24.70 350 CYS A O 1
ATOM 2793 N N . SER A 1 351 ? 29.800 -41.028 -30.492 1.00 31.47 351 SER A N 1
ATOM 2794 C CA . SER A 1 351 ? 28.516 -40.414 -30.812 1.00 31.47 351 SER A CA 1
ATOM 2795 C C . SER A 1 351 ? 27.687 -40.202 -29.545 1.00 31.47 351 SER A C 1
ATOM 2797 O O . SER A 1 351 ? 27.260 -41.170 -28.916 1.00 31.47 351 SER A O 1
ATOM 2799 N N . GLY A 1 352 ? 27.408 -38.944 -29.215 1.00 25.89 352 GLY A N 1
ATOM 2800 C CA . GLY A 1 352 ? 26.468 -38.565 -28.165 1.00 25.89 352 GLY A CA 1
ATOM 2801 C C . GLY A 1 352 ? 25.844 -37.216 -28.494 1.00 25.89 352 GLY A C 1
ATOM 2802 O O . GLY A 1 352 ? 26.468 -36.177 -28.276 1.00 25.89 352 GLY A O 1
ATOM 2803 N N . GLU A 1 353 ? 24.626 -37.227 -29.039 1.00 31.55 353 GLU A N 1
ATOM 2804 C CA . GLU A 1 353 ? 23.864 -36.004 -29.287 1.00 31.55 353 GLU A CA 1
ATOM 2805 C C . GLU A 1 353 ? 23.631 -35.269 -27.967 1.00 31.55 353 GLU A C 1
ATOM 2807 O O . GLU A 1 353 ? 22.818 -35.668 -27.138 1.00 31.55 353 GLU A O 1
ATOM 2812 N N . THR A 1 354 ? 24.350 -34.167 -27.778 1.00 25.31 354 THR A N 1
ATOM 2813 C CA . THR A 1 354 ? 24.069 -33.217 -26.708 1.00 25.31 354 THR A CA 1
ATOM 2814 C C . THR A 1 354 ? 23.514 -31.970 -27.370 1.00 25.31 354 THR A C 1
ATOM 2816 O O . THR A 1 354 ? 24.270 -31.181 -27.942 1.00 25.31 354 THR A O 1
ATOM 2819 N N . VAL A 1 355 ? 22.192 -31.787 -27.308 1.00 29.45 355 VAL A N 1
ATOM 2820 C CA . VAL A 1 355 ? 21.536 -30.531 -27.702 1.00 29.45 355 VAL A CA 1
ATOM 2821 C C . VAL A 1 355 ? 21.892 -29.468 -26.661 1.00 29.45 355 VAL A C 1
ATOM 2823 O O . VAL A 1 355 ? 21.122 -29.140 -25.764 1.00 29.45 355 VAL A O 1
ATOM 2826 N N . LEU A 1 356 ? 23.116 -28.949 -26.766 1.00 29.08 356 LEU A N 1
ATOM 2827 C CA . LEU A 1 356 ? 23.559 -27.766 -26.048 1.00 29.08 356 LEU A CA 1
ATOM 2828 C C . LEU A 1 356 ? 22.784 -26.575 -26.604 1.00 29.08 356 LEU A C 1
ATOM 2830 O O . LEU A 1 356 ? 23.121 -26.027 -27.657 1.00 29.08 356 LEU A O 1
ATOM 2834 N N . SER A 1 357 ? 21.742 -26.173 -25.879 1.00 30.33 357 SER A N 1
ATOM 2835 C CA . SER A 1 357 ? 21.073 -24.894 -26.077 1.00 30.33 357 SER A CA 1
ATOM 2836 C C . SER A 1 357 ? 22.109 -23.780 -25.942 1.00 30.33 357 SER A C 1
ATOM 2838 O O . SER A 1 357 ? 22.506 -23.412 -24.833 1.00 30.33 357 SER A O 1
ATOM 2840 N N . LYS A 1 358 ? 22.568 -23.253 -27.081 1.00 29.80 358 LYS A N 1
ATOM 2841 C CA . LYS A 1 358 ? 23.370 -22.033 -27.132 1.00 29.80 358 LYS A CA 1
ATOM 2842 C C . LYS A 1 358 ? 22.525 -20.908 -26.542 1.00 29.80 358 LYS A C 1
ATOM 2844 O O . LYS A 1 358 ? 21.671 -20.363 -27.232 1.00 29.80 358 LYS A O 1
ATOM 2849 N N . VAL A 1 359 ? 22.774 -20.565 -25.280 1.00 36.31 359 VAL A N 1
ATOM 2850 C CA . VAL A 1 359 ? 22.336 -19.287 -24.720 1.00 36.31 359 VAL A CA 1
ATOM 2851 C C . VAL A 1 359 ? 23.129 -18.223 -25.467 1.00 36.31 359 VAL A C 1
ATOM 2853 O O . VAL A 1 359 ? 24.315 -18.019 -25.202 1.00 36.31 359 VAL A O 1
ATOM 2856 N N . SER A 1 360 ? 22.509 -17.616 -26.475 1.00 34.47 360 SER A N 1
ATOM 2857 C CA . SER A 1 360 ? 23.097 -16.485 -27.171 1.00 34.47 360 SER A CA 1
ATOM 2858 C C . SER A 1 360 ? 23.177 -15.311 -26.200 1.00 34.47 360 SER A C 1
ATOM 2860 O O . SER A 1 360 ? 22.205 -14.941 -25.542 1.00 34.47 360 SER A O 1
ATOM 2862 N N . THR A 1 361 ? 24.359 -14.709 -26.094 1.00 40.69 361 THR A N 1
ATOM 2863 C CA . THR A 1 361 ? 24.557 -13.442 -25.384 1.00 40.69 361 THR A CA 1
ATOM 2864 C C . THR A 1 361 ? 24.025 -12.299 -26.248 1.00 40.69 361 THR A C 1
ATOM 2866 O O . THR A 1 361 ? 24.790 -11.484 -26.763 1.00 40.69 361 THR A O 1
ATOM 2869 N N . GLU A 1 362 ? 22.713 -12.284 -26.475 1.00 59.03 362 GLU A N 1
ATOM 2870 C CA . GLU A 1 362 ? 22.032 -11.238 -27.231 1.00 59.03 362 GLU A CA 1
ATOM 2871 C C . GLU A 1 362 ? 21.835 -9.999 -26.354 1.00 59.03 362 GLU A C 1
ATOM 2873 O O . GLU A 1 362 ? 21.173 -10.028 -25.315 1.00 59.03 362 GLU A O 1
ATOM 2878 N N . SER A 1 363 ? 22.440 -8.890 -26.780 1.00 73.19 363 SER A N 1
ATOM 2879 C CA . SER A 1 363 ? 22.237 -7.577 -26.173 1.00 73.19 363 SER A CA 1
ATOM 2880 C C . SER A 1 363 ? 20.786 -7.129 -26.339 1.00 73.19 363 SER A C 1
ATOM 2882 O O . SER A 1 363 ? 20.215 -7.262 -27.423 1.00 73.19 363 SER A O 1
ATOM 2884 N N . LEU A 1 364 ? 20.212 -6.534 -25.291 1.00 81.44 364 LEU A N 1
ATOM 2885 C CA . LEU A 1 364 ? 18.869 -5.957 -25.349 1.00 81.44 364 LEU A CA 1
ATOM 2886 C C . LEU A 1 364 ? 18.763 -4.862 -26.433 1.00 81.44 364 LEU A C 1
ATOM 2888 O O . LEU A 1 364 ? 19.750 -4.168 -26.693 1.00 81.44 364 LEU A O 1
ATOM 2892 N N . PRO A 1 365 ? 17.575 -4.658 -27.039 1.00 83.50 365 PRO A N 1
ATOM 2893 C CA . PRO A 1 365 ? 17.367 -3.613 -28.037 1.00 83.50 365 PRO A CA 1
ATOM 2894 C C . PRO A 1 365 ? 17.737 -2.220 -27.515 1.00 83.50 365 PRO A C 1
ATOM 2896 O O . PRO A 1 365 ? 17.300 -1.822 -26.432 1.00 83.50 365 PRO A O 1
ATOM 2899 N N . VAL A 1 366 ? 18.504 -1.472 -28.308 1.00 83.31 366 VAL A N 1
ATOM 2900 C CA . VAL A 1 366 ? 18.901 -0.089 -28.007 1.00 83.31 366 VAL A CA 1
ATOM 2901 C C . VAL A 1 366 ? 17.723 0.859 -28.245 1.00 83.31 366 VAL A C 1
ATOM 2903 O O . VAL A 1 366 ? 17.020 0.750 -29.249 1.00 83.31 366 VAL A O 1
ATOM 2906 N N . VAL A 1 367 ? 17.518 1.807 -27.330 1.00 86.44 367 VAL A N 1
ATOM 2907 C CA . VAL A 1 367 ? 16.492 2.854 -27.445 1.00 86.44 367 VAL A CA 1
ATOM 2908 C C . VAL A 1 367 ? 16.949 3.951 -28.418 1.00 86.44 367 VAL A C 1
ATOM 2910 O O . VAL A 1 367 ? 18.018 4.523 -28.202 1.00 86.44 367 VAL A O 1
ATOM 2913 N N . PRO A 1 368 ? 16.155 4.312 -29.446 1.00 81.50 368 PRO A N 1
ATOM 2914 C CA . PRO A 1 368 ? 16.412 5.503 -30.255 1.00 81.50 368 PRO A CA 1
ATOM 2915 C C . PRO A 1 368 ? 16.288 6.782 -29.416 1.00 81.50 368 PRO A C 1
ATOM 2917 O O . PRO A 1 368 ? 15.343 6.909 -28.639 1.00 81.50 368 PRO A O 1
ATOM 2920 N N . THR A 1 369 ? 17.176 7.761 -29.609 1.00 76.12 369 THR A N 1
ATOM 2921 C CA . THR A 1 369 ? 17.200 9.014 -28.823 1.00 76.12 369 THR A CA 1
ATOM 2922 C C . THR A 1 369 ? 15.842 9.724 -28.772 1.00 76.12 369 THR A C 1
ATOM 2924 O O . THR A 1 369 ? 15.405 10.142 -27.701 1.00 76.12 369 THR A O 1
ATOM 2927 N N . ASP A 1 370 ? 15.122 9.780 -29.893 1.00 83.94 370 ASP A N 1
ATOM 2928 C CA . ASP A 1 370 ? 13.797 10.411 -29.966 1.00 83.94 370 ASP A CA 1
ATOM 2929 C C . ASP A 1 370 ? 12.753 9.690 -29.092 1.00 83.94 370 ASP A C 1
ATOM 2931 O O . ASP A 1 370 ? 11.868 10.322 -28.519 1.00 83.94 370 ASP A O 1
ATOM 2935 N N . SER A 1 371 ? 12.882 8.370 -28.906 1.00 90.88 371 SER A N 1
ATOM 2936 C CA . SER A 1 371 ? 11.986 7.600 -28.030 1.00 90.88 371 SER A CA 1
ATOM 2937 C C . SER A 1 371 ? 12.157 7.971 -26.554 1.00 90.88 371 SER A C 1
ATOM 2939 O O . SER A 1 371 ? 11.174 7.945 -25.812 1.00 90.88 371 SER A O 1
ATOM 2941 N N . LEU A 1 372 ? 13.369 8.363 -26.130 1.00 93.12 372 LEU A N 1
ATOM 2942 C CA . LEU A 1 372 ? 13.610 8.888 -24.782 1.00 93.12 372 LEU A CA 1
ATOM 2943 C C . LEU A 1 372 ? 12.881 10.219 -24.571 1.00 93.12 372 LEU A C 1
ATOM 2945 O O . LEU A 1 372 ? 12.205 10.375 -23.558 1.00 93.12 372 LEU A O 1
ATOM 2949 N N . ILE A 1 373 ? 12.937 11.134 -25.544 1.00 94.12 373 ILE A N 1
ATOM 2950 C CA . ILE A 1 373 ? 12.214 12.413 -25.482 1.00 94.12 373 ILE A CA 1
ATOM 2951 C C . ILE A 1 373 ? 10.703 12.186 -25.342 1.00 94.12 373 ILE A C 1
ATOM 2953 O O . ILE A 1 373 ? 10.084 12.757 -24.444 1.00 94.12 373 ILE A O 1
ATOM 2957 N N . GLU A 1 374 ? 10.101 11.310 -26.151 1.00 94.31 374 GLU A N 1
ATOM 2958 C CA . GLU A 1 374 ? 8.665 11.017 -26.028 1.00 94.31 374 GLU A CA 1
ATOM 2959 C C . GLU A 1 374 ? 8.319 10.337 -24.687 1.00 94.31 374 GLU A C 1
ATOM 2961 O O . GLU A 1 374 ? 7.317 10.683 -24.060 1.00 94.31 374 GLU A O 1
ATOM 2966 N N . ALA A 1 375 ? 9.156 9.428 -24.173 1.00 94.31 375 ALA A N 1
ATOM 2967 C CA . ALA A 1 375 ? 8.946 8.833 -22.847 1.00 94.31 375 ALA A CA 1
ATOM 2968 C C . ALA A 1 375 ? 9.060 9.868 -21.703 1.00 94.31 375 ALA A C 1
ATOM 2970 O O . ALA A 1 375 ? 8.287 9.828 -20.741 1.00 94.31 375 ALA A O 1
ATOM 2971 N N . CYS A 1 376 ? 9.967 10.841 -21.825 1.00 93.75 376 CYS A N 1
ATOM 2972 C CA . CYS A 1 376 ? 10.082 11.971 -20.903 1.00 93.75 376 CYS A CA 1
ATOM 2973 C C . CYS A 1 376 ? 8.858 12.901 -20.963 1.00 93.75 376 CYS A C 1
ATOM 2975 O O . CYS A 1 376 ? 8.393 13.348 -19.911 1.00 93.75 376 CYS A O 1
ATOM 2977 N N . LYS A 1 377 ? 8.255 13.124 -22.143 1.00 93.81 377 LYS A N 1
ATOM 2978 C CA . LYS A 1 377 ? 6.963 13.831 -22.239 1.00 93.81 377 LYS A CA 1
ATOM 2979 C C . LYS A 1 377 ? 5.852 13.104 -21.486 1.00 93.81 377 LYS A C 1
ATOM 2981 O O . LYS A 1 377 ? 5.087 13.758 -20.785 1.00 93.81 377 LYS A O 1
ATOM 2986 N N . VAL A 1 378 ? 5.775 11.771 -21.570 1.00 94.12 378 VAL A N 1
ATOM 2987 C CA . VAL A 1 378 ? 4.780 10.989 -20.806 1.00 94.12 378 VAL A CA 1
ATOM 2988 C C . VAL A 1 378 ? 4.970 11.170 -19.299 1.00 94.12 378 VAL A C 1
ATOM 2990 O O . VAL A 1 378 ? 3.988 11.389 -18.592 1.00 94.12 378 VAL A O 1
ATOM 2993 N N . TYR A 1 379 ? 6.212 11.160 -18.802 1.00 93.06 379 TYR A N 1
ATOM 2994 C CA . TYR A 1 379 ? 6.499 11.465 -17.394 1.00 93.06 379 TYR A CA 1
ATOM 2995 C C . TYR A 1 379 ? 5.987 12.856 -16.991 1.00 93.06 379 TYR A C 1
ATOM 2997 O O . TYR A 1 379 ? 5.257 12.976 -16.008 1.00 93.06 379 TYR A O 1
ATOM 3005 N N . ILE A 1 380 ? 6.296 13.898 -17.769 1.00 91.94 380 ILE A N 1
ATOM 3006 C CA . ILE A 1 380 ? 5.854 15.273 -17.484 1.00 91.94 380 ILE A CA 1
ATOM 3007 C C . ILE A 1 380 ? 4.324 15.398 -17.568 1.00 91.94 380 ILE A C 1
ATOM 3009 O O . ILE A 1 380 ? 3.716 16.068 -16.733 1.00 91.94 380 ILE A O 1
ATOM 3013 N N . ALA A 1 381 ? 3.681 14.729 -18.525 1.00 93.56 381 ALA A N 1
ATOM 3014 C CA . ALA A 1 381 ? 2.229 14.733 -18.672 1.00 93.56 381 ALA A CA 1
ATOM 3015 C C . ALA A 1 381 ? 1.530 14.077 -17.472 1.00 93.56 381 ALA A C 1
ATOM 3017 O O . ALA A 1 381 ? 0.612 14.662 -16.896 1.00 93.56 381 ALA A O 1
ATOM 3018 N N . ILE A 1 382 ? 2.026 12.918 -17.024 1.00 93.75 382 ILE A N 1
ATOM 3019 C CA . ILE A 1 382 ? 1.578 12.275 -15.782 1.00 93.75 382 ILE A CA 1
ATOM 3020 C C . ILE A 1 382 ? 1.780 13.230 -14.598 1.00 93.75 382 ILE A C 1
ATOM 3022 O O . ILE A 1 382 ? 0.838 13.464 -13.849 1.00 93.75 382 ILE A O 1
ATOM 3026 N N . GLN A 1 383 ? 2.948 13.865 -14.454 1.00 90.12 383 GLN A N 1
ATOM 3027 C CA . GLN A 1 383 ? 3.204 14.829 -13.373 1.00 90.12 383 GLN A CA 1
ATOM 3028 C C . GLN A 1 383 ? 2.240 16.028 -13.394 1.00 90.12 383 GLN A C 1
ATOM 3030 O O . GLN A 1 383 ? 1.752 16.452 -12.344 1.00 90.12 383 GLN A O 1
ATOM 3035 N N . ARG A 1 384 ? 1.911 16.571 -14.573 1.00 90.94 384 ARG A N 1
ATOM 3036 C CA . ARG A 1 384 ? 0.902 17.635 -14.724 1.00 90.94 384 ARG A CA 1
ATOM 3037 C C . ARG A 1 384 ? -0.479 17.164 -14.243 1.00 90.94 384 ARG A C 1
ATOM 3039 O O . ARG A 1 384 ? -1.136 17.902 -13.512 1.00 90.94 384 ARG A O 1
ATOM 3046 N N . LEU A 1 385 ? -0.883 15.930 -14.558 1.00 92.50 385 LEU A N 1
ATOM 3047 C CA . LEU A 1 385 ? -2.139 15.331 -14.081 1.00 92.50 385 LEU A CA 1
ATOM 3048 C C . LEU A 1 385 ? -2.144 15.073 -12.566 1.00 92.50 385 LEU A C 1
ATOM 3050 O O . LEU A 1 385 ? -3.113 15.429 -11.893 1.00 92.50 385 LEU A O 1
ATOM 3054 N N . LEU A 1 386 ? -1.060 14.517 -12.011 1.00 91.62 386 LEU A N 1
ATOM 3055 C CA . LEU A 1 386 ? -0.914 14.301 -10.566 1.00 91.62 386 LEU A CA 1
ATOM 3056 C C . LEU A 1 386 ? -1.049 15.622 -9.799 1.00 91.62 386 LEU A C 1
ATOM 3058 O O . LEU A 1 386 ? -1.746 15.675 -8.788 1.00 91.62 386 LEU A O 1
ATOM 3062 N N . ASN A 1 387 ? -0.459 16.706 -10.309 1.00 89.88 387 ASN A N 1
ATOM 3063 C CA . ASN A 1 387 ? -0.598 18.037 -9.721 1.00 89.88 387 ASN A CA 1
ATOM 3064 C C . ASN A 1 387 ? -2.014 18.617 -9.897 1.00 89.88 387 ASN A C 1
ATOM 3066 O O . ASN A 1 387 ? -2.588 19.110 -8.925 1.00 89.88 387 ASN A O 1
ATOM 3070 N N . LYS A 1 388 ? -2.610 18.511 -11.096 1.00 91.50 388 LYS A N 1
ATOM 3071 C CA . LYS A 1 388 ? -3.974 18.987 -11.399 1.00 91.50 388 LYS A CA 1
ATOM 3072 C C . LYS A 1 388 ? -5.019 18.387 -10.453 1.00 91.50 388 LYS A C 1
ATOM 3074 O O . LYS A 1 388 ? -5.835 19.117 -9.895 1.00 91.50 388 LYS A O 1
ATOM 3079 N N . TYR A 1 389 ? -4.969 17.072 -10.246 1.00 90.06 389 TYR A N 1
ATOM 3080 C CA . TYR A 1 389 ? -5.929 16.341 -9.412 1.00 90.06 389 TYR A CA 1
ATOM 3081 C C . TYR A 1 389 ? -5.477 16.163 -7.950 1.00 90.06 389 TYR A C 1
ATOM 3083 O O . TYR A 1 389 ? -6.233 15.628 -7.130 1.00 90.06 389 TYR A O 1
ATOM 3091 N N . LYS A 1 390 ? -4.282 16.669 -7.604 1.00 90.25 390 LYS A N 1
ATOM 3092 C CA . LYS A 1 390 ? -3.625 16.560 -6.289 1.00 90.25 390 LYS A CA 1
ATOM 3093 C C . LYS A 1 390 ? -3.520 15.107 -5.819 1.00 90.25 390 LYS A C 1
ATOM 3095 O O . LYS A 1 390 ? -4.043 14.770 -4.765 1.00 90.25 390 LYS A O 1
ATOM 3100 N N . LEU A 1 391 ? -2.923 14.247 -6.640 1.00 91.19 391 LEU A N 1
ATOM 3101 C CA . LEU A 1 391 ? -2.852 12.805 -6.410 1.00 91.19 391 LEU A CA 1
ATOM 3102 C C . LEU A 1 391 ? -1.583 12.388 -5.655 1.00 91.19 391 LEU A C 1
ATOM 3104 O O . LEU A 1 391 ? -0.501 12.953 -5.833 1.00 91.19 391 LEU A O 1
ATOM 3108 N N . ASP A 1 392 ? -1.716 11.350 -4.837 1.00 89.25 392 ASP A N 1
ATOM 3109 C CA . ASP A 1 392 ? -0.659 10.763 -4.007 1.00 89.25 392 ASP A CA 1
ATOM 3110 C C . ASP A 1 392 ? -0.143 9.415 -4.507 1.00 89.25 392 ASP A C 1
ATOM 3112 O O . ASP A 1 392 ? 0.947 8.989 -4.129 1.00 89.25 392 ASP A O 1
ATOM 3116 N N . GLY A 1 393 ? -0.903 8.785 -5.393 1.00 92.88 393 GLY A N 1
ATOM 3117 C CA . GLY A 1 393 ? -0.529 7.591 -6.131 1.00 92.88 393 GLY A CA 1
ATOM 3118 C C . GLY A 1 393 ? -1.522 7.361 -7.264 1.00 92.88 393 GLY A C 1
ATOM 3119 O O . GLY A 1 393 ? -2.608 7.947 -7.277 1.00 92.88 393 GLY A O 1
ATOM 3120 N N . PHE A 1 394 ? -1.157 6.537 -8.236 1.00 94.12 394 PHE A N 1
ATOM 3121 C CA . PHE A 1 394 ? -2.032 6.229 -9.364 1.00 94.12 394 PHE A CA 1
ATOM 3122 C C . PHE A 1 394 ? -1.727 4.864 -9.968 1.00 94.12 394 PHE A C 1
ATOM 3124 O O . PHE A 1 394 ? -0.666 4.289 -9.758 1.00 94.12 394 PHE A O 1
ATOM 3131 N N . THR A 1 395 ? -2.649 4.358 -10.768 1.00 93.44 395 THR A N 1
ATOM 3132 C CA . THR A 1 395 ? -2.402 3.225 -11.655 1.00 93.44 395 THR A CA 1
ATOM 3133 C C . THR A 1 395 ? -2.783 3.612 -13.079 1.00 93.44 395 THR A C 1
ATOM 3135 O O . THR A 1 395 ? -3.600 4.518 -13.277 1.00 93.44 395 THR A O 1
ATOM 3138 N N . ILE A 1 396 ? -2.139 3.006 -14.076 1.00 92.56 396 ILE A N 1
ATOM 3139 C CA . ILE A 1 396 ? -2.259 3.421 -15.479 1.00 92.56 396 ILE A CA 1
ATOM 3140 C C . ILE A 1 396 ? -2.487 2.236 -16.421 1.00 92.56 396 ILE A C 1
ATOM 3142 O O . ILE A 1 396 ? -1.688 1.306 -16.477 1.00 92.56 396 ILE A O 1
ATOM 3146 N N . GLY A 1 397 ? -3.572 2.294 -17.195 1.00 89.25 397 GLY A N 1
ATOM 3147 C CA . GLY A 1 397 ? -3.901 1.347 -18.260 1.00 89.25 397 GLY A CA 1
ATOM 3148 C C . GLY A 1 397 ? -3.005 1.545 -19.479 1.00 89.25 397 GLY A C 1
ATOM 3149 O O . GLY A 1 397 ? -3.373 2.237 -20.425 1.00 89.25 397 GLY A O 1
ATOM 3150 N N . CYS A 1 398 ? -1.802 0.970 -19.447 1.00 71.12 398 CYS A N 1
ATOM 3151 C CA . CYS A 1 398 ? -0.735 1.263 -20.407 1.00 71.12 398 CYS A CA 1
ATOM 3152 C C . CYS A 1 398 ? -1.072 0.957 -21.876 1.00 71.12 398 CYS A C 1
ATOM 3154 O O . CYS A 1 398 ? -0.565 1.642 -22.759 1.00 71.12 398 CYS A O 1
ATOM 3156 N N . PHE A 1 399 ? -1.863 -0.079 -22.165 1.00 69.44 399 PHE A N 1
ATOM 3157 C CA . PHE A 1 399 ? -1.925 -0.644 -23.519 1.00 69.44 399 PHE A CA 1
ATOM 3158 C C . PHE A 1 399 ? -2.718 0.190 -24.526 1.00 69.44 399 PHE A C 1
ATOM 3160 O O . PHE A 1 399 ? -2.206 0.436 -25.618 1.00 69.44 399 PHE A O 1
ATOM 3167 N N . ASP A 1 400 ? -3.903 0.686 -24.157 1.00 66.44 400 ASP A N 1
ATOM 3168 C CA . ASP A 1 400 ? -4.692 1.566 -25.035 1.00 66.44 400 ASP A CA 1
ATOM 3169 C C . ASP A 1 400 ? -3.911 2.851 -25.366 1.00 66.44 400 ASP A C 1
ATOM 3171 O O . ASP A 1 400 ? -3.971 3.374 -26.474 1.00 66.44 400 ASP A O 1
ATOM 3175 N N . LEU A 1 401 ? -3.104 3.320 -24.409 1.00 68.44 401 LEU A N 1
ATOM 3176 C CA . LEU A 1 401 ? -2.262 4.504 -24.543 1.00 68.44 401 LEU A CA 1
ATOM 3177 C C . LEU A 1 401 ? -1.102 4.318 -25.529 1.00 68.44 401 LEU A C 1
ATOM 3179 O O . LEU A 1 401 ? -0.813 5.246 -26.283 1.00 68.44 401 LEU A O 1
ATOM 3183 N N . ILE A 1 402 ? -0.443 3.150 -25.544 1.00 71.12 402 ILE A N 1
ATOM 3184 C CA . ILE A 1 402 ? 0.738 2.880 -26.393 1.00 71.12 402 ILE A CA 1
ATOM 3185 C C . ILE A 1 402 ? 0.423 3.077 -27.884 1.00 71.12 402 ILE A C 1
ATOM 3187 O O . ILE A 1 402 ? 1.282 3.558 -28.628 1.00 71.12 402 ILE A O 1
ATOM 3191 N N . ALA A 1 403 ? -0.800 2.756 -28.320 1.00 70.69 403 ALA A N 1
ATOM 3192 C CA . ALA A 1 403 ? -1.239 2.961 -29.700 1.00 70.69 403 ALA A CA 1
ATOM 3193 C C . ALA A 1 403 ? -1.266 4.452 -30.097 1.00 70.69 403 ALA A C 1
ATOM 3195 O O . ALA A 1 403 ? -0.805 4.809 -31.185 1.00 70.69 403 ALA A O 1
ATOM 3196 N N . ASP A 1 404 ? -1.742 5.319 -29.197 1.00 73.00 404 ASP A N 1
ATOM 3197 C CA . ASP A 1 404 ? -1.943 6.748 -29.457 1.00 73.00 404 ASP A CA 1
ATOM 3198 C C . ASP A 1 404 ? -0.665 7.583 -29.250 1.00 73.00 404 ASP A C 1
ATOM 3200 O O . ASP A 1 404 ? -0.330 8.416 -30.098 1.00 73.00 404 ASP A O 1
ATOM 3204 N N . ILE A 1 405 ? 0.081 7.362 -28.154 1.00 76.88 405 ILE A N 1
ATOM 3205 C CA . ILE A 1 405 ? 1.325 8.107 -27.843 1.00 76.88 405 ILE A CA 1
ATOM 3206 C C . ILE A 1 405 ? 2.578 7.528 -28.516 1.00 76.88 405 ILE A C 1
ATOM 3208 O O . ILE A 1 405 ? 3.613 8.190 -28.530 1.00 76.88 405 ILE A O 1
ATOM 3212 N N . LYS A 1 406 ? 2.519 6.301 -29.057 1.00 84.88 406 LYS A N 1
ATOM 3213 C CA . LYS A 1 406 ? 3.645 5.581 -29.700 1.00 84.88 406 LYS A CA 1
ATOM 3214 C C . LYS A 1 406 ? 4.895 5.390 -28.823 1.00 84.88 406 LYS A C 1
ATOM 3216 O O . LYS A 1 406 ? 5.983 5.106 -29.322 1.00 84.88 406 LYS A O 1
ATOM 3221 N N . THR A 1 407 ? 4.733 5.496 -27.511 1.00 90.00 407 THR A N 1
ATOM 3222 C CA . THR A 1 407 ? 5.737 5.204 -26.481 1.00 90.00 407 THR A CA 1
ATOM 3223 C C . THR A 1 407 ? 5.034 4.583 -25.268 1.00 90.00 407 THR A C 1
ATOM 3225 O O . THR A 1 407 ? 3.835 4.315 -25.332 1.00 90.00 407 THR A O 1
ATOM 3228 N N . THR A 1 408 ? 5.739 4.316 -24.168 1.00 92.00 408 THR A N 1
ATOM 3229 C CA . THR A 1 408 ? 5.163 3.664 -22.979 1.00 92.00 408 THR A CA 1
ATOM 3230 C C . THR A 1 408 ? 5.380 4.498 -21.709 1.00 92.00 408 THR A C 1
ATOM 3232 O O . THR A 1 408 ? 6.319 5.296 -21.644 1.00 92.00 408 THR A O 1
ATOM 3235 N N . PRO A 1 409 ? 4.561 4.310 -20.656 1.00 93.88 409 PRO A N 1
ATOM 3236 C CA . PRO A 1 409 ? 4.785 4.948 -19.360 1.00 93.88 409 PRO A CA 1
ATOM 3237 C C . PRO A 1 409 ? 5.875 4.254 -18.521 1.00 93.88 409 PRO A C 1
ATOM 3239 O O . PRO A 1 409 ? 6.106 4.658 -17.384 1.00 93.88 409 PRO A O 1
ATOM 3242 N N . CYS A 1 410 ? 6.554 3.217 -19.029 1.00 95.44 410 CYS A N 1
ATOM 3243 C CA . CYS A 1 410 ? 7.480 2.402 -18.237 1.00 95.44 410 CYS A CA 1
ATOM 3244 C C . CYS A 1 410 ? 8.633 3.222 -17.633 1.00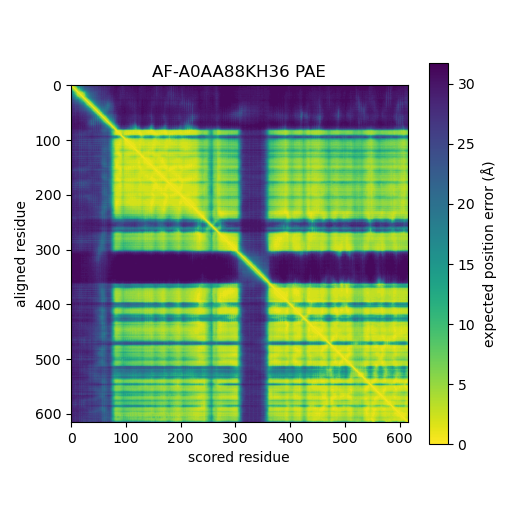 95.44 410 CYS A C 1
ATOM 3246 O O . CYS A 1 410 ? 8.938 3.034 -16.455 1.00 95.44 410 CYS A O 1
ATOM 3248 N N . LEU A 1 411 ? 9.222 4.167 -18.378 1.00 95.00 411 LEU A N 1
ATOM 3249 C CA . LEU A 1 411 ? 10.204 5.111 -17.824 1.00 95.00 411 LEU A CA 1
ATOM 3250 C C . LEU A 1 411 ? 9.599 5.969 -16.701 1.00 95.00 411 LEU A C 1
ATOM 3252 O O . LEU A 1 411 ? 10.185 6.079 -15.628 1.00 95.00 411 LEU A O 1
ATOM 3256 N N . ALA A 1 412 ? 8.403 6.525 -16.917 1.00 94.44 412 ALA A N 1
ATOM 3257 C CA . ALA A 1 412 ? 7.734 7.366 -15.929 1.00 94.44 412 ALA A CA 1
ATOM 3258 C C . ALA A 1 412 ? 7.479 6.613 -14.613 1.00 94.44 412 ALA A C 1
ATOM 3260 O O . ALA A 1 412 ? 7.810 7.127 -13.549 1.00 94.44 412 ALA A O 1
ATOM 3261 N N . LEU A 1 413 ? 6.968 5.380 -14.684 1.00 95.69 413 LEU A N 1
ATOM 3262 C CA . LEU A 1 413 ? 6.749 4.504 -13.526 1.00 95.69 413 LEU A CA 1
ATOM 3263 C C . LEU A 1 413 ? 8.060 4.134 -12.806 1.00 95.69 413 LEU A C 1
ATOM 3265 O O . LEU A 1 413 ? 8.085 4.040 -11.578 1.00 95.69 413 LEU A O 1
ATOM 3269 N N . GLY A 1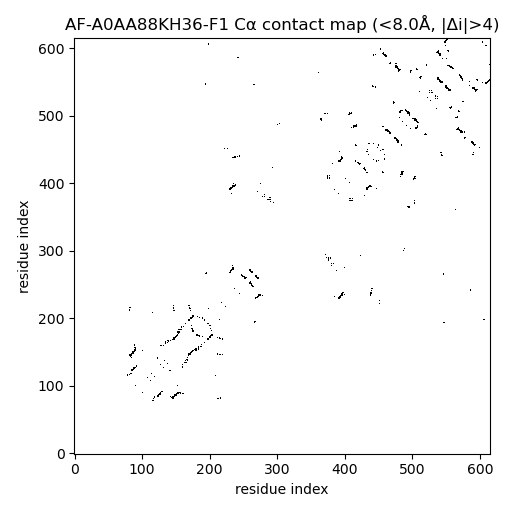 414 ? 9.157 3.949 -13.549 1.00 95.38 414 GLY A N 1
ATOM 3270 C CA . GLY A 1 414 ? 10.478 3.678 -12.974 1.00 95.38 414 GLY A CA 1
ATOM 3271 C C . GLY A 1 414 ? 10.995 4.859 -12.150 1.00 95.38 414 GLY A C 1
ATOM 3272 O O . GLY A 1 414 ? 11.400 4.682 -10.999 1.00 95.38 414 GLY A O 1
ATOM 3273 N N . LEU A 1 415 ? 10.895 6.072 -12.703 1.00 93.69 415 LEU A N 1
ATOM 3274 C CA . LEU A 1 415 ? 11.245 7.323 -12.021 1.00 93.69 415 LEU A CA 1
ATOM 3275 C C . LEU A 1 415 ? 10.348 7.572 -10.798 1.00 93.69 415 LEU A C 1
ATOM 3277 O O . LEU A 1 415 ? 10.854 7.809 -9.704 1.00 93.69 415 LEU A O 1
ATOM 3281 N N . LEU A 1 416 ? 9.025 7.479 -10.971 1.00 93.50 416 LEU A N 1
ATOM 3282 C CA . LEU A 1 416 ? 8.020 7.805 -9.950 1.00 93.50 416 LEU A CA 1
ATOM 3283 C C . LEU A 1 416 ? 8.064 6.877 -8.734 1.00 93.50 416 LEU A C 1
ATOM 3285 O O . LEU A 1 416 ? 7.797 7.336 -7.626 1.00 93.50 416 LEU A O 1
ATOM 3289 N N . ASN A 1 417 ? 8.419 5.602 -8.916 1.00 94.69 417 ASN A N 1
ATOM 3290 C CA . ASN A 1 417 ? 8.574 4.666 -7.800 1.00 94.69 417 ASN A CA 1
ATOM 3291 C C . ASN A 1 417 ? 9.983 4.630 -7.198 1.00 94.69 417 ASN A C 1
ATOM 3293 O O . ASN A 1 417 ? 10.123 4.139 -6.080 1.00 94.69 417 ASN A O 1
ATOM 3297 N N . GLY A 1 418 ? 11.019 5.059 -7.927 1.00 90.31 418 GLY A N 1
ATOM 3298 C CA . GLY A 1 418 ? 12.417 4.903 -7.512 1.00 90.31 418 GLY A CA 1
ATOM 3299 C C . GLY A 1 418 ? 13.083 6.160 -6.959 1.00 90.31 418 GLY A C 1
ATOM 3300 O O . GLY A 1 418 ? 13.876 6.061 -6.025 1.00 90.31 418 GLY A O 1
ATOM 3301 N N . ILE A 1 419 ? 12.773 7.336 -7.512 1.00 85.56 419 ILE A N 1
ATOM 3302 C CA . ILE A 1 419 ? 13.477 8.584 -7.196 1.00 85.56 419 ILE A CA 1
ATOM 3303 C C . ILE A 1 419 ? 12.710 9.357 -6.111 1.00 85.56 419 ILE A C 1
ATOM 3305 O O . ILE A 1 419 ? 11.596 9.810 -6.378 1.00 85.56 419 ILE A O 1
ATOM 3309 N N . PRO A 1 420 ? 13.291 9.579 -4.909 1.00 76.56 420 PRO A N 1
ATOM 3310 C CA . PRO A 1 420 ? 12.611 10.274 -3.814 1.00 76.56 420 PRO A CA 1
ATOM 3311 C C . PRO A 1 420 ? 12.159 11.690 -4.182 1.00 76.56 420 PRO A C 1
ATOM 3313 O O . PRO A 1 420 ? 11.033 12.082 -3.868 1.00 76.56 420 PRO A O 1
ATOM 3316 N N . GLN A 1 421 ? 13.043 12.449 -4.840 1.00 73.69 421 GLN A N 1
ATOM 3317 C CA . GLN A 1 421 ? 12.796 13.809 -5.312 1.00 73.69 421 GLN A CA 1
ATOM 3318 C C . GLN A 1 421 ? 13.576 14.084 -6.605 1.00 73.69 421 GLN A C 1
ATOM 3320 O O . GLN A 1 421 ? 14.754 13.741 -6.696 1.00 73.69 421 GLN A O 1
ATOM 3325 N N . LEU A 1 422 ? 12.941 14.745 -7.573 1.00 68.69 422 LEU A N 1
ATOM 3326 C CA . LEU A 1 422 ? 13.565 15.285 -8.782 1.00 68.69 422 LEU A CA 1
ATOM 3327 C C . LEU A 1 422 ? 13.208 16.771 -8.869 1.00 68.69 422 LEU A C 1
ATOM 3329 O O . LEU A 1 422 ? 12.029 17.117 -8.913 1.00 68.69 422 LEU A O 1
ATOM 3333 N N . LYS A 1 423 ? 14.203 17.660 -8.862 1.00 70.25 423 LYS A N 1
ATOM 3334 C CA . LYS A 1 423 ? 13.976 19.104 -8.996 1.00 70.25 423 LYS A CA 1
ATOM 3335 C C . LYS A 1 423 ? 14.259 19.527 -10.432 1.00 70.25 423 LYS A C 1
ATOM 3337 O O . LYS A 1 423 ? 15.378 19.334 -10.894 1.00 70.25 423 LYS A O 1
ATOM 3342 N N . LEU A 1 424 ? 13.262 20.113 -11.089 1.00 68.44 424 LEU A N 1
ATOM 3343 C CA . LEU A 1 424 ? 13.415 20.703 -12.416 1.00 68.44 424 LEU A CA 1
ATOM 3344 C C . LEU A 1 424 ? 13.948 22.145 -12.341 1.00 68.44 424 LEU A C 1
ATOM 3346 O O . LEU A 1 424 ? 13.877 22.807 -11.298 1.00 68.44 424 LEU A O 1
ATOM 3350 N N . SER A 1 425 ? 14.468 22.632 -13.465 1.00 68.06 425 SER A N 1
ATOM 3351 C CA . SER A 1 425 ? 15.087 23.949 -13.643 1.00 68.06 425 SER A CA 1
ATOM 3352 C C . SER A 1 425 ? 14.121 25.110 -13.391 1.00 68.06 425 SER A C 1
ATOM 3354 O O . SER A 1 425 ? 14.526 26.147 -12.865 1.00 68.06 425 SER A O 1
ATOM 3356 N N . ASP A 1 426 ? 12.828 24.906 -13.656 1.00 66.00 426 ASP A N 1
ATOM 3357 C CA . ASP A 1 426 ? 11.739 25.835 -13.333 1.00 66.00 426 ASP A CA 1
ATOM 3358 C C . ASP A 1 426 ? 11.387 25.887 -11.831 1.00 66.00 426 ASP A C 1
ATOM 3360 O O . ASP A 1 426 ? 10.482 26.611 -11.411 1.00 66.00 426 ASP A O 1
ATOM 3364 N N . GLY A 1 427 ? 12.105 25.119 -11.007 1.00 65.69 427 GLY A N 1
ATOM 3365 C CA . GLY A 1 427 ? 11.935 25.041 -9.564 1.00 65.69 427 GLY A CA 1
ATOM 3366 C C . GLY A 1 427 ? 10.902 24.017 -9.094 1.00 65.69 427 GLY A C 1
ATOM 3367 O O . GLY A 1 427 ? 10.790 23.826 -7.880 1.00 65.69 427 GLY A O 1
ATOM 3368 N N . LYS A 1 428 ? 10.176 23.328 -9.991 1.00 63.44 428 LYS A N 1
ATOM 3369 C CA . LYS A 1 428 ? 9.226 22.278 -9.595 1.00 63.44 428 LYS A CA 1
ATOM 3370 C C . LYS A 1 428 ? 9.961 21.118 -8.932 1.00 63.44 428 LYS A C 1
ATOM 3372 O O . LYS A 1 428 ? 10.838 20.491 -9.523 1.00 63.44 428 LYS A O 1
ATOM 3377 N N . LEU A 1 429 ? 9.552 20.807 -7.705 1.00 64.19 429 LEU A N 1
ATOM 3378 C CA . LEU A 1 429 ? 9.995 19.624 -6.982 1.00 64.19 429 LEU A CA 1
ATOM 3379 C C . LEU A 1 429 ? 8.996 18.491 -7.217 1.00 64.19 429 LEU A C 1
ATOM 3381 O O . LEU A 1 429 ? 7.872 18.516 -6.718 1.00 64.19 429 LEU A O 1
ATOM 3385 N N . LEU A 1 430 ? 9.418 17.501 -7.987 1.00 62.44 430 LEU A N 1
ATOM 3386 C CA . LEU A 1 430 ? 8.693 16.263 -8.211 1.00 62.44 430 LEU A CA 1
ATOM 3387 C C . LEU A 1 430 ? 9.096 15.272 -7.119 1.00 62.44 430 LEU A C 1
ATOM 3389 O O . LEU A 1 430 ? 10.265 15.205 -6.748 1.00 62.44 430 LEU A O 1
ATOM 3393 N N . THR A 1 431 ? 8.142 14.519 -6.584 1.00 70.75 431 THR A N 1
ATOM 3394 C CA . THR A 1 431 ? 8.366 13.565 -5.487 1.00 70.75 431 THR A CA 1
ATOM 3395 C C . THR A 1 431 ? 8.013 12.146 -5.913 1.00 70.75 431 THR A C 1
ATOM 3397 O O . THR A 1 431 ? 7.247 11.949 -6.860 1.00 70.75 431 THR A O 1
ATOM 3400 N N . MET A 1 432 ? 8.565 11.157 -5.207 1.00 82.62 432 MET A N 1
ATOM 3401 C CA . MET A 1 432 ? 8.162 9.756 -5.340 1.00 82.62 432 MET A CA 1
ATOM 3402 C C . MET A 1 432 ? 6.649 9.617 -5.118 1.00 82.62 432 MET A C 1
ATOM 3404 O O . MET A 1 432 ? 6.097 10.142 -4.147 1.00 82.62 432 MET A O 1
ATOM 3408 N N . LYS A 1 433 ? 5.981 8.901 -6.023 1.00 89.88 433 LYS A N 1
ATOM 3409 C CA . LYS A 1 433 ? 4.542 8.623 -5.992 1.00 89.88 433 LYS A CA 1
ATOM 3410 C C . LYS A 1 433 ? 4.331 7.167 -6.386 1.00 89.88 433 LYS A C 1
ATOM 3412 O O . LYS A 1 433 ? 4.765 6.744 -7.460 1.00 89.88 433 LYS A O 1
ATOM 3417 N N . ALA A 1 434 ? 3.644 6.414 -5.531 1.00 93.56 434 ALA A N 1
ATOM 3418 C CA . ALA A 1 434 ? 3.309 5.021 -5.794 1.00 93.56 434 ALA A CA 1
ATOM 3419 C C . ALA A 1 434 ? 2.552 4.918 -7.119 1.00 93.56 434 ALA A C 1
ATOM 3421 O O . ALA A 1 434 ? 1.531 5.587 -7.312 1.00 93.56 434 ALA A O 1
ATOM 3422 N N . SER A 1 435 ? 3.086 4.123 -8.044 1.00 94.88 435 SER A N 1
ATOM 3423 C CA . SER A 1 435 ? 2.563 4.059 -9.400 1.00 94.88 435 SER A CA 1
ATOM 3424 C C . SER A 1 435 ? 2.584 2.641 -9.960 1.00 94.88 435 SER A C 1
ATOM 3426 O O . SER A 1 435 ? 3.647 2.066 -10.195 1.00 94.88 435 SER A O 1
ATOM 3428 N N . ALA A 1 436 ? 1.393 2.071 -10.142 1.00 94.50 436 ALA A N 1
ATOM 3429 C CA . ALA A 1 436 ? 1.206 0.701 -10.613 1.00 94.50 436 ALA A CA 1
ATOM 3430 C C . ALA A 1 436 ? 0.923 0.642 -12.122 1.00 94.50 436 ALA A C 1
ATOM 3432 O O . ALA A 1 436 ? 0.456 1.604 -12.737 1.00 94.50 436 ALA A O 1
ATOM 3433 N N . CYS A 1 437 ? 1.233 -0.508 -12.714 1.00 93.25 437 CYS A N 1
ATOM 3434 C CA . CYS A 1 437 ? 1.040 -0.780 -14.133 1.00 93.25 437 CYS A CA 1
ATOM 3435 C C . CYS A 1 437 ? -0.358 -1.357 -14.412 1.00 93.25 437 CYS A C 1
ATOM 3437 O O . CYS A 1 437 ? -1.037 -1.855 -13.515 1.00 93.25 437 CYS A O 1
ATOM 3439 N N . GLU A 1 438 ? -0.762 -1.328 -15.681 1.00 91.00 438 GLU A N 1
ATOM 3440 C CA . GLU A 1 438 ? -1.936 -2.022 -16.232 1.00 91.00 438 GLU A CA 1
ATOM 3441 C C . GLU A 1 438 ? -3.314 -1.639 -15.652 1.00 91.00 438 GLU A C 1
ATOM 3443 O O . GLU A 1 438 ? -4.315 -2.281 -15.979 1.00 91.00 438 GLU A O 1
ATOM 3448 N N . GLY A 1 439 ? -3.400 -0.582 -14.843 1.00 89.12 439 GLY A N 1
ATOM 3449 C CA . GLY A 1 439 ? -4.618 -0.208 -14.123 1.00 89.12 439 GLY A CA 1
ATOM 3450 C C . GLY A 1 439 ? -4.878 -1.072 -12.880 1.00 89.12 439 GLY A C 1
ATOM 3451 O O . GLY A 1 439 ? -5.972 -1.029 -12.329 1.00 89.12 439 GLY A O 1
ATOM 3452 N N . GLU A 1 440 ? -3.893 -1.857 -12.433 1.00 88.12 440 GLU A N 1
ATOM 3453 C CA . GLU A 1 440 ? -3.986 -2.722 -11.252 1.00 88.12 440 GLU A CA 1
ATOM 3454 C C . GLU A 1 440 ? -4.059 -1.870 -9.962 1.00 88.12 440 GLU A C 1
ATOM 3456 O O . GLU A 1 440 ? -3.297 -0.908 -9.799 1.00 88.12 440 GLU A O 1
ATOM 3461 N N . LEU A 1 441 ? -5.013 -2.184 -9.073 1.00 85.38 441 LEU A N 1
ATOM 3462 C CA . LEU A 1 441 ? -5.355 -1.391 -7.881 1.00 85.38 441 LEU A CA 1
ATOM 3463 C C . LEU A 1 441 ? -4.813 -1.985 -6.563 1.00 85.38 441 LEU A C 1
ATOM 3465 O O . LEU A 1 441 ? -4.476 -1.243 -5.636 1.00 85.38 441 LEU A O 1
ATOM 3469 N N . ASN A 1 442 ? -4.732 -3.312 -6.459 1.00 85.12 442 ASN A N 1
ATOM 3470 C CA . ASN A 1 442 ? -4.296 -4.037 -5.262 1.00 85.12 442 ASN A CA 1
ATOM 3471 C C . ASN A 1 442 ? -2.780 -3.897 -5.014 1.00 85.12 442 ASN A C 1
ATOM 3473 O O . ASN A 1 442 ? -2.342 -3.550 -3.915 1.00 85.12 442 ASN A O 1
ATOM 3477 N N . SER A 1 443 ? -1.970 -4.102 -6.049 1.00 90.31 443 SER A N 1
ATOM 3478 C CA . SER A 1 443 ? -0.547 -3.775 -6.100 1.00 90.31 443 SER A CA 1
ATOM 3479 C C . SER A 1 443 ? -0.321 -2.292 -5.834 1.00 90.31 443 SER A C 1
ATOM 3481 O O . SER A 1 443 ? 0.545 -1.984 -5.022 1.00 90.31 443 SER A O 1
ATOM 3483 N N . LEU A 1 444 ? -1.115 -1.368 -6.400 1.00 91.88 444 LEU A N 1
ATOM 3484 C CA . LEU A 1 444 ? -0.981 0.062 -6.075 1.00 91.88 444 LEU A CA 1
ATOM 3485 C C . LEU A 1 444 ? -1.101 0.319 -4.567 1.00 91.88 444 LEU A C 1
ATOM 3487 O O . LEU A 1 444 ? -0.272 1.043 -4.012 1.00 91.88 444 LEU A O 1
ATOM 3491 N N . LEU A 1 445 ? -2.082 -0.287 -3.886 1.00 87.62 445 LEU A N 1
ATOM 3492 C CA . LEU A 1 445 ? -2.173 -0.167 -2.432 1.00 87.62 445 LEU A CA 1
ATOM 3493 C C . LEU A 1 445 ? -0.912 -0.704 -1.752 1.00 87.62 445 LEU A C 1
ATOM 3495 O O . LEU A 1 445 ? -0.322 0.002 -0.938 1.00 87.62 445 LEU A O 1
ATOM 3499 N N . ALA A 1 446 ? -0.468 -1.916 -2.082 1.00 91.00 446 ALA A N 1
ATOM 3500 C CA . ALA A 1 446 ? 0.742 -2.468 -1.478 1.00 91.00 446 ALA A CA 1
ATOM 3501 C C . ALA A 1 446 ? 1.978 -1.577 -1.741 1.00 91.00 446 ALA A C 1
ATOM 3503 O O . ALA A 1 446 ? 2.791 -1.385 -0.837 1.00 91.00 446 ALA A O 1
ATOM 3504 N N . MET A 1 447 ? 2.074 -0.936 -2.914 1.00 94.31 447 MET A N 1
ATOM 3505 C CA . MET A 1 447 ? 3.123 0.038 -3.234 1.00 94.31 447 MET A CA 1
ATOM 3506 C C . MET A 1 447 ? 3.040 1.288 -2.348 1.00 94.31 447 MET A C 1
ATOM 3508 O O . MET A 1 447 ? 4.060 1.712 -1.803 1.00 94.31 447 MET A O 1
ATOM 3512 N N . ILE A 1 448 ? 1.838 1.837 -2.139 1.00 91.75 448 ILE A N 1
ATOM 3513 C CA . ILE A 1 448 ? 1.583 2.952 -1.211 1.00 91.75 448 ILE A CA 1
ATOM 3514 C C . ILE A 1 448 ? 2.000 2.582 0.215 1.00 91.75 448 ILE A C 1
ATOM 3516 O O . ILE A 1 448 ? 2.664 3.377 0.882 1.00 91.75 448 ILE A O 1
ATOM 3520 N N . LEU A 1 449 ? 1.617 1.393 0.692 1.00 90.69 449 LEU A N 1
ATOM 3521 C CA . LEU A 1 449 ? 1.914 0.945 2.052 1.00 90.69 449 LEU A CA 1
ATOM 3522 C C . LEU A 1 449 ? 3.427 0.801 2.263 1.00 90.69 449 LEU A C 1
ATOM 3524 O O . LEU A 1 449 ? 3.976 1.406 3.183 1.00 90.69 449 LEU A O 1
ATOM 3528 N N . CYS A 1 450 ? 4.120 0.106 1.359 1.00 93.38 450 CYS A N 1
ATOM 3529 C CA . CYS A 1 450 ? 5.576 -0.021 1.388 1.00 93.38 450 CYS A CA 1
ATOM 3530 C C . CYS A 1 450 ? 6.299 1.337 1.347 1.00 93.38 450 CYS A C 1
ATOM 3532 O O . CYS A 1 450 ? 7.232 1.562 2.120 1.00 93.38 450 CYS A O 1
ATOM 3534 N N . GLN A 1 451 ? 5.863 2.266 0.492 1.00 91.00 451 GLN A N 1
ATOM 3535 C CA . GLN A 1 451 ? 6.480 3.592 0.408 1.00 91.00 451 GLN A CA 1
ATOM 3536 C C . GLN A 1 451 ? 6.228 4.435 1.666 1.00 91.00 451 GLN A C 1
ATOM 3538 O O . GLN A 1 451 ? 7.144 5.114 2.122 1.00 91.00 451 GLN A O 1
ATOM 3543 N N . LYS A 1 452 ? 5.028 4.393 2.262 1.00 87.44 452 LYS A N 1
ATOM 3544 C CA . LYS A 1 452 ? 4.700 5.228 3.433 1.00 87.44 452 LYS A CA 1
ATOM 3545 C C . LYS A 1 452 ? 5.197 4.683 4.765 1.00 87.44 452 LYS A C 1
ATOM 3547 O O . LYS A 1 452 ? 5.638 5.471 5.593 1.00 87.44 452 LYS A O 1
ATOM 3552 N N . PHE A 1 453 ? 5.099 3.374 4.988 1.00 88.94 453 PHE A N 1
ATOM 3553 C CA . PHE A 1 453 ? 5.388 2.771 6.293 1.00 88.94 453 PHE A CA 1
ATOM 3554 C C .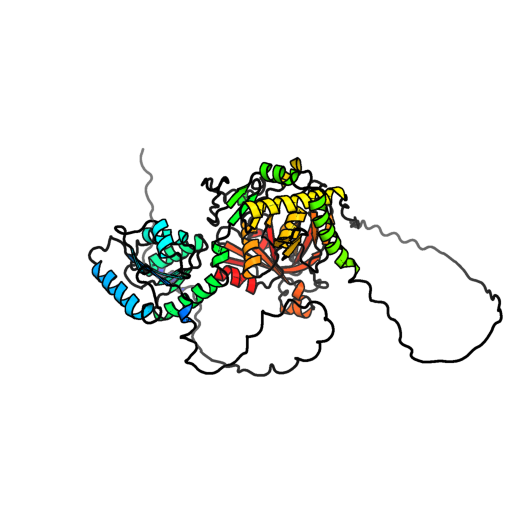 PHE A 1 453 ? 6.791 2.155 6.379 1.00 88.94 453 PHE A C 1
ATOM 3556 O O . PHE A 1 453 ? 7.334 2.069 7.475 1.00 88.94 453 PHE A O 1
ATOM 3563 N N . LEU A 1 454 ? 7.402 1.778 5.247 1.00 91.25 454 LEU A N 1
ATOM 3564 C CA . LEU A 1 454 ? 8.763 1.214 5.206 1.00 91.25 454 LEU A CA 1
ATOM 3565 C C . LEU A 1 454 ? 9.786 2.150 4.534 1.00 91.25 454 LEU A C 1
ATOM 3567 O O . LEU A 1 454 ? 10.990 1.921 4.646 1.00 91.25 454 LEU A O 1
ATOM 3571 N N . ASN A 1 455 ? 9.334 3.209 3.846 1.00 90.12 455 ASN A N 1
ATOM 3572 C CA . ASN A 1 455 ? 10.174 4.090 3.023 1.00 90.12 455 ASN A CA 1
ATOM 3573 C C . ASN A 1 455 ? 11.008 3.304 1.986 1.00 90.12 455 ASN A C 1
ATOM 3575 O O . ASN A 1 455 ? 12.216 3.502 1.835 1.00 90.12 455 ASN A O 1
ATOM 3579 N N . LYS A 1 456 ? 10.352 2.358 1.301 1.00 91.88 456 LYS A N 1
ATOM 3580 C CA . LYS A 1 456 ? 10.951 1.481 0.285 1.00 91.88 456 LYS A CA 1
ATOM 3581 C C . LYS A 1 456 ? 10.227 1.582 -1.051 1.00 91.88 456 LYS A C 1
ATOM 3583 O O . LYS A 1 456 ? 9.013 1.761 -1.094 1.00 91.88 456 LYS A O 1
ATOM 3588 N N . SER A 1 457 ? 10.974 1.347 -2.123 1.00 94.06 457 SER A N 1
ATOM 3589 C CA . SER A 1 457 ? 10.473 1.235 -3.494 1.00 94.06 457 SER A CA 1
ATOM 3590 C C . SER A 1 457 ? 10.257 -0.233 -3.882 1.00 94.06 457 SER A C 1
ATOM 3592 O O . SER A 1 457 ? 11.224 -0.902 -4.251 1.00 94.06 457 SER A O 1
ATOM 3594 N N . PRO A 1 458 ? 9.032 -0.777 -3.795 1.00 95.88 458 PRO A N 1
ATOM 3595 C CA . PRO A 1 458 ? 8.760 -2.136 -4.248 1.00 95.88 458 PRO A CA 1
ATOM 3596 C C . PRO A 1 458 ? 8.766 -2.256 -5.777 1.00 95.88 458 PRO A C 1
ATOM 3598 O O . PRO A 1 458 ? 8.354 -1.350 -6.504 1.00 95.88 458 PRO A O 1
ATOM 3601 N N . PHE A 1 459 ? 9.195 -3.418 -6.257 1.00 97.62 459 PHE A N 1
ATOM 3602 C CA . PHE A 1 459 ? 9.188 -3.814 -7.659 1.00 97.62 459 PHE A CA 1
ATOM 3603 C C . PHE A 1 459 ? 7.944 -4.658 -7.966 1.00 97.62 459 PHE A C 1
ATOM 3605 O O . PHE A 1 459 ? 7.833 -5.791 -7.504 1.00 97.62 459 PHE A O 1
ATOM 3612 N N . MET A 1 460 ? 7.011 -4.101 -8.741 1.00 97.00 460 MET A N 1
ATOM 3613 C CA . MET A 1 460 ? 5.846 -4.816 -9.273 1.00 97.00 460 MET A CA 1
ATOM 3614 C C . MET A 1 460 ? 6.266 -5.724 -10.434 1.00 97.00 460 MET A C 1
ATOM 3616 O O . MET A 1 460 ? 6.890 -5.242 -11.379 1.00 97.00 460 MET A O 1
ATOM 3620 N N . ALA A 1 461 ? 5.929 -7.014 -10.371 1.00 96.94 461 ALA A N 1
ATOM 3621 C CA . ALA A 1 461 ? 6.315 -7.992 -11.382 1.00 96.94 461 ALA A CA 1
ATOM 3622 C C . ALA A 1 461 ? 5.349 -9.167 -11.546 1.00 96.94 461 ALA A C 1
ATOM 3624 O O . ALA A 1 461 ? 4.630 -9.546 -10.623 1.00 96.94 461 ALA A O 1
ATOM 3625 N N . ASN A 1 462 ? 5.384 -9.771 -12.733 1.00 95.44 462 ASN A N 1
ATOM 3626 C CA . ASN A 1 462 ? 4.741 -11.046 -13.028 1.00 95.44 462 ASN A CA 1
ATOM 3627 C C . ASN A 1 462 ? 5.598 -12.198 -12.510 1.00 95.44 462 ASN A C 1
ATOM 3629 O O . ASN A 1 462 ? 6.816 -12.162 -12.687 1.00 95.44 462 ASN A O 1
ATOM 3633 N N . ILE A 1 463 ? 4.976 -13.253 -11.979 1.00 94.94 463 ILE A N 1
ATOM 3634 C CA . ILE A 1 463 ? 5.599 -14.586 -11.991 1.00 94.94 463 ILE A CA 1
ATOM 3635 C C . ILE A 1 463 ? 5.579 -15.071 -13.443 1.00 94.94 463 ILE A C 1
ATOM 3637 O O . ILE A 1 463 ? 4.521 -15.091 -14.070 1.00 94.94 463 ILE A O 1
ATOM 3641 N N . VAL A 1 464 ? 6.747 -15.414 -13.984 1.00 94.50 464 VAL A N 1
ATOM 3642 C CA . VAL A 1 464 ? 6.919 -15.829 -15.390 1.00 94.50 464 VAL A CA 1
ATOM 3643 C C . VAL A 1 464 ? 7.510 -17.230 -15.543 1.00 94.50 464 VAL A C 1
ATOM 3645 O O . VAL A 1 464 ? 7.493 -17.770 -16.645 1.00 94.50 464 VAL A O 1
ATOM 3648 N N . ASP A 1 465 ? 8.029 -17.811 -14.462 1.00 94.38 465 ASP A N 1
ATOM 3649 C CA . ASP A 1 465 ? 8.443 -19.213 -14.378 1.00 94.38 465 ASP A CA 1
ATOM 3650 C C . ASP A 1 465 ? 8.476 -19.652 -12.905 1.00 94.38 465 ASP A C 1
ATOM 3652 O O . ASP A 1 465 ? 8.653 -18.813 -12.012 1.00 94.38 465 ASP A O 1
ATOM 3656 N N . PHE A 1 466 ? 8.347 -20.951 -12.643 1.00 93.19 466 PHE A N 1
ATOM 3657 C CA . PHE A 1 466 ? 8.565 -21.524 -11.316 1.00 93.19 466 PHE A CA 1
ATOM 3658 C C . PHE A 1 466 ? 9.085 -22.961 -11.407 1.00 93.19 466 PHE A C 1
ATOM 3660 O O . PHE A 1 466 ? 8.630 -23.761 -12.219 1.00 93.19 466 PHE A O 1
ATOM 3667 N N . THR A 1 467 ? 10.056 -23.304 -10.561 1.00 90.88 467 THR A N 1
ATOM 3668 C CA . THR A 1 467 ? 10.687 -24.629 -10.529 1.00 90.88 467 THR A CA 1
ATOM 3669 C C . THR A 1 467 ? 10.577 -25.211 -9.121 1.00 90.88 467 THR A C 1
ATOM 3671 O O . THR A 1 467 ? 11.306 -24.779 -8.229 1.00 90.88 467 THR A O 1
ATOM 3674 N N . PRO A 1 468 ? 9.670 -26.176 -8.893 1.00 87.06 468 PRO A N 1
ATOM 3675 C CA . PRO A 1 468 ? 9.569 -26.888 -7.624 1.00 87.06 468 PRO A CA 1
ATOM 3676 C C . PRO A 1 468 ? 10.671 -27.936 -7.491 1.00 87.06 468 PRO A C 1
ATOM 3678 O O . PRO A 1 468 ? 10.909 -28.737 -8.400 1.00 87.06 468 PRO A O 1
ATOM 3681 N N . SER A 1 469 ? 11.324 -27.981 -6.335 1.00 79.50 469 SER A N 1
ATOM 3682 C CA . SER A 1 469 ? 12.458 -28.866 -6.116 1.00 79.50 469 SER A CA 1
ATOM 3683 C C . SER A 1 469 ? 12.036 -30.270 -5.690 1.00 79.50 469 SER A C 1
ATOM 3685 O O . SER A 1 469 ? 11.428 -30.461 -4.639 1.00 79.50 469 SER A O 1
ATOM 3687 N N . GLN A 1 470 ? 12.483 -31.294 -6.423 1.00 71.81 470 GLN A N 1
ATOM 3688 C CA . GLN A 1 470 ? 12.281 -32.698 -6.029 1.00 71.81 470 GLN A CA 1
ATOM 3689 C C . GLN A 1 470 ? 13.033 -33.090 -4.737 1.00 71.81 470 GLN A C 1
ATOM 3691 O O . GLN A 1 470 ? 12.724 -34.114 -4.134 1.00 71.81 470 GLN A O 1
ATOM 3696 N N . ASN A 1 471 ? 14.026 -32.299 -4.305 1.00 68.56 471 ASN A N 1
ATOM 3697 C CA . ASN A 1 471 ? 14.857 -32.566 -3.122 1.00 68.56 471 ASN A CA 1
ATOM 3698 C C . ASN A 1 471 ? 14.901 -31.398 -2.105 1.00 68.56 471 ASN A C 1
ATOM 3700 O O . ASN A 1 471 ? 15.670 -31.451 -1.137 1.00 68.56 471 ASN A O 1
ATOM 3704 N N . GLY A 1 472 ? 14.095 -30.348 -2.315 1.00 64.56 472 GLY A N 1
ATOM 3705 C CA . GLY A 1 472 ? 14.032 -29.150 -1.466 1.00 64.56 472 GLY A CA 1
ATOM 3706 C C . GLY A 1 472 ? 15.265 -28.234 -1.523 1.00 64.56 472 GLY A C 1
ATOM 3707 O O . GLY A 1 472 ? 15.471 -27.426 -0.609 1.00 64.56 472 GLY A O 1
ATOM 3708 N N . MET A 1 473 ? 16.132 -28.369 -2.535 1.00 64.00 473 MET A N 1
ATOM 3709 C CA . MET A 1 473 ? 17.294 -27.487 -2.704 1.00 64.00 473 MET A CA 1
ATOM 3710 C C . MET A 1 473 ? 16.964 -26.214 -3.479 1.00 64.00 473 MET A C 1
ATOM 3712 O O . MET A 1 473 ? 17.303 -25.127 -3.013 1.00 64.00 473 MET A O 1
ATOM 3716 N N . GLU A 1 474 ? 16.258 -26.344 -4.597 1.00 70.25 474 GLU A N 1
ATOM 3717 C CA . GLU A 1 474 ? 16.081 -25.308 -5.623 1.00 70.25 474 GLU A CA 1
ATOM 3718 C C . GLU A 1 474 ? 14.585 -25.056 -5.873 1.00 70.25 474 GLU A C 1
ATOM 3720 O O . GLU A 1 474 ? 14.057 -25.420 -6.918 1.00 70.25 474 GLU A O 1
ATOM 3725 N N . ASP A 1 475 ? 13.880 -24.520 -4.869 1.00 87.44 475 ASP A N 1
ATOM 3726 C CA . ASP A 1 475 ? 12.503 -24.026 -5.017 1.00 87.44 475 ASP A CA 1
ATOM 3727 C C . ASP A 1 475 ? 12.570 -22.581 -5.532 1.00 87.44 475 ASP A C 1
ATOM 3729 O O . ASP A 1 475 ? 12.873 -21.647 -4.779 1.00 87.44 475 ASP A O 1
ATOM 3733 N N . GLU A 1 476 ? 12.346 -22.396 -6.831 1.00 90.88 476 GLU A N 1
ATOM 3734 C CA . GLU A 1 476 ? 12.684 -21.150 -7.526 1.00 90.88 476 GLU A CA 1
ATOM 3735 C C . GLU A 1 476 ? 11.484 -20.489 -8.204 1.00 90.88 476 GLU A C 1
ATOM 3737 O O . GLU A 1 476 ? 10.631 -21.157 -8.784 1.00 90.88 476 GLU A O 1
ATOM 3742 N N . LEU A 1 477 ? 11.461 -19.155 -8.177 1.00 93.94 477 LEU A N 1
ATOM 3743 C CA . LEU A 1 477 ? 10.582 -18.311 -8.985 1.00 93.94 477 LEU A CA 1
ATOM 3744 C C . LEU A 1 477 ? 11.432 -17.463 -9.924 1.00 93.94 477 LEU A C 1
ATOM 3746 O O . LEU A 1 477 ? 12.430 -16.876 -9.501 1.00 93.94 477 LEU A O 1
ATOM 3750 N N . LEU A 1 478 ? 10.986 -17.300 -11.164 1.00 95.81 478 LEU A N 1
ATOM 3751 C CA . LEU A 1 478 ? 11.433 -16.207 -12.017 1.00 95.81 478 LEU A CA 1
ATOM 3752 C C . LEU A 1 478 ? 10.332 -15.150 -12.057 1.00 95.81 478 LEU A C 1
ATOM 3754 O O . LEU A 1 478 ? 9.186 -15.453 -12.402 1.00 95.81 478 LEU A O 1
ATOM 3758 N N . ILE A 1 479 ? 10.689 -13.905 -11.744 1.00 97.62 479 ILE A N 1
ATOM 3759 C CA . ILE A 1 479 ? 9.792 -12.759 -11.901 1.00 97.62 479 ILE A CA 1
ATOM 3760 C C . ILE A 1 479 ? 10.301 -11.798 -12.974 1.00 97.62 479 ILE A C 1
ATOM 3762 O O . ILE A 1 479 ? 11.513 -11.617 -13.126 1.00 97.62 479 ILE A O 1
ATOM 3766 N N . ALA A 1 480 ? 9.388 -11.165 -13.713 1.00 97.50 480 ALA A N 1
ATOM 3767 C CA . ALA A 1 480 ? 9.748 -10.156 -14.706 1.00 97.50 480 ALA A CA 1
ATOM 3768 C C . ALA A 1 480 ? 8.702 -9.045 -14.880 1.00 97.50 480 ALA A C 1
ATOM 3770 O O . ALA A 1 480 ? 7.506 -9.261 -14.686 1.00 97.50 480 ALA A O 1
ATOM 3771 N N . HIS A 1 481 ? 9.156 -7.854 -15.289 1.00 96.50 481 HIS A N 1
ATOM 3772 C CA . HIS A 1 481 ? 8.275 -6.737 -15.655 1.00 96.50 481 HIS A CA 1
ATOM 3773 C C . HIS A 1 481 ? 8.949 -5.706 -16.576 1.00 96.50 481 HIS A C 1
ATOM 3775 O O . HIS A 1 481 ? 10.177 -5.626 -16.653 1.00 96.50 481 HIS A O 1
ATOM 3781 N N . CYS A 1 482 ? 8.153 -4.907 -17.294 1.00 93.81 482 CYS A N 1
ATOM 3782 C CA . CYS A 1 482 ? 8.636 -3.920 -18.275 1.00 93.81 482 CYS A CA 1
ATOM 3783 C C . CYS A 1 482 ? 9.241 -2.650 -17.649 1.00 93.81 482 CYS A C 1
ATOM 3785 O O . CYS A 1 482 ? 9.860 -1.839 -18.337 1.00 93.81 482 CYS A O 1
ATOM 3787 N N . THR A 1 483 ? 9.093 -2.477 -16.339 1.00 95.69 483 THR A N 1
ATOM 3788 C CA . THR A 1 483 ? 9.731 -1.409 -15.565 1.00 95.69 483 THR A CA 1
ATOM 3789 C C . THR A 1 483 ? 9.927 -1.841 -14.122 1.00 95.69 483 THR A C 1
ATOM 3791 O O . THR A 1 483 ? 9.168 -2.675 -13.626 1.00 95.69 483 THR A O 1
ATOM 3794 N N . ALA A 1 484 ? 10.920 -1.254 -13.463 1.00 96.81 484 ALA A N 1
ATOM 3795 C CA . ALA A 1 484 ? 11.242 -1.430 -12.055 1.00 96.81 484 ALA A CA 1
ATOM 3796 C C . ALA A 1 484 ? 11.647 -0.069 -11.452 1.00 96.81 484 ALA A C 1
ATOM 3798 O O . ALA A 1 484 ? 12.070 0.815 -12.205 1.00 96.81 484 ALA A O 1
ATOM 3799 N N . PRO A 1 485 ? 11.521 0.137 -10.127 1.00 95.56 485 PRO A N 1
ATOM 3800 C CA . PRO A 1 485 ? 11.868 1.413 -9.510 1.00 95.56 485 PRO A CA 1
ATOM 3801 C C . PRO A 1 485 ? 13.348 1.756 -9.714 1.00 95.56 485 PRO A C 1
ATOM 3803 O O . PRO A 1 485 ? 14.236 0.982 -9.360 1.00 95.56 485 PRO A O 1
ATOM 3806 N N . MET A 1 486 ? 13.606 2.946 -10.255 1.00 93.44 486 MET A N 1
ATOM 3807 C CA . MET A 1 486 ? 14.943 3.499 -10.481 1.00 93.44 486 MET A CA 1
ATOM 3808 C C . MET A 1 486 ? 15.513 4.065 -9.174 1.00 93.44 486 MET A C 1
ATOM 3810 O O . MET A 1 486 ? 15.502 5.273 -8.945 1.00 93.44 486 MET A O 1
ATOM 3814 N N . ILE A 1 487 ? 15.941 3.174 -8.280 1.00 90.25 487 ILE A N 1
ATOM 3815 C CA . ILE A 1 487 ? 16.474 3.532 -6.960 1.00 90.25 487 ILE A CA 1
ATOM 3816 C C . ILE A 1 487 ? 17.873 4.161 -7.125 1.00 90.25 487 ILE A C 1
ATOM 3818 O O . ILE A 1 487 ? 18.747 3.520 -7.716 1.00 90.25 487 ILE A O 1
ATOM 3822 N N . PRO A 1 488 ? 18.134 5.371 -6.587 1.00 86.12 488 PRO A N 1
ATOM 3823 C CA . PRO A 1 488 ? 19.455 5.993 -6.632 1.00 86.12 488 PRO A CA 1
ATOM 3824 C C . PRO A 1 488 ? 20.565 5.071 -6.110 1.00 86.12 488 PRO A C 1
ATOM 3826 O O . PRO A 1 488 ? 20.464 4.510 -5.019 1.00 86.12 488 PRO A O 1
ATOM 3829 N N . GLY A 1 489 ? 21.633 4.925 -6.897 1.00 85.44 489 GLY A N 1
ATOM 3830 C CA . GLY A 1 489 ? 22.757 4.031 -6.604 1.00 85.44 489 GLY A CA 1
ATOM 3831 C C . GLY A 1 489 ? 22.642 2.617 -7.189 1.00 85.44 489 GLY A C 1
ATOM 3832 O O . GLY A 1 489 ? 23.653 1.918 -7.220 1.00 85.44 489 GLY A O 1
ATOM 3833 N N . LEU A 1 490 ? 21.476 2.199 -7.704 1.00 89.62 490 LEU A N 1
ATOM 3834 C CA . LEU A 1 490 ? 21.365 0.976 -8.507 1.00 89.62 490 LEU A CA 1
ATOM 3835 C C . LEU A 1 490 ? 21.609 1.275 -9.999 1.00 89.62 490 LEU A C 1
ATOM 3837 O O . LEU A 1 490 ? 21.030 2.227 -10.529 1.00 89.62 490 LEU A O 1
ATOM 3841 N N . PRO A 1 491 ? 22.428 0.476 -10.712 1.00 92.25 491 PRO A N 1
ATOM 3842 C CA . PRO A 1 491 ? 22.560 0.598 -12.159 1.00 92.25 491 PRO A CA 1
ATOM 3843 C C . PRO A 1 491 ? 21.243 0.279 -12.874 1.00 92.25 491 PRO A C 1
ATOM 3845 O O . PRO A 1 491 ? 20.465 -0.563 -12.430 1.00 92.25 491 PRO A O 1
ATOM 3848 N N . PHE A 1 492 ? 21.020 0.886 -14.037 1.00 93.44 492 PHE A N 1
ATOM 3849 C CA . PHE A 1 492 ? 19.915 0.519 -14.921 1.00 93.44 492 PHE A CA 1
ATOM 3850 C C . PHE A 1 492 ? 20.304 0.658 -16.398 1.00 93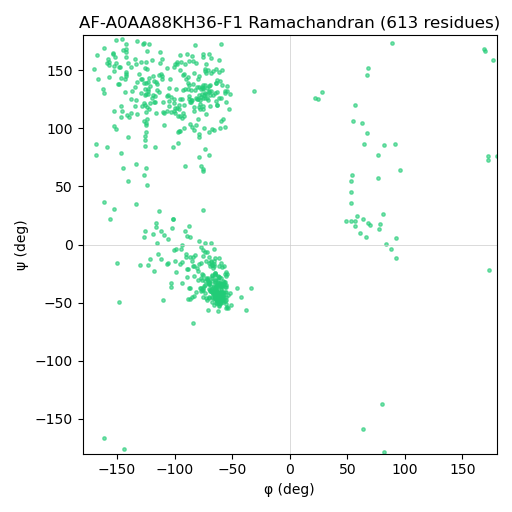.44 492 PHE A C 1
ATOM 3852 O O . PHE A 1 492 ? 21.348 1.216 -16.753 1.00 93.44 492 PHE A O 1
ATOM 3859 N N . GLU A 1 493 ? 19.456 0.104 -17.258 1.00 93.50 493 GLU A N 1
ATOM 3860 C CA . GLU A 1 493 ? 19.560 0.128 -18.711 1.00 93.50 493 GLU A CA 1
ATOM 3861 C C . GLU A 1 493 ? 18.191 0.468 -19.305 1.00 93.50 493 GLU A C 1
ATOM 3863 O O . GLU A 1 493 ? 17.157 -0.057 -18.877 1.00 93.50 493 GLU A O 1
ATOM 3868 N N . LEU A 1 494 ? 18.188 1.357 -20.298 1.00 94.56 494 LEU A N 1
ATOM 3869 C CA . LEU A 1 494 ? 17.007 1.663 -21.097 1.00 94.56 494 LEU A CA 1
ATOM 3870 C C . LEU A 1 494 ? 16.972 0.743 -22.317 1.00 94.56 494 LEU A C 1
ATOM 3872 O O . LEU A 1 494 ? 17.974 0.575 -23.009 1.00 94.56 494 LEU A O 1
ATOM 3876 N N . THR A 1 495 ? 15.810 0.161 -22.588 1.00 94.00 495 THR A N 1
ATOM 3877 C CA . THR A 1 495 ? 15.567 -0.718 -23.742 1.00 94.00 495 THR A CA 1
ATOM 3878 C C . THR A 1 495 ? 14.132 -0.525 -24.246 1.00 94.00 495 THR A C 1
ATOM 3880 O O . THR A 1 495 ? 13.376 0.249 -23.664 1.00 94.00 495 THR A O 1
ATOM 3883 N N . THR A 1 496 ? 13.725 -1.177 -25.331 1.00 92.06 496 THR A N 1
ATOM 3884 C CA . THR A 1 496 ? 12.342 -1.090 -25.833 1.00 92.06 496 THR A CA 1
ATOM 3885 C C . THR A 1 496 ? 11.375 -1.905 -24.975 1.00 92.06 496 THR A C 1
ATOM 3887 O O . THR A 1 496 ? 11.792 -2.815 -24.256 1.00 92.06 496 THR A O 1
ATOM 3890 N N . HIS A 1 497 ? 10.073 -1.634 -25.050 1.00 90.06 497 HIS A N 1
ATOM 3891 C CA . HIS A 1 497 ? 9.044 -2.476 -24.430 1.00 90.06 497 HIS A CA 1
ATOM 3892 C C . HIS A 1 497 ? 9.050 -3.902 -25.015 1.00 90.06 497 HIS A C 1
ATOM 3894 O O . HIS A 1 497 ? 9.406 -4.082 -26.181 1.00 90.06 497 HIS A O 1
ATOM 3900 N N . PHE A 1 498 ? 8.705 -4.926 -24.223 1.00 89.12 498 PHE A N 1
ATOM 3901 C CA . PHE A 1 498 ? 8.809 -6.322 -24.671 1.00 89.12 498 PHE A CA 1
ATOM 3902 C C . PHE A 1 498 ? 7.757 -6.660 -25.727 1.00 89.12 498 PHE A C 1
ATOM 3904 O O . PHE A 1 498 ? 8.105 -7.041 -26.840 1.00 89.12 498 PHE A O 1
ATOM 3911 N N . GLU A 1 499 ? 6.491 -6.453 -25.392 1.00 85.94 499 GLU A N 1
ATOM 3912 C CA . GLU A 1 499 ? 5.337 -6.917 -26.155 1.00 85.94 499 GLU A CA 1
ATOM 3913 C C . GLU A 1 499 ? 5.134 -6.119 -27.451 1.00 85.94 499 GLU A C 1
ATOM 3915 O O . GLU A 1 499 ? 4.619 -6.650 -28.431 1.00 85.94 499 GLU A O 1
ATOM 3920 N N . SER A 1 500 ? 5.545 -4.845 -27.472 1.00 85.88 500 SER A N 1
ATOM 3921 C CA . SER A 1 500 ? 5.380 -3.955 -28.633 1.00 85.88 500 SER A CA 1
ATOM 3922 C C . SER A 1 500 ? 6.672 -3.681 -29.404 1.00 85.88 500 SER A C 1
ATOM 3924 O O . SER A 1 500 ? 6.607 -3.151 -30.510 1.00 85.88 500 SER A O 1
ATOM 3926 N N . GLY A 1 501 ? 7.846 -3.969 -28.830 1.00 87.50 501 GLY A N 1
ATOM 3927 C CA . GLY A 1 501 ? 9.147 -3.619 -29.415 1.00 87.50 501 GLY A CA 1
ATOM 3928 C C . GLY A 1 501 ? 9.439 -2.111 -29.510 1.00 87.50 501 GLY A C 1
ATOM 3929 O O . GLY A 1 501 ? 10.461 -1.733 -30.078 1.00 87.50 501 GLY A O 1
ATOM 3930 N N . THR A 1 502 ? 8.579 -1.248 -28.959 1.00 87.19 502 THR A N 1
ATOM 3931 C CA . THR A 1 502 ? 8.606 0.222 -29.113 1.00 87.19 502 THR A CA 1
ATOM 3932 C C . THR A 1 502 ? 8.718 0.959 -27.773 1.00 87.19 502 THR A C 1
ATOM 3934 O O . THR A 1 502 ? 8.645 0.348 -26.706 1.00 87.19 502 THR A O 1
ATOM 3937 N N . GLY A 1 503 ? 8.898 2.285 -27.813 1.00 89.94 503 GLY A N 1
ATOM 3938 C CA . GLY A 1 503 ? 8.976 3.132 -26.618 1.00 89.94 503 GLY A CA 1
ATOM 3939 C C . GLY A 1 503 ? 10.174 2.821 -25.715 1.00 89.94 503 GLY A C 1
ATOM 3940 O O . GLY A 1 503 ? 11.163 2.239 -26.161 1.00 89.94 503 GLY A O 1
ATOM 3941 N N . VAL A 1 504 ? 10.084 3.220 -24.441 1.00 93.94 504 VAL A N 1
ATOM 3942 C CA . VAL A 1 504 ? 11.176 3.083 -23.461 1.00 93.94 504 VAL A CA 1
ATOM 3943 C C . VAL A 1 504 ? 10.722 2.312 -22.231 1.00 93.94 504 VAL A C 1
ATOM 3945 O O . VAL A 1 504 ? 9.856 2.754 -21.482 1.00 93.94 504 VAL A O 1
ATOM 3948 N N . ALA A 1 505 ? 11.370 1.178 -22.006 1.00 94.69 505 ALA A N 1
ATOM 3949 C CA . ALA A 1 505 ? 11.257 0.303 -20.852 1.00 94.69 505 ALA A CA 1
ATOM 3950 C C . ALA A 1 505 ? 12.548 0.335 -20.019 1.00 94.69 505 ALA A C 1
ATOM 3952 O O . ALA A 1 505 ? 13.616 0.706 -20.513 1.00 94.69 505 ALA A O 1
ATOM 3953 N N . VAL A 1 506 ? 12.449 -0.064 -18.748 1.00 94.94 506 VAL A N 1
ATOM 3954 C CA . VAL A 1 506 ? 13.547 0.054 -17.776 1.00 94.94 506 VAL A CA 1
ATOM 3955 C C . VAL A 1 506 ? 13.945 -1.320 -17.247 1.00 94.94 506 VAL A C 1
ATOM 3957 O O . VAL A 1 506 ? 13.118 -2.062 -16.708 1.00 94.94 506 VAL A O 1
ATOM 3960 N N . ARG A 1 507 ? 15.236 -1.633 -17.361 1.00 95.69 507 ARG A N 1
ATOM 3961 C CA . ARG A 1 507 ? 15.881 -2.765 -16.697 1.00 95.69 507 ARG A CA 1
ATOM 3962 C C . ARG A 1 507 ? 16.747 -2.252 -15.555 1.00 95.69 507 ARG A C 1
ATOM 3964 O O . ARG A 1 507 ? 17.735 -1.577 -15.817 1.00 95.69 507 ARG A O 1
ATOM 3971 N N . VAL A 1 508 ? 16.410 -2.578 -14.313 1.00 95.00 508 VAL A N 1
ATOM 3972 C CA . VAL A 1 508 ? 17.225 -2.215 -13.141 1.00 95.00 508 VAL A CA 1
ATOM 3973 C C . VAL A 1 508 ? 18.091 -3.405 -12.729 1.00 95.00 508 VAL A C 1
ATOM 3975 O O . VAL A 1 508 ? 17.603 -4.532 -12.640 1.00 95.00 508 VAL A O 1
ATOM 3978 N N . ASP A 1 509 ? 19.375 -3.157 -12.473 1.00 93.00 509 ASP A N 1
ATOM 3979 C CA . ASP A 1 509 ? 20.274 -4.121 -11.845 1.00 93.00 509 ASP A CA 1
ATOM 3980 C C . ASP A 1 509 ? 20.007 -4.124 -10.332 1.00 93.00 509 ASP A C 1
ATOM 3982 O O . ASP A 1 509 ? 20.505 -3.293 -9.570 1.00 93.00 509 ASP A O 1
ATOM 3986 N N . MET A 1 510 ? 19.125 -5.034 -9.923 1.00 93.44 510 MET A N 1
ATOM 3987 C CA . MET A 1 510 ? 18.705 -5.195 -8.536 1.00 93.44 510 MET A CA 1
ATOM 3988 C C . MET A 1 510 ? 19.706 -6.057 -7.738 1.00 93.44 510 MET A C 1
ATOM 3990 O O . MET A 1 510 ? 20.289 -6.987 -8.303 1.00 93.44 510 MET A O 1
ATOM 3994 N N . PRO A 1 511 ? 19.898 -5.813 -6.424 1.00 91.62 511 PRO A N 1
ATOM 3995 C CA . PRO A 1 511 ? 20.855 -6.560 -5.604 1.00 91.62 511 PRO A CA 1
ATOM 3996 C C . PRO A 1 511 ? 20.628 -8.081 -5.600 1.00 91.62 511 PRO A C 1
ATOM 3998 O O . PRO A 1 511 ? 19.524 -8.553 -5.321 1.00 91.62 511 PRO A O 1
ATOM 4001 N N . THR A 1 512 ? 21.696 -8.848 -5.837 1.00 89.88 512 THR A N 1
ATOM 4002 C CA . THR A 1 512 ? 21.681 -10.323 -5.863 1.00 89.88 512 THR A CA 1
ATOM 4003 C C . THR A 1 512 ? 22.823 -10.945 -5.068 1.00 89.88 512 THR A C 1
ATOM 4005 O O . THR A 1 512 ? 23.895 -10.350 -4.952 1.00 89.88 512 THR A O 1
ATOM 4008 N N . VAL A 1 513 ? 22.640 -12.185 -4.605 1.00 85.75 513 VAL A N 1
ATOM 4009 C CA . VAL A 1 513 ? 23.695 -13.006 -3.981 1.00 85.75 513 VAL A CA 1
ATOM 4010 C C . VAL A 1 513 ? 24.212 -14.107 -4.902 1.00 85.75 513 VAL A C 1
ATOM 4012 O O . VAL A 1 513 ? 23.439 -14.860 -5.480 1.00 85.75 513 VAL A O 1
ATOM 4015 N N . THR A 1 514 ? 25.533 -14.272 -4.971 1.00 74.56 514 THR A N 1
ATOM 4016 C CA . THR A 1 514 ? 26.170 -15.402 -5.661 1.00 74.56 514 THR A CA 1
ATOM 4017 C C . THR A 1 514 ? 26.483 -16.552 -4.691 1.00 74.56 514 THR A C 1
ATOM 4019 O O . THR A 1 514 ? 26.623 -16.360 -3.487 1.00 74.56 514 THR A O 1
ATOM 4022 N N . GLY A 1 515 ? 26.606 -17.781 -5.208 1.00 66.56 515 GLY A N 1
ATOM 4023 C CA . GLY A 1 515 ? 27.108 -18.927 -4.430 1.00 66.56 515 GLY A CA 1
ATOM 4024 C C . GLY A 1 515 ? 26.068 -19.800 -3.708 1.00 66.56 515 GLY A C 1
ATOM 4025 O O . GLY A 1 515 ? 26.456 -20.747 -3.028 1.00 66.56 515 GLY A O 1
ATOM 4026 N N . LEU A 1 516 ? 24.760 -19.582 -3.896 1.00 69.94 516 LEU A N 1
ATOM 4027 C CA . LEU A 1 516 ? 23.698 -20.371 -3.237 1.00 69.94 516 LEU A CA 1
ATOM 4028 C C . LEU A 1 516 ? 23.565 -21.846 -3.681 1.00 69.94 516 LEU A C 1
ATOM 4030 O O . LEU A 1 516 ? 22.695 -22.550 -3.168 1.00 69.94 516 LEU A O 1
ATOM 4034 N N . LYS A 1 517 ? 24.397 -22.353 -4.602 1.00 65.50 517 LYS A N 1
ATOM 4035 C CA . LYS A 1 517 ? 24.238 -23.693 -5.217 1.00 65.50 517 LYS A CA 1
ATOM 4036 C C . LYS A 1 517 ? 24.134 -24.861 -4.220 1.00 65.50 517 LYS A C 1
ATOM 4038 O O . LYS A 1 517 ? 23.520 -25.866 -4.540 1.00 65.50 517 LYS A O 1
ATOM 4043 N N . ASN A 1 518 ? 24.684 -24.717 -3.012 1.00 66.06 518 ASN A N 1
ATOM 4044 C CA . ASN A 1 518 ? 24.672 -25.760 -1.976 1.00 66.06 518 ASN A CA 1
ATOM 4045 C C . ASN A 1 518 ? 23.756 -25.442 -0.775 1.00 66.06 518 ASN A C 1
ATOM 4047 O O . ASN A 1 518 ? 23.793 -26.153 0.231 1.00 66.06 518 ASN A O 1
ATOM 4051 N N . VAL A 1 519 ? 22.952 -24.374 -0.835 1.00 68.69 519 VAL A N 1
ATOM 4052 C CA . VAL A 1 519 ? 22.064 -23.967 0.264 1.00 68.69 519 VAL A CA 1
ATOM 4053 C C . VAL A 1 519 ? 20.644 -24.444 -0.019 1.00 68.69 519 VAL A C 1
ATOM 4055 O O . VAL A 1 519 ? 19.990 -23.951 -0.937 1.00 68.69 519 VAL A O 1
ATOM 4058 N N . LYS A 1 520 ? 20.156 -25.384 0.805 1.00 70.75 520 LYS A N 1
ATOM 4059 C CA . LYS A 1 520 ? 18.756 -25.832 0.774 1.00 70.75 520 LYS A CA 1
ATOM 4060 C C . LYS A 1 520 ? 17.815 -24.642 0.917 1.00 70.75 520 LYS A C 1
ATOM 4062 O O . LYS A 1 520 ? 18.006 -23.830 1.822 1.00 70.75 520 LYS A O 1
ATOM 4067 N N . SER A 1 521 ? 16.757 -24.609 0.112 1.00 71.00 521 SER A N 1
ATOM 4068 C CA . SER A 1 521 ? 15.729 -23.564 0.173 1.00 71.00 521 SER A CA 1
ATOM 4069 C C . SER A 1 521 ? 15.161 -23.424 1.593 1.00 71.00 521 SER A C 1
ATOM 4071 O O . SER A 1 521 ? 15.157 -22.329 2.149 1.00 71.00 521 SER A O 1
ATOM 4073 N N . GLY A 1 522 ? 14.882 -24.551 2.264 1.00 66.19 522 GLY A N 1
ATOM 4074 C CA . GLY A 1 522 ? 14.449 -24.581 3.671 1.00 66.19 522 GLY A CA 1
ATOM 4075 C C . GLY A 1 522 ? 15.458 -24.117 4.733 1.00 66.19 522 GLY A C 1
ATOM 4076 O O . GLY A 1 522 ? 15.152 -24.113 5.920 1.00 66.19 522 GLY A O 1
ATOM 4077 N N . HIS A 1 523 ? 16.691 -23.788 4.341 1.00 70.88 523 HIS A N 1
ATOM 4078 C CA . HIS A 1 523 ? 17.745 -23.282 5.228 1.00 70.88 523 HIS A CA 1
ATOM 4079 C C . HIS A 1 523 ? 18.141 -21.837 4.888 1.00 70.88 523 HIS A C 1
ATOM 4081 O O . HIS A 1 523 ? 19.006 -21.263 5.556 1.00 70.88 523 HIS A O 1
ATOM 4087 N N . MET A 1 524 ? 17.506 -21.219 3.888 1.00 71.81 524 MET A N 1
ATOM 4088 C CA . MET A 1 524 ? 17.698 -19.808 3.578 1.00 71.81 524 MET A CA 1
ATOM 4089 C C . MET A 1 524 ? 16.898 -18.936 4.539 1.00 71.81 524 MET A C 1
ATOM 4091 O O . MET A 1 524 ? 15.721 -18.652 4.352 1.00 71.81 524 MET A O 1
ATOM 4095 N N . ASN A 1 525 ? 17.577 -18.492 5.586 1.00 69.31 525 ASN A N 1
ATOM 4096 C CA . ASN A 1 525 ? 17.078 -17.491 6.513 1.00 69.31 525 ASN A CA 1
ATOM 4097 C C . ASN A 1 525 ? 18.111 -16.365 6.645 1.00 69.31 525 ASN A C 1
ATOM 4099 O O . ASN A 1 525 ? 19.247 -16.483 6.176 1.00 69.31 525 ASN A O 1
ATOM 4103 N N . GLY A 1 526 ? 17.736 -15.290 7.339 1.00 69.31 526 GLY A N 1
ATOM 4104 C CA . GLY A 1 526 ? 18.600 -14.122 7.513 1.00 69.31 526 GLY A CA 1
ATOM 4105 C C . GLY A 1 526 ? 19.979 -14.423 8.120 1.00 69.31 526 GLY A C 1
ATOM 4106 O O . GLY A 1 526 ? 20.921 -13.711 7.802 1.00 69.31 526 GLY A O 1
ATOM 4107 N N . LYS A 1 527 ? 20.150 -15.489 8.924 1.00 74.88 527 LYS A N 1
ATOM 4108 C CA . LYS A 1 527 ? 21.478 -15.888 9.435 1.00 74.88 527 LYS A CA 1
ATOM 4109 C C . LYS A 1 527 ? 22.337 -16.511 8.339 1.00 74.88 527 LYS A C 1
ATOM 4111 O O . LYS A 1 527 ? 23.495 -16.135 8.201 1.00 74.88 527 LYS A O 1
ATOM 4116 N N . THR A 1 528 ? 21.773 -17.427 7.552 1.00 74.94 528 THR A N 1
ATOM 4117 C CA . THR A 1 528 ? 22.468 -18.069 6.423 1.00 74.94 528 THR A CA 1
ATOM 4118 C C . THR A 1 528 ? 22.891 -17.035 5.383 1.00 74.94 528 THR A C 1
ATOM 4120 O O . THR A 1 528 ? 24.028 -17.045 4.926 1.00 74.94 528 THR A O 1
ATOM 4123 N N . VAL A 1 529 ? 22.003 -16.094 5.053 1.00 71.12 529 VAL A N 1
ATOM 4124 C CA . VAL A 1 529 ? 22.282 -15.049 4.059 1.00 71.12 529 VAL A CA 1
ATOM 4125 C C . VAL A 1 529 ? 23.235 -13.977 4.611 1.00 71.12 529 VAL A C 1
ATOM 4127 O O . VAL A 1 529 ? 24.139 -13.549 3.897 1.00 71.12 529 VAL A O 1
ATOM 4130 N N . ALA A 1 530 ? 23.152 -13.617 5.897 1.00 74.38 530 ALA A N 1
ATOM 4131 C CA . ALA A 1 530 ? 24.157 -12.756 6.531 1.00 74.38 530 ALA A CA 1
ATOM 4132 C C . ALA A 1 530 ? 25.550 -13.411 6.593 1.00 74.38 530 ALA A C 1
ATOM 4134 O O . ALA A 1 530 ? 26.548 -12.732 6.364 1.00 74.38 530 ALA A O 1
ATOM 4135 N N . ALA A 1 531 ? 25.635 -14.725 6.837 1.00 76.94 531 ALA A N 1
ATOM 4136 C CA . ALA A 1 531 ? 26.898 -15.470 6.820 1.00 76.94 531 ALA A CA 1
ATOM 4137 C C . ALA A 1 531 ? 27.553 -15.519 5.425 1.00 76.94 531 ALA A C 1
ATOM 4139 O O . ALA A 1 531 ? 28.770 -15.647 5.325 1.00 76.94 531 ALA A O 1
ATOM 4140 N N . LEU A 1 532 ? 26.763 -15.364 4.358 1.00 73.19 532 LEU A N 1
ATOM 4141 C CA . LEU A 1 532 ? 27.234 -15.203 2.978 1.00 73.19 532 LEU A CA 1
ATOM 4142 C C . LEU A 1 532 ? 27.542 -13.736 2.607 1.00 73.19 532 LEU A C 1
ATOM 4144 O O . LEU A 1 532 ? 27.801 -13.445 1.443 1.00 73.19 532 LEU A O 1
ATOM 4148 N N . GLY A 1 533 ? 27.492 -12.799 3.564 1.00 71.00 533 GLY A N 1
ATOM 4149 C CA . GLY A 1 533 ? 27.700 -11.364 3.317 1.00 71.00 533 GLY A CA 1
ATOM 4150 C C . GLY A 1 533 ? 26.585 -10.705 2.496 1.00 71.00 533 GLY A C 1
ATOM 4151 O O . GLY A 1 533 ? 26.779 -9.637 1.924 1.00 71.00 533 GLY A O 1
ATOM 4152 N N . ALA A 1 534 ? 25.420 -11.347 2.419 1.00 69.94 534 ALA A N 1
ATOM 4153 C CA . ALA A 1 534 ? 24.447 -11.156 1.351 1.00 69.94 534 ALA A CA 1
ATOM 4154 C C . ALA A 1 534 ? 23.104 -10.566 1.810 1.00 69.94 534 ALA A C 1
ATOM 4156 O O . ALA A 1 534 ? 22.102 -10.668 1.106 1.00 69.94 534 ALA A O 1
ATOM 4157 N N . SER A 1 535 ? 23.050 -9.941 2.989 1.00 78.81 535 SER A N 1
ATOM 4158 C CA . SER A 1 535 ? 21.810 -9.399 3.572 1.00 78.81 535 SER A CA 1
ATOM 4159 C C . SER A 1 535 ? 21.065 -8.408 2.665 1.00 78.81 535 SER A C 1
ATOM 4161 O O . SER A 1 535 ? 19.856 -8.261 2.804 1.00 78.81 535 SER A O 1
ATOM 4163 N N . SER A 1 536 ? 21.756 -7.758 1.722 1.00 81.69 536 SER A N 1
ATOM 4164 C CA . SER A 1 536 ? 21.174 -6.883 0.693 1.00 81.69 536 SER A CA 1
ATOM 4165 C C . SER A 1 536 ? 20.356 -7.616 -0.378 1.00 81.69 536 SER A C 1
ATOM 4167 O O . SER A 1 536 ? 19.594 -6.969 -1.084 1.00 81.69 536 SER A O 1
ATOM 4169 N N . ALA A 1 537 ? 20.497 -8.938 -0.500 1.00 86.50 537 ALA A N 1
ATOM 4170 C CA . ALA A 1 537 ? 19.743 -9.793 -1.417 1.00 86.50 537 ALA A CA 1
ATOM 4171 C C . ALA A 1 537 ? 18.499 -10.439 -0.770 1.00 86.50 537 ALA A C 1
ATOM 4173 O O . ALA A 1 537 ? 17.741 -11.136 -1.448 1.00 86.50 537 ALA A O 1
ATOM 4174 N N . MET A 1 538 ? 18.287 -10.228 0.537 1.00 90.06 538 MET A N 1
ATOM 4175 C CA . MET A 1 538 ? 17.036 -10.591 1.206 1.00 90.06 538 MET A CA 1
ATOM 4176 C C . MET A 1 538 ? 15.917 -9.664 0.740 1.00 90.06 538 MET A C 1
ATOM 4178 O O . MET A 1 538 ? 16.056 -8.441 0.772 1.00 90.06 538 MET A O 1
ATOM 4182 N N . ALA A 1 539 ? 14.785 -10.256 0.387 1.00 94.38 539 ALA A N 1
ATOM 4183 C CA . ALA A 1 539 ? 13.580 -9.532 0.038 1.00 94.38 539 ALA A CA 1
ATOM 4184 C C . ALA A 1 539 ? 12.340 -10.262 0.572 1.00 94.38 539 ALA A C 1
ATOM 4186 O O . ALA A 1 539 ? 12.410 -11.384 1.079 1.00 94.38 539 ALA A O 1
ATOM 4187 N N . THR A 1 540 ? 11.190 -9.615 0.443 1.00 95.88 540 THR A N 1
ATOM 4188 C CA . THR A 1 540 ? 9.879 -10.194 0.731 1.00 95.88 540 THR A CA 1
ATOM 4189 C C . THR A 1 540 ? 9.021 -10.079 -0.526 1.00 95.88 540 THR A C 1
ATOM 4191 O O . THR A 1 540 ? 8.975 -9.013 -1.142 1.00 95.88 540 THR A O 1
ATOM 4194 N N . LEU A 1 541 ? 8.357 -11.164 -0.923 1.00 96.19 541 LEU A N 1
ATOM 4195 C CA . LEU A 1 541 ? 7.255 -11.106 -1.881 1.00 96.19 541 LEU A CA 1
ATOM 4196 C C . LEU A 1 541 ? 5.964 -10.756 -1.144 1.00 96.19 541 LEU A C 1
ATOM 4198 O O . LEU A 1 541 ? 5.698 -11.299 -0.074 1.00 96.19 541 LEU A O 1
ATOM 4202 N N . ILE A 1 542 ? 5.164 -9.875 -1.739 1.00 95.75 542 ILE A N 1
ATOM 4203 C CA . ILE A 1 542 ? 3.859 -9.440 -1.244 1.00 95.75 542 ILE A CA 1
ATOM 4204 C C . ILE A 1 542 ? 2.823 -9.650 -2.350 1.00 95.75 542 ILE A C 1
ATOM 4206 O O . ILE A 1 542 ? 3.030 -9.224 -3.490 1.00 95.75 542 ILE A O 1
ATOM 4210 N N . LYS A 1 543 ? 1.671 -10.225 -1.996 1.00 92.62 543 LYS A N 1
ATOM 4211 C CA . LYS A 1 543 ? 0.468 -10.208 -2.835 1.00 92.62 543 LYS A CA 1
ATOM 4212 C C . LYS A 1 543 ? -0.766 -9.859 -2.019 1.00 92.62 543 LYS A C 1
ATOM 4214 O O . LYS A 1 543 ? -1.151 -10.611 -1.133 1.00 92.62 543 LYS A O 1
ATOM 4219 N N . ILE A 1 544 ? -1.436 -8.764 -2.360 1.00 87.38 544 ILE A N 1
ATOM 4220 C CA . ILE A 1 544 ? -2.792 -8.493 -1.874 1.00 87.38 544 ILE A CA 1
ATOM 4221 C C . ILE A 1 544 ? -3.777 -9.344 -2.696 1.00 87.38 544 ILE A C 1
ATOM 4223 O O . ILE A 1 544 ? -3.752 -9.294 -3.925 1.00 87.38 544 ILE A O 1
ATOM 4227 N N . LYS A 1 545 ? -4.602 -10.157 -2.019 1.00 78.75 545 LYS A N 1
ATOM 4228 C CA . LYS A 1 545 ? -5.664 -10.982 -2.633 1.00 78.75 545 LYS A CA 1
ATOM 4229 C C . LYS A 1 545 ? -6.979 -10.221 -2.780 1.00 78.75 545 LYS A C 1
ATOM 4231 O O . LYS A 1 545 ? -7.733 -10.459 -3.716 1.00 78.75 545 LYS A O 1
ATOM 4236 N N . ASN A 1 546 ? -7.288 -9.386 -1.791 1.00 72.50 546 ASN A N 1
ATOM 4237 C CA . ASN A 1 546 ? -8.519 -8.611 -1.670 1.00 72.50 546 ASN A CA 1
ATOM 4238 C C . ASN A 1 546 ? -8.296 -7.455 -0.673 1.00 72.50 546 ASN A C 1
ATOM 4240 O O . ASN A 1 546 ? -7.173 -7.206 -0.251 1.00 72.50 546 ASN A O 1
ATOM 4244 N N . THR A 1 547 ? -9.380 -6.813 -0.234 1.00 66.75 547 THR A N 1
ATOM 4245 C CA . THR A 1 547 ? -9.445 -5.748 0.792 1.00 66.75 547 THR A CA 1
ATOM 4246 C C . THR A 1 547 ? -8.436 -5.847 1.956 1.00 66.75 547 THR A C 1
ATOM 4248 O O . THR A 1 547 ? -7.990 -4.825 2.475 1.00 66.75 547 THR A O 1
ATOM 4251 N N . ARG A 1 548 ? -8.140 -7.068 2.431 1.00 76.56 548 ARG A N 1
ATOM 4252 C CA . ARG A 1 548 ? -7.569 -7.348 3.758 1.00 76.56 548 ARG A CA 1
ATOM 4253 C C . ARG A 1 548 ? -6.696 -8.589 3.830 1.00 76.56 548 ARG A C 1
ATOM 4255 O O . ARG A 1 548 ? -5.981 -8.733 4.815 1.00 76.56 548 ARG A O 1
ATOM 4262 N N . ASP A 1 549 ? -6.756 -9.480 2.850 1.00 85.56 549 ASP A N 1
ATOM 4263 C CA . ASP A 1 549 ? -5.958 -10.700 2.849 1.00 85.56 549 ASP A CA 1
ATOM 4264 C C . ASP A 1 549 ? -4.684 -10.477 2.026 1.00 85.56 549 ASP A C 1
ATOM 4266 O O . ASP A 1 549 ? -4.741 -10.181 0.828 1.00 85.56 549 ASP A O 1
ATOM 4270 N N . VAL A 1 550 ? -3.527 -10.628 2.670 1.00 91.00 550 VAL A N 1
ATOM 4271 C CA . VAL A 1 550 ? -2.205 -10.479 2.050 1.00 91.00 550 VAL A CA 1
ATOM 4272 C C . VAL A 1 550 ? -1.400 -11.769 2.185 1.00 91.00 550 VAL A C 1
ATOM 4274 O O . VAL A 1 550 ? -1.384 -12.398 3.240 1.00 91.00 550 VAL A O 1
ATOM 4277 N N . ILE A 1 551 ? -0.724 -12.173 1.114 1.00 93.44 551 ILE A N 1
ATOM 4278 C CA . ILE A 1 551 ? 0.316 -13.203 1.127 1.00 93.44 551 ILE A CA 1
ATOM 4279 C C . ILE A 1 551 ? 1.650 -12.505 1.313 1.00 93.44 551 ILE A C 1
ATOM 4281 O O . ILE A 1 551 ? 1.940 -11.548 0.590 1.00 93.44 551 ILE A O 1
ATOM 4285 N N . ILE A 1 552 ? 2.470 -13.013 2.227 1.00 94.69 552 ILE A N 1
ATOM 4286 C CA . ILE A 1 552 ? 3.875 -12.628 2.333 1.00 94.69 552 ILE A CA 1
ATOM 4287 C C . ILE A 1 552 ? 4.773 -13.864 2.355 1.00 94.69 552 ILE A C 1
ATOM 4289 O O . ILE A 1 552 ? 4.432 -14.888 2.954 1.00 94.69 552 ILE A O 1
ATOM 4293 N N . ALA A 1 553 ? 5.930 -13.761 1.704 1.00 93.25 553 ALA A N 1
ATOM 4294 C CA . ALA A 1 553 ? 6.936 -14.818 1.673 1.00 93.25 553 ALA A CA 1
ATOM 4295 C C . ALA A 1 553 ? 8.353 -14.216 1.708 1.00 93.25 553 ALA A C 1
ATOM 4297 O O . ALA A 1 553 ? 8.630 -13.304 0.924 1.00 93.25 553 ALA A O 1
ATOM 4298 N N . PRO A 1 554 ? 9.267 -14.689 2.576 1.00 92.56 554 PRO A N 1
ATOM 4299 C CA . PRO A 1 554 ? 10.667 -14.304 2.513 1.00 92.56 554 PRO A CA 1
ATOM 4300 C C . PRO A 1 554 ? 11.315 -14.964 1.293 1.00 92.56 554 PRO A C 1
ATOM 4302 O O . PRO A 1 554 ? 11.148 -16.161 1.054 1.00 92.56 554 PRO A O 1
ATOM 4305 N N . VAL A 1 555 ? 12.087 -14.193 0.534 1.00 92.12 555 VAL A N 1
ATOM 4306 C CA . VAL A 1 555 ? 12.802 -14.684 -0.647 1.00 92.12 555 VAL A CA 1
ATOM 4307 C C . VAL A 1 555 ? 14.243 -14.192 -0.660 1.00 92.12 555 VAL A C 1
ATOM 4309 O O . VAL A 1 555 ? 14.594 -13.192 -0.027 1.00 92.12 555 VAL A O 1
ATOM 4312 N N . VAL A 1 556 ? 15.084 -14.892 -1.415 1.00 90.88 556 VAL A N 1
ATOM 4313 C CA . VAL A 1 556 ? 16.457 -14.469 -1.698 1.00 90.88 556 VAL A CA 1
ATOM 4314 C C . VAL A 1 556 ? 16.606 -14.261 -3.197 1.00 90.88 556 VAL A C 1
ATOM 4316 O O . VAL A 1 556 ? 16.365 -15.185 -3.975 1.00 90.88 556 VAL A O 1
ATOM 4319 N N . VAL A 1 557 ? 16.999 -13.053 -3.599 1.00 92.94 557 VAL A N 1
ATOM 4320 C CA . VAL A 1 557 ? 17.260 -12.711 -5.003 1.00 92.94 557 VAL A CA 1
ATOM 4321 C C . VAL A 1 557 ? 18.678 -13.151 -5.345 1.00 92.94 557 VAL A C 1
ATOM 4323 O O . VAL A 1 557 ? 19.638 -12.650 -4.762 1.00 92.94 557 VAL A O 1
ATOM 4326 N N . TYR A 1 558 ? 18.838 -14.115 -6.247 1.00 90.06 558 TYR A N 1
ATOM 4327 C CA . TYR A 1 558 ? 20.131 -14.786 -6.422 1.00 90.06 558 TYR A CA 1
ATOM 4328 C C . TYR A 1 558 ? 20.704 -14.713 -7.840 1.00 90.06 558 TYR A C 1
ATOM 4330 O O . TYR A 1 558 ? 21.904 -14.911 -8.012 1.00 90.06 558 TYR A O 1
ATOM 4338 N N . ASP A 1 559 ? 19.890 -14.392 -8.847 1.00 90.50 559 ASP A N 1
ATOM 4339 C CA . ASP A 1 559 ? 20.379 -14.214 -10.216 1.00 90.50 559 ASP A CA 1
ATOM 4340 C C . ASP A 1 559 ? 19.524 -13.223 -11.023 1.00 90.50 559 ASP A C 1
ATOM 4342 O O . ASP A 1 559 ? 18.380 -12.918 -10.668 1.00 90.50 559 ASP A O 1
ATOM 4346 N N . LYS A 1 560 ? 20.098 -12.718 -12.118 1.00 91.75 560 LYS A N 1
ATOM 4347 C CA . LYS A 1 560 ? 19.502 -11.767 -13.065 1.00 91.75 560 LYS A CA 1
ATOM 4348 C C . LYS A 1 560 ? 19.562 -12.362 -14.465 1.00 91.75 560 LYS A C 1
ATOM 4350 O O . LYS A 1 560 ? 20.641 -12.492 -15.038 1.00 91.75 560 LYS A O 1
ATOM 4355 N N . GLU A 1 561 ? 18.411 -12.665 -15.056 1.00 90.00 561 GLU A N 1
ATOM 4356 C CA . GLU A 1 561 ? 18.381 -13.187 -16.426 1.00 90.00 561 GLU A CA 1
ATOM 4357 C C . GLU A 1 561 ? 18.419 -12.074 -17.485 1.00 90.00 561 GLU A C 1
ATOM 4359 O O . GLU A 1 561 ? 18.052 -10.917 -17.248 1.00 90.00 561 GLU A O 1
ATOM 4364 N N . THR A 1 562 ? 18.854 -12.448 -18.692 1.00 89.50 562 THR A N 1
ATOM 4365 C CA . THR A 1 562 ? 18.645 -11.672 -19.919 1.00 89.50 562 THR A CA 1
ATOM 4366 C C . THR A 1 562 ? 17.960 -12.580 -20.933 1.00 89.50 562 THR A C 1
ATOM 4368 O O . THR A 1 562 ? 18.607 -13.430 -21.532 1.00 89.50 562 THR A O 1
ATOM 4371 N N . SER A 1 563 ? 16.653 -12.413 -21.126 1.00 91.19 563 SER A N 1
ATOM 4372 C CA . SER A 1 563 ? 15.908 -13.072 -22.204 1.00 91.19 563 SER A CA 1
ATOM 4373 C C . SER A 1 563 ? 15.160 -12.033 -23.027 1.00 91.19 563 SER A C 1
ATOM 4375 O O . SER A 1 563 ? 14.407 -11.235 -22.465 1.00 91.19 563 SER A O 1
ATOM 4377 N N . LEU A 1 564 ? 15.326 -12.056 -24.354 1.00 90.00 564 LEU A N 1
ATOM 4378 C CA . LEU A 1 564 ? 14.544 -11.205 -25.259 1.00 90.00 564 LEU A CA 1
ATOM 4379 C C . LEU A 1 564 ? 13.054 -11.586 -25.279 1.00 90.00 564 LEU A C 1
ATOM 4381 O O . LEU A 1 564 ? 12.223 -10.754 -25.634 1.00 90.00 564 LEU A O 1
ATOM 4385 N N . LEU A 1 565 ? 12.727 -12.816 -24.863 1.00 91.81 565 LEU A N 1
ATOM 4386 C CA . LEU A 1 565 ? 11.379 -13.394 -24.835 1.00 91.81 565 LEU A CA 1
ATOM 4387 C C . LEU A 1 565 ? 10.613 -13.089 -23.533 1.00 91.81 565 LEU A C 1
ATOM 4389 O O . LEU A 1 565 ? 9.634 -13.764 -23.222 1.00 91.81 565 LEU A O 1
ATOM 4393 N N . ARG A 1 566 ? 11.079 -12.113 -22.744 1.00 92.81 566 ARG A N 1
ATOM 4394 C CA . ARG A 1 566 ? 10.437 -11.666 -21.502 1.00 92.81 566 ARG A CA 1
ATOM 4395 C C . ARG A 1 566 ? 10.555 -10.146 -21.328 1.00 92.81 566 ARG A C 1
ATOM 4397 O O . ARG A 1 566 ? 11.340 -9.459 -21.995 1.00 92.81 566 ARG A O 1
ATOM 4404 N N . CYS A 1 567 ? 9.794 -9.631 -20.365 1.00 93.94 567 CYS A N 1
ATOM 4405 C CA . CYS A 1 567 ? 9.876 -8.256 -19.876 1.00 93.94 567 CYS A CA 1
ATOM 4406 C C . CYS A 1 567 ? 11.282 -7.925 -19.308 1.00 93.94 567 CYS A C 1
ATOM 4408 O O . CYS A 1 567 ? 12.156 -8.783 -19.232 1.00 93.94 567 CYS A O 1
ATOM 4410 N N . ARG A 1 568 ? 11.566 -6.667 -18.955 1.00 95.19 568 ARG A N 1
ATOM 4411 C CA . ARG A 1 568 ? 12.950 -6.140 -18.949 1.00 95.19 568 ARG A CA 1
ATOM 4412 C C . ARG A 1 568 ? 13.755 -6.331 -17.671 1.00 95.19 568 ARG A C 1
ATOM 4414 O O . ARG A 1 568 ? 14.897 -6.778 -17.753 1.00 95.19 568 ARG A O 1
ATOM 4421 N N . THR A 1 569 ? 13.191 -6.032 -16.506 1.00 96.88 569 THR A N 1
ATOM 4422 C CA . THR A 1 569 ? 13.820 -6.428 -15.235 1.00 96.88 569 THR A CA 1
ATOM 4423 C C . THR A 1 569 ? 13.416 -7.875 -14.967 1.00 96.88 569 THR A C 1
ATOM 4425 O O . THR A 1 569 ? 12.220 -8.137 -14.881 1.00 96.88 569 THR A O 1
ATOM 4428 N N . GLN A 1 570 ? 14.381 -8.802 -14.900 1.00 97.31 570 GLN A N 1
ATOM 4429 C CA . GLN A 1 570 ? 14.169 -10.254 -14.754 1.00 97.31 570 GLN A CA 1
ATOM 4430 C C . GLN A 1 570 ? 15.011 -10.769 -13.583 1.00 97.31 570 GLN A C 1
ATOM 4432 O O . GLN A 1 570 ? 16.235 -10.646 -13.625 1.00 97.31 570 GLN A O 1
ATOM 4437 N N . LEU A 1 571 ? 14.377 -11.331 -12.551 1.00 96.88 571 LEU A N 1
ATOM 4438 C CA . LEU A 1 571 ? 15.046 -11.750 -11.313 1.00 96.88 571 LEU A CA 1
ATOM 4439 C C . LEU A 1 571 ? 14.682 -13.186 -10.948 1.00 96.88 571 LEU A C 1
ATOM 4441 O O . LEU A 1 571 ? 13.498 -13.521 -10.867 1.00 96.88 571 LEU A O 1
ATOM 4445 N N . ARG A 1 572 ? 15.698 -14.007 -10.667 1.00 94.19 572 ARG A N 1
ATOM 4446 C CA . ARG A 1 572 ? 15.517 -15.322 -10.049 1.00 94.19 572 ARG A CA 1
ATOM 4447 C C . ARG A 1 572 ? 15.514 -15.184 -8.535 1.00 94.19 572 ARG A C 1
ATOM 4449 O O . ARG A 1 572 ? 16.442 -14.641 -7.927 1.00 94.19 572 ARG A O 1
ATOM 4456 N N . LEU A 1 573 ? 14.445 -15.691 -7.945 1.00 93.12 573 LEU A N 1
ATOM 4457 C CA . LEU A 1 573 ? 14.195 -15.743 -6.518 1.00 93.12 573 LEU A CA 1
ATOM 4458 C C . LEU A 1 573 ? 14.242 -17.201 -6.081 1.00 93.12 573 LEU A C 1
ATOM 4460 O O . LEU A 1 573 ? 13.797 -18.088 -6.810 1.00 93.12 573 LEU A O 1
ATOM 4464 N N . ARG A 1 574 ? 14.707 -17.448 -4.863 1.00 89.31 574 ARG A N 1
ATOM 4465 C CA . ARG A 1 574 ? 14.564 -18.749 -4.211 1.00 89.31 574 ARG A CA 1
ATOM 4466 C C . ARG A 1 574 ? 13.841 -18.574 -2.878 1.00 89.31 574 ARG A C 1
ATOM 4468 O O . ARG A 1 574 ? 14.062 -17.585 -2.173 1.00 89.31 574 ARG A O 1
ATOM 4475 N N . MET A 1 575 ? 12.951 -19.509 -2.565 1.00 88.25 575 MET A N 1
ATOM 4476 C CA . MET A 1 575 ? 12.027 -19.451 -1.427 1.00 88.25 575 MET A CA 1
ATOM 4477 C C . MET A 1 575 ? 11.692 -20.858 -0.923 1.00 88.25 575 MET A C 1
ATOM 4479 O O . MET A 1 575 ? 12.119 -21.826 -1.532 1.00 88.25 575 MET A O 1
ATOM 4483 N N . GLN A 1 576 ? 10.928 -21.010 0.160 1.00 84.44 576 GLN A N 1
ATOM 4484 C CA . GLN A 1 576 ? 10.443 -22.336 0.571 1.00 84.44 576 GLN A CA 1
ATOM 4485 C C . GLN A 1 576 ? 9.121 -22.684 -0.116 1.00 84.44 576 GLN A C 1
ATOM 4487 O O . GLN A 1 576 ? 8.218 -21.849 -0.139 1.00 84.44 576 GLN A O 1
ATOM 4492 N N . ARG A 1 577 ? 8.982 -23.932 -0.591 1.00 84.75 577 ARG A N 1
ATOM 4493 C CA . ARG A 1 577 ? 7.709 -24.522 -1.045 1.00 84.75 577 ARG A CA 1
ATOM 4494 C C . ARG A 1 577 ? 7.015 -23.658 -2.099 1.00 84.75 577 ARG A C 1
ATOM 4496 O O . ARG A 1 577 ? 5.891 -23.194 -1.915 1.00 84.75 577 ARG A O 1
ATOM 4503 N N . VAL A 1 578 ? 7.707 -23.445 -3.217 1.00 90.38 578 VAL A N 1
ATOM 4504 C CA . VAL A 1 578 ? 7.223 -22.577 -4.301 1.00 90.38 578 VAL A CA 1
ATOM 4505 C C . VAL A 1 578 ? 5.856 -23.010 -4.854 1.00 90.38 578 VAL A C 1
ATOM 4507 O O . VAL A 1 578 ? 5.036 -22.144 -5.141 1.00 90.38 578 VAL A O 1
ATOM 4510 N N . ASN A 1 579 ? 5.563 -24.318 -4.903 1.00 89.94 579 ASN A N 1
ATOM 4511 C CA . ASN A 1 579 ? 4.228 -24.833 -5.243 1.00 89.94 579 ASN A CA 1
ATOM 4512 C C . ASN A 1 579 ? 3.143 -24.256 -4.328 1.00 89.94 579 ASN A C 1
ATOM 4514 O O . ASN A 1 579 ? 2.217 -23.631 -4.825 1.00 89.94 579 ASN A O 1
ATOM 4518 N N . ASP A 1 580 ? 3.289 -24.387 -3.004 1.00 89.38 580 ASP A N 1
ATOM 4519 C CA . ASP A 1 580 ? 2.310 -23.881 -2.036 1.00 89.38 580 ASP A CA 1
ATOM 4520 C C . ASP A 1 580 ? 2.037 -22.379 -2.239 1.00 89.38 580 ASP A C 1
ATOM 4522 O O . ASP A 1 580 ? 0.911 -21.925 -2.053 1.00 89.38 580 ASP A O 1
ATOM 4526 N N . PHE A 1 581 ? 3.062 -21.595 -2.597 1.00 90.75 581 PHE A N 1
ATOM 4527 C CA . PHE A 1 581 ? 2.934 -20.158 -2.858 1.00 90.75 581 PHE A CA 1
ATOM 4528 C C . PHE A 1 581 ? 2.234 -19.849 -4.191 1.00 90.75 581 PHE A C 1
ATOM 4530 O O . PHE A 1 581 ? 1.389 -18.956 -4.245 1.00 90.75 581 PHE A O 1
ATOM 4537 N N . VAL A 1 582 ? 2.550 -20.588 -5.257 1.00 91.19 582 VAL A N 1
ATOM 4538 C CA . VAL A 1 582 ? 1.893 -20.441 -6.566 1.00 91.19 582 VAL A CA 1
ATOM 4539 C C . VAL A 1 582 ? 0.432 -20.906 -6.500 1.00 91.19 582 VAL A C 1
ATOM 4541 O O . VAL A 1 582 ? -0.444 -20.215 -7.010 1.00 91.19 582 VAL A O 1
ATOM 4544 N N . ASP A 1 583 ? 0.137 -21.994 -5.788 1.00 89.94 583 ASP A N 1
ATOM 4545 C CA . ASP A 1 583 ? -1.230 -22.482 -5.563 1.00 89.94 583 ASP A CA 1
ATOM 4546 C C . ASP A 1 583 ? -2.059 -21.536 -4.673 1.00 89.94 583 ASP A C 1
ATOM 4548 O O . ASP A 1 583 ? -3.290 -21.514 -4.757 1.00 89.94 583 ASP A O 1
ATOM 4552 N N . SER A 1 584 ? -1.415 -20.744 -3.805 1.00 86.75 584 SER A N 1
ATOM 4553 C CA . SER A 1 584 ? -2.111 -19.808 -2.914 1.00 86.75 584 SER A CA 1
ATOM 4554 C C . SER A 1 584 ? -2.313 -18.408 -3.500 1.00 86.75 584 SER A C 1
ATOM 4556 O O . SER A 1 584 ? -3.067 -17.629 -2.897 1.00 86.75 584 SER A O 1
ATOM 4558 N N . THR A 1 585 ? -1.677 -18.073 -4.632 1.00 83.75 585 THR A N 1
ATOM 4559 C CA . THR A 1 585 ? -1.701 -16.721 -5.212 1.00 83.75 585 THR A CA 1
ATOM 4560 C C . THR A 1 585 ? -2.880 -16.440 -6.148 1.00 83.75 585 THR A C 1
ATOM 4562 O O . THR A 1 585 ? -3.539 -17.336 -6.665 1.00 83.75 585 THR A O 1
ATOM 4565 N N . PHE A 1 586 ? -3.193 -15.153 -6.319 1.00 79.25 586 PHE A N 1
ATOM 4566 C CA . PHE A 1 586 ? -4.390 -14.657 -7.004 1.00 79.25 586 PHE A CA 1
ATOM 4567 C C . PHE A 1 586 ? -4.009 -13.684 -8.127 1.00 79.25 586 PHE A C 1
ATOM 4569 O O . PHE A 1 586 ? -3.871 -12.482 -7.912 1.00 79.25 586 PHE A O 1
ATOM 4576 N N . GLY A 1 587 ? -3.871 -14.194 -9.351 1.00 84.06 587 GLY A N 1
ATOM 4577 C CA . GLY A 1 587 ? -3.427 -13.401 -10.503 1.00 84.06 587 GLY A CA 1
ATOM 4578 C C . GLY A 1 587 ? -1.904 -13.226 -10.582 1.00 84.06 587 GLY A C 1
ATOM 4579 O O . GLY A 1 587 ? -1.146 -13.772 -9.786 1.00 84.06 587 GLY A O 1
ATOM 4580 N N . ASN A 1 588 ? -1.457 -12.479 -11.591 1.00 86.25 588 ASN A N 1
ATOM 4581 C CA . ASN A 1 588 ? -0.068 -12.425 -12.058 1.00 86.25 588 ASN A CA 1
ATOM 4582 C C . ASN A 1 588 ? 0.844 -11.476 -11.261 1.00 86.25 588 ASN A C 1
ATOM 4584 O O . ASN A 1 588 ? 1.975 -11.846 -10.935 1.00 86.25 588 ASN A O 1
ATOM 4588 N N . HIS A 1 589 ? 0.375 -10.264 -10.952 1.00 92.88 589 HIS A N 1
ATOM 4589 C CA . HIS A 1 589 ? 1.212 -9.221 -10.355 1.00 92.88 589 HIS A CA 1
ATOM 4590 C C . HIS A 1 589 ? 1.487 -9.443 -8.869 1.00 92.88 589 HIS A C 1
ATOM 4592 O O . HIS A 1 589 ? 0.554 -9.608 -8.085 1.00 92.88 589 HIS A O 1
ATOM 4598 N N . HIS A 1 590 ? 2.763 -9.377 -8.498 1.00 95.38 590 HIS A N 1
ATOM 4599 C CA . HIS A 1 590 ? 3.309 -9.460 -7.145 1.00 95.38 590 HIS A CA 1
ATOM 4600 C C . HIS A 1 590 ? 4.255 -8.281 -6.904 1.00 95.38 590 HIS A C 1
ATOM 4602 O O . HIS A 1 590 ? 4.815 -7.739 -7.858 1.00 95.38 590 HIS A O 1
ATOM 4608 N N . LEU A 1 591 ? 4.488 -7.904 -5.645 1.00 97.25 591 LEU A N 1
ATOM 4609 C CA . LEU A 1 591 ? 5.538 -6.944 -5.298 1.00 97.25 591 LEU A CA 1
ATOM 4610 C C . LEU A 1 591 ? 6.731 -7.647 -4.653 1.00 97.25 591 LEU A C 1
ATOM 4612 O O . LEU A 1 591 ? 6.566 -8.347 -3.658 1.00 97.25 591 LEU A O 1
ATOM 4616 N N . LEU A 1 592 ? 7.934 -7.395 -5.162 1.00 97.75 592 LEU A N 1
ATOM 4617 C CA . LEU A 1 592 ? 9.193 -7.694 -4.485 1.00 97.75 592 LEU A CA 1
ATOM 4618 C C . LEU A 1 592 ? 9.680 -6.442 -3.744 1.00 97.75 592 LEU A C 1
ATOM 4620 O O . LEU A 1 592 ? 9.865 -5.390 -4.355 1.00 97.75 592 LEU A O 1
ATOM 4624 N N . ILE A 1 593 ? 9.932 -6.548 -2.441 1.00 96.44 593 ILE A N 1
ATOM 4625 C CA . ILE A 1 593 ? 10.502 -5.467 -1.626 1.00 96.44 593 ILE A CA 1
ATOM 4626 C C . ILE A 1 593 ? 11.794 -5.920 -0.939 1.00 96.44 593 ILE A C 1
ATOM 4628 O O . ILE A 1 593 ? 11.814 -6.935 -0.249 1.00 96.44 593 ILE A O 1
ATOM 4632 N N . TYR A 1 594 ? 12.860 -5.128 -1.071 1.00 94.19 594 TYR A N 1
ATOM 4633 C CA . TYR A 1 594 ? 14.116 -5.298 -0.329 1.00 94.19 594 TYR A CA 1
ATOM 4634 C C . TYR A 1 594 ? 13.980 -4.784 1.116 1.00 94.19 594 TYR A C 1
ATOM 4636 O O . TYR A 1 594 ? 14.561 -3.769 1.516 1.00 94.19 594 TYR A O 1
ATOM 4644 N N . ASP A 1 595 ? 13.154 -5.488 1.889 1.00 93.31 595 ASP A N 1
ATOM 4645 C CA . ASP A 1 595 ? 12.993 -5.330 3.332 1.00 93.31 595 ASP A CA 1
ATOM 4646 C C . ASP A 1 595 ? 12.785 -6.700 3.997 1.00 93.31 595 ASP A C 1
ATOM 4648 O O . ASP A 1 595 ? 12.445 -7.699 3.352 1.00 93.31 595 ASP A O 1
ATOM 4652 N N . ASN A 1 596 ? 13.014 -6.745 5.305 1.00 89.06 596 ASN A N 1
ATOM 4653 C CA . ASN A 1 596 ? 12.866 -7.937 6.111 1.00 89.06 596 ASN A CA 1
ATOM 4654 C C . ASN A 1 596 ? 11.388 -8.327 6.254 1.00 89.06 596 ASN A C 1
ATOM 4656 O O . ASN A 1 596 ? 10.535 -7.502 6.581 1.00 89.06 596 ASN A O 1
ATOM 4660 N N . TYR A 1 597 ? 11.131 -9.624 6.104 1.00 91.62 597 TYR A N 1
ATOM 4661 C CA . TYR A 1 597 ? 9.836 -10.266 6.304 1.00 91.62 597 TYR A CA 1
ATOM 4662 C C . TYR A 1 597 ? 9.065 -9.782 7.540 1.00 91.62 597 TYR A C 1
ATOM 4664 O O . TYR A 1 597 ? 7.874 -9.499 7.443 1.00 91.62 597 TYR A O 1
ATOM 4672 N N . TYR A 1 598 ? 9.732 -9.656 8.693 1.00 92.19 598 TYR A N 1
ATOM 4673 C CA . TYR A 1 598 ? 9.080 -9.248 9.939 1.00 92.19 598 TYR A CA 1
ATOM 4674 C C . TYR A 1 598 ? 8.600 -7.792 9.889 1.00 92.19 598 TYR A C 1
ATOM 4676 O O . TYR A 1 598 ? 7.470 -7.529 10.277 1.00 92.19 598 TYR A O 1
ATOM 4684 N N . ASN A 1 599 ? 9.374 -6.872 9.302 1.00 93.62 599 ASN A N 1
ATOM 4685 C CA . ASN A 1 599 ? 8.956 -5.473 9.133 1.00 93.62 599 ASN A CA 1
ATOM 4686 C C . ASN A 1 599 ? 7.710 -5.366 8.233 1.00 93.62 599 ASN A C 1
ATOM 4688 O O . ASN A 1 599 ? 6.770 -4.629 8.530 1.00 93.62 599 ASN A O 1
ATOM 4692 N N . VAL A 1 600 ? 7.687 -6.139 7.141 1.00 95.12 600 VAL A N 1
ATOM 4693 C CA . VAL A 1 600 ? 6.541 -6.216 6.221 1.00 95.12 600 VAL A CA 1
ATOM 4694 C C . VAL A 1 600 ? 5.320 -6.826 6.920 1.00 95.12 600 VAL A C 1
ATOM 4696 O O . VAL A 1 600 ? 4.210 -6.305 6.795 1.00 95.12 600 VAL A O 1
ATOM 4699 N N . LYS A 1 601 ? 5.518 -7.903 7.690 1.00 94.12 601 LYS A N 1
ATOM 4700 C CA . LYS A 1 601 ? 4.472 -8.557 8.484 1.00 94.12 601 LYS A CA 1
ATOM 4701 C C . LYS A 1 601 ? 3.870 -7.614 9.522 1.00 94.12 601 LYS A C 1
ATOM 4703 O O . LYS A 1 601 ? 2.646 -7.544 9.633 1.00 94.12 601 LYS A O 1
ATOM 4708 N N . ASP A 1 602 ? 4.707 -6.895 10.261 1.00 91.06 602 ASP A N 1
ATOM 4709 C CA . ASP A 1 602 ? 4.273 -5.985 11.317 1.00 91.06 602 ASP A CA 1
ATOM 4710 C C . ASP A 1 602 ? 3.460 -4.829 10.718 1.00 91.06 602 ASP A C 1
ATOM 4712 O O . ASP A 1 602 ? 2.333 -4.602 11.155 1.00 91.06 602 ASP A O 1
ATOM 4716 N N . MET A 1 603 ? 3.928 -4.210 9.623 1.00 90.88 603 MET A N 1
ATOM 4717 C CA . MET A 1 603 ? 3.172 -3.195 8.868 1.00 90.88 603 MET A CA 1
ATOM 4718 C C . MET A 1 603 ? 1.751 -3.669 8.508 1.00 90.88 603 MET A C 1
ATOM 4720 O O . MET A 1 603 ? 0.769 -2.980 8.793 1.00 90.88 603 MET A O 1
ATOM 4724 N N . PHE A 1 604 ? 1.613 -4.851 7.897 1.00 90.12 604 PHE A N 1
ATOM 4725 C CA . PHE A 1 604 ? 0.299 -5.388 7.526 1.00 90.12 604 PHE A CA 1
ATOM 4726 C C . PHE A 1 604 ? -0.555 -5.769 8.749 1.00 90.12 604 PHE A C 1
ATOM 4728 O O . PHE A 1 604 ? -1.769 -5.544 8.748 1.00 90.12 604 PHE A O 1
ATOM 4735 N N . THR A 1 605 ? 0.064 -6.284 9.815 1.00 86.88 605 THR A N 1
ATOM 4736 C CA . THR A 1 605 ? -0.619 -6.650 11.069 1.00 86.88 605 THR A CA 1
ATOM 4737 C C . THR A 1 605 ? -1.203 -5.419 11.764 1.00 86.88 605 THR A C 1
ATOM 4739 O O . THR A 1 605 ? -2.359 -5.437 12.195 1.00 86.88 605 THR A O 1
ATOM 4742 N N . GLU A 1 606 ? -0.437 -4.330 11.840 1.00 78.94 606 GLU A N 1
ATOM 4743 C CA . GLU A 1 606 ? -0.855 -3.061 12.446 1.00 78.94 606 GLU A CA 1
ATOM 4744 C C . GLU A 1 606 ? -2.003 -2.395 11.678 1.00 78.94 606 GLU A C 1
ATOM 4746 O O . GLU A 1 606 ? -2.931 -1.858 12.287 1.00 78.94 606 GLU A O 1
ATOM 4751 N N . LEU A 1 607 ? -1.986 -2.498 10.347 1.00 79.62 607 LEU A N 1
ATOM 4752 C CA . LEU A 1 607 ? -3.072 -2.050 9.470 1.00 79.62 607 LEU A CA 1
ATOM 4753 C C . LEU A 1 607 ? -4.290 -2.997 9.476 1.00 79.62 607 LEU A C 1
ATOM 4755 O O . LEU A 1 607 ? -5.330 -2.678 8.904 1.00 79.62 607 LEU A O 1
ATOM 4759 N N . GLY A 1 608 ? -4.204 -4.139 10.166 1.00 79.25 608 GLY A N 1
ATOM 4760 C CA . GLY A 1 608 ? -5.323 -5.052 10.382 1.00 79.25 608 GLY A CA 1
ATOM 4761 C C . GLY A 1 608 ? -5.621 -5.995 9.217 1.00 79.25 608 GLY A C 1
ATOM 4762 O O . GLY A 1 608 ? -6.768 -6.437 9.095 1.00 79.25 608 GLY A O 1
ATOM 4763 N N . PHE A 1 609 ? -4.624 -6.309 8.390 1.00 86.19 609 PHE A N 1
ATOM 4764 C CA . PHE A 1 609 ? -4.714 -7.361 7.378 1.00 86.19 609 PHE A CA 1
ATOM 4765 C C . PHE A 1 609 ? -4.668 -8.758 8.011 1.00 86.19 609 PHE A C 1
ATOM 4767 O O . PHE A 1 609 ? -4.012 -8.991 9.028 1.00 86.19 609 PHE A O 1
ATOM 4774 N N . SER A 1 610 ? -5.346 -9.700 7.365 1.00 88.88 610 SER A N 1
ATOM 4775 C CA . SER A 1 610 ? -5.132 -11.135 7.522 1.00 88.88 610 SER A CA 1
ATOM 4776 C C . SER A 1 610 ? -3.895 -11.533 6.716 1.00 88.88 610 SER A C 1
ATOM 4778 O O . SER A 1 610 ? -3.806 -11.228 5.526 1.00 88.88 610 SER A O 1
ATOM 4780 N N . ILE A 1 611 ? -2.947 -12.236 7.332 1.00 92.25 611 ILE A N 1
ATOM 4781 C CA . ILE A 1 611 ? -1.677 -12.581 6.687 1.00 92.25 611 ILE A CA 1
ATOM 4782 C C . ILE A 1 611 ? -1.620 -14.086 6.404 1.00 92.25 611 ILE A C 1
ATOM 4784 O O . ILE A 1 611 ? -1.733 -14.903 7.314 1.00 92.25 611 ILE A O 1
ATOM 4788 N N . THR A 1 612 ? -1.430 -14.445 5.133 1.00 92.44 612 THR A N 1
ATOM 4789 C CA . THR A 1 612 ? -1.057 -15.793 4.686 1.00 92.44 612 THR A CA 1
ATOM 4790 C C . THR A 1 612 ? 0.467 -15.860 4.590 1.00 92.44 612 THR A C 1
ATOM 4792 O O . THR A 1 612 ? 1.074 -15.177 3.767 1.00 92.44 612 THR A O 1
ATOM 4795 N N . GLU A 1 613 ? 1.088 -16.660 5.450 1.00 91.12 613 GLU A N 1
ATOM 4796 C CA . GLU A 1 613 ? 2.545 -16.745 5.593 1.00 91.12 613 GLU A CA 1
ATOM 4797 C C . GLU A 1 613 ? 3.105 -17.968 4.848 1.00 91.12 613 GLU A C 1
ATOM 4799 O O . GLU A 1 613 ? 2.806 -19.104 5.218 1.00 91.12 613 GLU A O 1
ATOM 4804 N N . HIS A 1 614 ? 3.951 -17.752 3.835 1.00 84.31 614 HIS A N 1
ATOM 4805 C CA . HIS A 1 614 ? 4.727 -18.824 3.193 1.00 84.31 614 HIS A CA 1
ATOM 4806 C C . HIS A 1 614 ? 6.163 -18.792 3.708 1.00 84.31 614 HIS A C 1
ATOM 4808 O O . HIS A 1 614 ? 7.032 -18.168 3.107 1.00 84.31 614 HIS A O 1
ATOM 4814 N N . MET A 1 615 ? 6.369 -19.437 4.858 1.00 74.44 615 MET A N 1
ATOM 4815 C CA . MET A 1 615 ? 7.664 -19.594 5.534 1.00 74.44 615 MET A CA 1
ATOM 4816 C C . MET A 1 615 ? 8.349 -20.911 5.187 1.00 74.44 615 MET A C 1
ATOM 4818 O O . MET A 1 615 ? 7.642 -21.939 5.027 1.00 74.44 615 MET A O 1
#

Mean predicted aligned error: 14.91 Å